Protein AF-A0A1H8SCX0-F1 (afdb_monomer_lite)

pLDDT: mean 88.06, std 7.29, range [42.81, 95.75]

Radius of gyration: 42.17 Å; chains: 1; bounding box: 89×39×126 Å

Structure (mmCIF, N/CA/C/O backbone):
data_AF-A0A1H8SCX0-F1
#
_entry.id   AF-A0A1H8SCX0-F1
#
loop_
_atom_site.group_PDB
_atom_site.id
_atom_site.type_symbol
_atom_site.label_atom_id
_atom_site.label_alt_id
_atom_site.label_comp_id
_atom_site.label_asym_id
_atom_site.label_entity_id
_atom_site.label_seq_id
_atom_site.pdbx_PDB_ins_code
_atom_site.Cartn_x
_atom_site.Cartn_y
_atom_site.Cartn_z
_atom_site.occupancy
_atom_site.B_iso_or_equiv
_atom_site.auth_seq_id
_atom_site.auth_comp_id
_atom_site.auth_asym_id
_atom_site.auth_atom_id
_atom_site.pdbx_PDB_model_num
ATOM 1 N N . MET A 1 1 ? 35.294 -4.054 -54.153 1.00 74.81 1 MET A N 1
ATOM 2 C CA . MET A 1 1 ? 35.372 -3.017 -53.105 1.00 74.81 1 MET A CA 1
ATOM 3 C C . MET A 1 1 ? 36.291 -3.470 -51.975 1.00 74.81 1 MET A C 1
ATOM 5 O O . MET A 1 1 ? 37.303 -2.821 -51.770 1.00 74.81 1 MET A O 1
ATOM 9 N N . ASP A 1 2 ? 36.043 -4.621 -51.341 1.00 79.50 2 ASP A N 1
ATOM 10 C CA . ASP A 1 2 ? 36.898 -5.148 -50.255 1.00 79.50 2 ASP A CA 1
ATOM 11 C C . ASP A 1 2 ? 38.394 -5.218 -50.585 1.00 79.50 2 ASP A C 1
ATOM 13 O O . ASP A 1 2 ? 39.224 -4.789 -49.792 1.00 79.50 2 ASP A O 1
ATOM 17 N N . SER A 1 3 ? 38.757 -5.688 -51.781 1.00 75.44 3 SER A N 1
ATOM 18 C CA . SER A 1 3 ? 40.160 -5.782 -52.217 1.00 75.44 3 SER A CA 1
ATOM 19 C C . SER A 1 3 ? 40.892 -4.435 -52.295 1.00 75.44 3 SER A C 1
ATOM 21 O O . SER A 1 3 ? 42.120 -4.409 -52.206 1.00 75.44 3 SER A O 1
ATOM 23 N N . VAL A 1 4 ? 40.150 -3.337 -52.463 1.00 75.56 4 VAL A N 1
ATOM 24 C CA . VAL A 1 4 ? 40.671 -1.965 -52.518 1.00 75.56 4 VAL A CA 1
ATOM 25 C C . VAL A 1 4 ? 40.767 -1.388 -51.103 1.00 75.56 4 VAL A C 1
ATOM 27 O O . VAL A 1 4 ? 41.823 -0.898 -50.720 1.00 75.56 4 VAL A O 1
ATOM 30 N N . ILE A 1 5 ? 39.711 -1.537 -50.293 1.00 76.56 5 ILE A N 1
ATOM 31 C CA . ILE A 1 5 ? 39.631 -1.000 -48.918 1.00 76.56 5 ILE A CA 1
ATOM 32 C C . ILE A 1 5 ? 40.560 -1.748 -47.941 1.00 76.56 5 ILE A C 1
ATOM 34 O O . ILE A 1 5 ? 41.077 -1.178 -46.976 1.00 76.56 5 ILE A O 1
ATOM 38 N N . ALA A 1 6 ? 40.826 -3.033 -48.190 1.00 72.31 6 ALA A N 1
ATOM 39 C CA . ALA A 1 6 ? 41.740 -3.835 -47.379 1.00 72.31 6 ALA A CA 1
ATOM 40 C C . ALA A 1 6 ? 43.216 -3.413 -47.519 1.00 72.31 6 ALA A C 1
ATOM 42 O O . ALA A 1 6 ? 44.034 -3.814 -46.692 1.00 72.31 6 ALA A O 1
ATOM 43 N N . LYS A 1 7 ? 43.565 -2.602 -48.531 1.00 80.06 7 LYS A N 1
ATOM 44 C CA . LYS A 1 7 ? 44.927 -2.115 -48.800 1.00 80.06 7 LYS A CA 1
ATOM 45 C C . LYS A 1 7 ? 44.986 -0.584 -48.662 1.00 80.06 7 LYS A C 1
ATOM 47 O O . LYS A 1 7 ? 44.991 0.103 -49.688 1.00 80.06 7 LYS A O 1
ATOM 52 N N . PRO A 1 8 ? 45.058 -0.044 -47.431 1.00 68.50 8 PRO A N 1
ATOM 53 C CA . PRO A 1 8 ? 45.017 1.402 -47.185 1.00 68.50 8 PRO A CA 1
ATOM 54 C C . PRO A 1 8 ? 46.181 2.165 -47.839 1.00 68.50 8 PRO A C 1
ATOM 56 O O . PRO A 1 8 ? 46.039 3.319 -48.220 1.00 68.50 8 PRO A O 1
ATOM 59 N N . ASP A 1 9 ? 47.315 1.503 -48.075 1.00 76.88 9 ASP A N 1
ATOM 60 C CA . ASP A 1 9 ? 48.451 2.113 -48.773 1.00 76.88 9 ASP A CA 1
ATOM 61 C C . ASP A 1 9 ? 48.359 2.055 -50.302 1.00 76.88 9 ASP A C 1
ATOM 63 O O . ASP A 1 9 ? 49.224 2.597 -50.996 1.00 76.88 9 ASP A O 1
ATOM 67 N N . SER A 1 10 ? 47.333 1.398 -50.851 1.00 81.06 10 SER A N 1
ATOM 68 C CA . SER A 1 10 ? 47.175 1.300 -52.298 1.00 81.06 10 SER A CA 1
ATOM 69 C C . SER A 1 10 ? 46.850 2.662 -52.908 1.00 81.06 10 SER A C 1
ATOM 71 O O . SER A 1 10 ? 46.051 3.431 -52.378 1.00 81.06 10 SER A O 1
ATOM 73 N N . PHE A 1 11 ? 47.436 2.933 -54.075 1.00 78.75 11 PHE A N 1
ATOM 74 C CA . PHE A 1 11 ? 47.151 4.138 -54.858 1.00 78.75 11 PHE A CA 1
ATOM 75 C C . PHE A 1 11 ? 45.646 4.313 -55.119 1.00 78.75 11 PHE A C 1
ATOM 77 O O . PHE A 1 11 ? 45.112 5.410 -55.013 1.00 78.75 11 PHE A O 1
ATOM 84 N N . THR A 1 12 ? 44.941 3.210 -55.386 1.00 78.50 12 THR A N 1
ATOM 85 C CA . THR A 1 12 ? 43.494 3.207 -55.622 1.00 78.50 12 THR A CA 1
ATOM 86 C C . THR A 1 12 ? 42.695 3.626 -54.389 1.00 78.50 12 THR A C 1
ATOM 88 O O . THR A 1 12 ? 41.755 4.399 -54.533 1.00 78.50 12 THR A O 1
ATOM 91 N N . TRP A 1 13 ? 43.056 3.159 -53.188 1.00 80.06 13 TRP A N 1
ATOM 92 C CA . TRP A 1 13 ? 42.388 3.598 -51.960 1.00 80.06 13 TRP A CA 1
ATOM 93 C C . TRP A 1 13 ? 42.679 5.068 -51.655 1.00 80.06 13 TRP A C 1
ATOM 95 O O . TRP A 1 13 ? 41.740 5.812 -51.407 1.00 80.06 13 TRP A O 1
ATOM 105 N N . LYS A 1 14 ? 43.938 5.511 -51.772 1.00 79.31 14 LYS A N 1
ATOM 106 C CA . LYS A 1 14 ? 44.315 6.917 -51.539 1.00 79.31 14 LYS A CA 1
ATOM 107 C C . LYS A 1 14 ? 43.582 7.890 -52.465 1.00 79.31 14 LYS A C 1
ATOM 109 O O . LYS A 1 14 ? 43.169 8.951 -52.017 1.00 79.31 14 LYS A O 1
ATOM 114 N N . ASN A 1 15 ? 43.372 7.512 -53.728 1.00 78.94 15 ASN A N 1
ATOM 115 C CA . ASN A 1 15 ? 42.593 8.323 -54.666 1.00 78.94 15 ASN A CA 1
ATOM 116 C C . ASN A 1 15 ? 41.100 8.367 -54.304 1.00 78.94 15 ASN A C 1
ATOM 118 O O . ASN A 1 15 ? 40.481 9.418 -54.425 1.00 78.94 15 ASN A O 1
ATOM 122 N N . ILE A 1 16 ? 40.523 7.247 -53.851 1.00 80.38 16 ILE A N 1
ATOM 123 C CA . ILE A 1 16 ? 39.132 7.215 -53.372 1.00 80.38 16 ILE A CA 1
ATOM 124 C C . ILE A 1 16 ? 38.991 8.071 -52.111 1.00 80.38 16 ILE A C 1
ATOM 126 O O . ILE A 1 16 ? 38.058 8.855 -52.017 1.00 80.38 16 ILE A O 1
ATOM 130 N N . GLU A 1 17 ? 39.925 7.949 -51.169 1.00 79.31 17 GLU A N 1
ATOM 131 C CA . GLU A 1 17 ? 39.944 8.694 -49.908 1.00 79.31 17 GLU A CA 1
ATOM 132 C C . GLU A 1 17 ? 40.093 10.206 -50.125 1.00 79.31 17 GLU A C 1
ATOM 134 O O . GLU A 1 17 ? 39.466 10.982 -49.413 1.00 79.31 17 GLU A O 1
ATOM 139 N N . SER A 1 18 ? 40.855 10.632 -51.142 1.00 81.81 18 SER A N 1
ATOM 140 C CA . SER A 1 18 ? 41.034 12.054 -51.462 1.00 81.81 18 SER A CA 1
ATOM 141 C C . SER A 1 18 ? 39.781 12.757 -51.999 1.00 81.81 18 SER A C 1
ATOM 143 O O . SER A 1 18 ? 39.735 13.984 -51.965 1.00 81.81 18 SER A O 1
ATOM 145 N N . ASP A 1 19 ? 38.785 12.008 -52.488 1.00 85.94 19 ASP A N 1
ATOM 146 C CA . ASP A 1 19 ? 37.504 12.553 -52.958 1.00 85.94 19 ASP A CA 1
ATOM 147 C C . ASP A 1 19 ? 36.358 11.536 -52.789 1.00 85.94 19 ASP A C 1
ATOM 149 O O . ASP A 1 19 ? 35.771 11.005 -53.741 1.00 85.94 19 ASP A O 1
ATOM 153 N N . LEU A 1 20 ? 36.052 11.231 -51.525 1.00 85.69 20 LEU A N 1
ATOM 154 C CA . LEU A 1 20 ? 35.008 10.271 -51.168 1.00 85.69 20 LEU A CA 1
ATOM 155 C C . LEU A 1 20 ? 33.607 10.727 -51.575 1.00 85.69 20 LEU A C 1
ATOM 157 O O . LEU A 1 20 ? 32.748 9.889 -51.844 1.00 85.69 20 LEU A O 1
ATOM 161 N N . ASP A 1 21 ? 33.361 12.033 -51.624 1.00 86.81 21 ASP A N 1
ATOM 162 C CA . ASP A 1 21 ? 32.075 12.588 -52.034 1.00 86.81 21 ASP A CA 1
ATOM 163 C C . ASP A 1 21 ? 31.798 12.332 -53.519 1.00 86.81 21 ASP A C 1
ATOM 165 O O . ASP A 1 21 ? 30.716 11.833 -53.851 1.00 86.81 21 ASP A O 1
ATOM 169 N N . SER A 1 22 ? 32.776 12.576 -54.400 1.00 85.94 22 SER A N 1
ATOM 170 C CA . SER A 1 22 ? 32.667 12.218 -55.820 1.00 85.94 22 SER A CA 1
ATOM 171 C C . SER A 1 22 ? 32.572 10.709 -56.005 1.00 85.94 22 SER A C 1
ATOM 173 O O . SER A 1 22 ? 31.720 10.240 -56.759 1.00 85.94 22 SER A O 1
ATOM 175 N N . PHE A 1 23 ? 33.354 9.925 -55.252 1.00 84.62 23 PHE A N 1
ATOM 176 C CA . PHE A 1 23 ? 33.246 8.465 -55.280 1.00 84.62 23 PHE A CA 1
ATOM 177 C C . PHE A 1 23 ? 31.833 7.988 -54.924 1.00 84.62 23 PHE A C 1
ATOM 179 O O . PHE A 1 23 ? 31.259 7.173 -55.643 1.00 84.62 23 PHE A O 1
ATOM 186 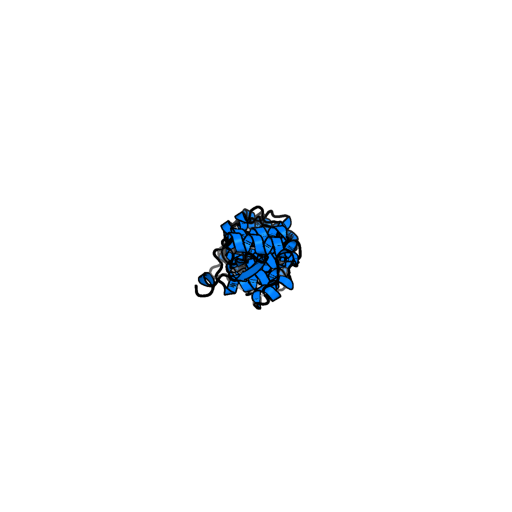N N . VAL A 1 24 ? 31.246 8.492 -53.835 1.00 85.62 24 VAL A N 1
ATOM 187 C CA . VAL A 1 24 ? 29.883 8.132 -53.421 1.00 85.62 24 VAL A CA 1
ATOM 188 C C . VAL A 1 24 ? 28.866 8.570 -54.475 1.00 85.62 24 VAL A C 1
ATOM 190 O O . VAL A 1 24 ? 27.957 7.801 -54.788 1.00 85.62 24 VAL A O 1
ATOM 193 N N . ALA A 1 25 ? 29.010 9.769 -55.045 1.00 85.25 25 ALA A N 1
ATOM 194 C CA . ALA A 1 25 ? 28.121 10.266 -56.090 1.00 85.25 25 ALA A CA 1
ATOM 195 C C . ALA A 1 25 ? 28.170 9.387 -57.350 1.00 85.25 25 ALA A C 1
ATOM 197 O O . ALA A 1 25 ? 27.124 8.946 -57.823 1.00 85.25 25 ALA A O 1
ATOM 198 N N . GLU A 1 26 ? 29.361 9.072 -57.856 1.00 83.00 26 GLU A N 1
ATOM 199 C CA . GLU A 1 26 ? 29.551 8.260 -59.059 1.00 83.00 26 GLU A CA 1
ATOM 200 C C . GLU A 1 26 ? 29.165 6.797 -58.827 1.00 83.00 26 GLU A C 1
ATOM 202 O O . GLU A 1 26 ? 28.376 6.232 -59.588 1.00 83.00 26 GLU A O 1
ATOM 207 N N . TYR A 1 27 ? 29.646 6.186 -57.743 1.00 79.69 27 TYR A N 1
ATOM 208 C CA . TYR A 1 27 ? 29.397 4.779 -57.438 1.00 79.69 27 TYR A CA 1
ATOM 209 C C . TYR A 1 27 ? 27.904 4.507 -57.211 1.00 79.69 27 TYR A C 1
ATOM 211 O O . TYR A 1 27 ? 27.358 3.542 -57.756 1.00 79.69 27 TYR A O 1
ATOM 219 N N . LEU A 1 28 ? 27.214 5.390 -56.477 1.00 78.88 28 LEU A N 1
ATOM 220 C CA . LEU A 1 28 ? 25.784 5.243 -56.188 1.00 78.88 28 LEU A CA 1
ATOM 221 C C . LEU A 1 28 ? 24.865 5.775 -57.298 1.00 78.88 28 LEU A C 1
ATOM 223 O O . LEU A 1 28 ? 23.700 5.379 -57.333 1.00 78.88 28 LEU A O 1
ATOM 227 N N . SER A 1 29 ? 25.354 6.598 -58.238 1.00 70.25 29 SER A N 1
ATOM 228 C CA . SER A 1 29 ? 24.567 7.035 -59.411 1.00 70.25 29 SER A CA 1
ATOM 229 C C . SER A 1 29 ? 24.093 5.863 -60.280 1.00 70.25 29 SER A C 1
ATOM 231 O O . SER A 1 29 ? 23.039 5.931 -60.908 1.00 70.25 29 SER A O 1
ATOM 233 N N . SER A 1 30 ? 24.822 4.744 -60.244 1.00 62.97 30 SER A N 1
ATOM 234 C CA . SER A 1 30 ? 24.487 3.508 -60.957 1.00 62.97 30 SER A CA 1
ATOM 235 C C . SER A 1 30 ? 23.346 2.693 -60.323 1.00 62.97 30 SER A C 1
ATOM 237 O O . SER A 1 30 ? 23.028 1.611 -60.810 1.00 62.97 30 SER A O 1
ATOM 239 N N . SER A 1 31 ? 22.739 3.167 -59.221 1.00 64.12 31 SER A N 1
ATOM 240 C CA . SER A 1 31 ? 21.797 2.408 -58.370 1.00 64.12 31 SER A CA 1
ATOM 241 C C . SER A 1 31 ? 22.371 1.098 -57.811 1.00 64.12 31 SER A C 1
ATOM 243 O O . SER A 1 31 ? 21.630 0.248 -57.308 1.00 64.12 31 SER A O 1
ATOM 245 N N . SER A 1 32 ? 23.693 0.924 -57.880 1.00 72.81 32 SER A N 1
ATOM 246 C CA . SER A 1 32 ? 24.344 -0.272 -57.373 1.00 72.81 32 SER A CA 1
ATOM 247 C C . SER A 1 32 ? 24.422 -0.222 -55.846 1.00 72.81 32 SER A C 1
ATOM 249 O O . SER A 1 32 ? 24.869 0.774 -55.275 1.00 72.81 32 SER A O 1
ATOM 251 N N . PRO A 1 33 ? 24.005 -1.291 -55.157 1.00 80.12 33 PRO A N 1
ATOM 252 C CA . PRO A 1 33 ? 24.204 -1.418 -53.721 1.00 80.12 33 PRO A CA 1
ATOM 253 C C . PRO A 1 33 ? 25.695 -1.481 -53.372 1.00 80.12 33 PRO A C 1
ATOM 255 O O . PRO A 1 33 ? 26.502 -2.044 -54.114 1.00 80.12 33 PRO A O 1
ATOM 258 N N . VAL A 1 34 ? 26.047 -1.026 -52.174 1.00 83.62 34 VAL A N 1
ATOM 259 C CA . VAL A 1 34 ? 27.381 -1.243 -51.611 1.00 83.62 34 VAL A CA 1
ATOM 260 C C . VAL A 1 34 ? 27.436 -2.653 -51.027 1.00 83.62 34 VAL A C 1
ATOM 262 O O . VAL A 1 34 ? 26.873 -2.932 -49.966 1.00 83.62 34 VAL A O 1
ATOM 265 N N . ALA A 1 35 ? 28.095 -3.555 -51.754 1.00 84.75 35 ALA A N 1
ATOM 266 C CA . ALA A 1 35 ? 28.371 -4.923 -51.330 1.00 84.75 35 ALA A CA 1
ATOM 267 C C . ALA A 1 35 ? 29.856 -5.054 -50.953 1.00 84.75 35 ALA A C 1
ATOM 269 O O . ALA A 1 35 ? 30.724 -5.217 -51.815 1.00 84.75 35 ALA A O 1
ATOM 270 N N . CYS A 1 36 ? 30.144 -4.937 -49.660 1.00 86.31 36 CYS A N 1
ATOM 271 C CA . CYS A 1 36 ? 31.465 -5.141 -49.072 1.00 86.31 36 CYS A CA 1
ATOM 272 C C . CYS A 1 36 ? 31.335 -5.775 -47.681 1.00 86.31 36 CYS A C 1
ATOM 274 O O . CYS A 1 36 ? 30.239 -5.856 -47.122 1.00 86.31 36 CYS A O 1
ATOM 276 N N . SER A 1 37 ? 32.455 -6.240 -47.137 1.00 89.88 37 SER A N 1
ATOM 277 C CA . SER A 1 37 ? 32.567 -6.722 -45.761 1.00 89.88 37 SER A CA 1
ATOM 278 C C . SER A 1 37 ? 32.212 -5.630 -44.738 1.00 89.88 37 SER A C 1
ATOM 280 O O . SER A 1 37 ? 32.472 -4.447 -44.994 1.00 89.88 37 SER A O 1
ATOM 282 N N . PRO A 1 38 ? 31.710 -6.002 -43.543 1.00 91.12 38 PRO A N 1
ATOM 283 C CA . PRO A 1 38 ? 31.389 -5.043 -42.485 1.00 91.12 38 PRO A CA 1
ATOM 284 C C . PRO A 1 38 ? 32.573 -4.147 -42.111 1.00 91.12 38 PRO A C 1
ATOM 286 O O . PRO A 1 38 ? 32.416 -2.937 -41.981 1.00 91.12 38 PRO A O 1
ATOM 289 N N . GLN A 1 39 ? 33.786 -4.706 -42.027 1.00 91.00 39 GLN A N 1
ATOM 290 C CA . GLN A 1 39 ? 34.997 -3.943 -41.711 1.00 91.00 39 GLN A CA 1
ATOM 291 C C . GLN A 1 39 ? 35.323 -2.904 -42.789 1.00 91.00 39 GLN A C 1
ATOM 293 O O . GLN A 1 39 ? 35.741 -1.790 -42.472 1.00 91.00 39 GLN A O 1
ATOM 298 N N . SER A 1 40 ? 35.132 -3.250 -44.064 1.00 89.31 40 SER A N 1
ATOM 299 C CA . SER A 1 40 ? 35.375 -2.323 -45.171 1.00 89.31 40 SER A CA 1
ATOM 300 C C . SER A 1 40 ? 34.315 -1.225 -45.231 1.00 89.31 40 SER A C 1
ATOM 302 O O . SER A 1 40 ? 34.655 -0.069 -45.473 1.00 89.31 40 SER A O 1
ATOM 304 N N . PHE A 1 41 ? 33.052 -1.554 -44.946 1.00 91.94 41 PHE A N 1
ATOM 305 C CA . PHE A 1 41 ? 31.990 -0.559 -44.803 1.00 91.94 41 PHE A CA 1
ATOM 306 C C . PHE A 1 41 ? 32.266 0.410 -43.645 1.00 91.94 41 PHE A C 1
ATOM 308 O O . PHE A 1 41 ? 32.206 1.620 -43.847 1.00 91.94 41 PHE A O 1
ATOM 315 N N . ILE A 1 42 ? 32.636 -0.102 -42.466 1.00 92.62 42 ILE A N 1
ATOM 316 C CA . ILE A 1 42 ? 32.976 0.705 -41.282 1.00 92.62 42 ILE A CA 1
ATOM 317 C C . ILE A 1 42 ? 34.127 1.672 -41.587 1.00 92.62 42 ILE A C 1
ATOM 319 O O . ILE A 1 42 ? 34.068 2.845 -41.221 1.00 92.62 42 ILE A O 1
ATOM 323 N N . ARG A 1 43 ? 35.170 1.214 -42.290 1.00 89.25 43 ARG A N 1
ATOM 324 C CA . ARG A 1 43 ? 36.269 2.090 -42.732 1.00 89.25 43 ARG A CA 1
ATOM 325 C C . ARG A 1 43 ? 35.775 3.192 -43.661 1.00 89.25 43 ARG A C 1
ATOM 327 O O . ARG A 1 43 ? 36.134 4.346 -43.465 1.00 89.25 43 ARG A O 1
ATOM 334 N N . LEU A 1 44 ? 34.944 2.835 -44.637 1.00 89.38 44 LEU A N 1
ATOM 335 C CA . LEU A 1 44 ? 34.434 3.772 -45.629 1.00 89.38 44 LEU A CA 1
ATOM 336 C C . LEU A 1 44 ? 33.519 4.829 -44.998 1.00 89.38 44 LEU A C 1
ATOM 338 O O . LEU A 1 44 ? 33.723 6.012 -45.224 1.00 89.38 44 LEU A O 1
ATOM 342 N N . VAL A 1 45 ? 32.547 4.432 -44.171 1.00 91.31 45 VAL A N 1
ATOM 343 C CA . VAL A 1 45 ? 31.569 5.358 -43.566 1.00 91.31 45 VAL A CA 1
ATOM 344 C C . VAL A 1 45 ? 32.201 6.322 -42.552 1.00 91.31 45 VAL A C 1
ATOM 346 O O . VAL A 1 45 ? 31.700 7.430 -42.357 1.00 91.31 45 VAL A O 1
ATOM 349 N N . ASN A 1 46 ? 33.315 5.920 -41.933 1.00 92.25 46 ASN A N 1
ATOM 350 C CA . ASN A 1 46 ? 34.069 6.728 -40.974 1.00 92.25 46 ASN A CA 1
ATOM 351 C C . ASN A 1 46 ? 35.121 7.644 -41.605 1.00 92.25 46 ASN A C 1
ATOM 353 O O . ASN A 1 46 ? 35.743 8.420 -40.878 1.00 92.25 46 ASN A O 1
ATOM 357 N N . ALA A 1 47 ? 35.356 7.530 -42.909 1.00 89.50 47 ALA A N 1
ATOM 358 C CA . ALA A 1 47 ? 36.291 8.394 -43.605 1.00 89.50 47 ALA A CA 1
ATOM 359 C C . ALA A 1 47 ? 35.700 9.803 -43.823 1.00 89.50 47 ALA A C 1
ATOM 361 O O . ALA A 1 47 ? 34.495 10.040 -43.639 1.00 89.50 47 ALA A O 1
ATOM 362 N N . GLU A 1 48 ? 36.566 10.760 -44.161 1.00 89.25 48 GLU A N 1
ATOM 363 C CA . GLU A 1 48 ? 36.164 12.152 -44.362 1.00 89.25 48 GLU A CA 1
ATOM 364 C C . GLU A 1 48 ? 35.279 12.283 -45.607 1.00 89.25 48 GLU A C 1
ATOM 366 O O . GLU A 1 48 ? 35.703 12.035 -46.728 1.00 89.25 48 GLU A O 1
ATOM 371 N N . MET A 1 49 ? 34.014 12.641 -45.391 1.00 90.69 49 MET A N 1
ATOM 372 C CA . MET A 1 49 ? 33.024 12.905 -46.437 1.00 90.69 49 MET A CA 1
ATOM 373 C C . MET A 1 49 ? 31.911 13.790 -45.880 1.00 90.69 49 MET A C 1
ATOM 375 O O . MET A 1 49 ? 31.719 13.866 -44.653 1.00 90.69 49 MET A O 1
ATOM 379 N N . THR A 1 50 ? 31.128 14.409 -46.763 1.00 90.94 50 THR A N 1
ATOM 380 C CA . THR A 1 50 ? 29.934 15.155 -46.345 1.00 90.94 50 THR A CA 1
ATOM 381 C C . THR A 1 50 ? 28.895 14.250 -45.675 1.00 90.94 50 THR A C 1
ATOM 383 O O . THR A 1 50 ? 28.780 13.052 -45.958 1.00 90.94 50 THR A O 1
ATOM 386 N N . ALA A 1 51 ? 28.075 14.838 -44.799 1.00 89.94 51 ALA A N 1
ATOM 387 C CA . ALA A 1 51 ? 26.985 14.124 -44.135 1.00 89.94 51 ALA A CA 1
ATOM 388 C C . ALA A 1 51 ? 25.991 13.504 -45.137 1.00 89.94 51 ALA A C 1
ATOM 390 O O . ALA A 1 51 ? 25.496 12.400 -44.912 1.00 89.94 51 ALA A O 1
ATOM 391 N N . ASP A 1 52 ? 25.719 14.173 -46.261 1.00 90.56 52 ASP A N 1
ATOM 392 C CA . ASP A 1 52 ? 24.798 13.665 -47.283 1.00 90.56 52 ASP A CA 1
ATOM 393 C C . ASP A 1 52 ? 25.363 12.445 -48.010 1.00 90.56 52 ASP A C 1
ATOM 395 O O . ASP A 1 52 ? 24.648 11.461 -48.228 1.00 90.56 52 ASP A O 1
ATOM 399 N N . SER A 1 53 ? 26.655 12.455 -48.340 1.00 91.00 53 SER A N 1
ATOM 400 C CA . SER A 1 53 ? 27.325 11.283 -48.906 1.00 91.00 53 SER A CA 1
ATOM 401 C C . SER A 1 53 ? 27.376 10.130 -47.910 1.00 91.00 53 SER A C 1
ATOM 403 O O . SER A 1 53 ? 27.031 9.005 -48.276 1.00 91.00 53 SER A O 1
ATOM 405 N N . ARG A 1 54 ? 27.647 10.399 -46.628 1.00 93.19 54 ARG A N 1
ATOM 406 C CA . ARG A 1 54 ? 27.622 9.371 -45.576 1.00 93.19 54 ARG A CA 1
ATOM 407 C C . ARG A 1 54 ? 26.245 8.723 -45.427 1.00 93.19 54 ARG A C 1
ATOM 409 O O . ARG A 1 54 ? 26.140 7.499 -45.361 1.00 93.19 54 ARG A O 1
ATOM 416 N N . LYS A 1 55 ? 25.172 9.521 -45.442 1.00 92.19 55 LYS A N 1
ATOM 417 C CA . LYS A 1 55 ? 23.782 9.026 -45.405 1.00 92.19 55 LYS A CA 1
ATOM 418 C C . LYS A 1 55 ? 23.442 8.178 -46.631 1.00 92.19 55 LYS A C 1
ATOM 420 O O . LYS A 1 55 ? 22.839 7.113 -46.483 1.00 92.19 55 LYS A O 1
ATOM 425 N N . ARG A 1 56 ? 23.829 8.624 -47.834 1.00 90.50 56 ARG A N 1
ATOM 426 C CA . ARG A 1 56 ? 23.638 7.861 -49.083 1.00 90.50 56 ARG A CA 1
ATOM 427 C C . ARG A 1 56 ? 24.371 6.524 -49.034 1.00 90.50 56 ARG A C 1
ATOM 429 O O . ARG A 1 56 ? 23.774 5.493 -49.342 1.00 90.50 56 ARG A O 1
ATOM 436 N N . LEU A 1 57 ? 25.617 6.536 -48.569 1.00 91.44 57 LEU A N 1
ATOM 437 C CA . LEU A 1 57 ? 26.423 5.339 -48.389 1.00 91.44 57 LEU A CA 1
ATOM 438 C C . LEU A 1 57 ? 25.757 4.357 -47.415 1.00 91.44 57 LEU A C 1
ATOM 440 O O . LEU A 1 57 ? 25.525 3.206 -47.785 1.00 91.44 57 LEU A O 1
ATOM 444 N N . ALA A 1 58 ? 25.370 4.817 -46.222 1.00 92.19 58 ALA A N 1
ATOM 445 C CA . ALA A 1 58 ? 24.712 3.988 -45.209 1.00 92.19 58 ALA A CA 1
ATOM 446 C C . ALA A 1 58 ? 23.407 3.354 -45.717 1.00 92.19 58 ALA A C 1
ATOM 448 O O . ALA A 1 58 ? 23.158 2.174 -45.482 1.00 92.19 58 ALA A O 1
ATOM 449 N N . LYS A 1 59 ? 22.602 4.108 -46.477 1.00 91.25 59 LYS A N 1
ATOM 450 C CA . LYS A 1 59 ? 21.360 3.612 -47.091 1.00 91.25 59 LYS A CA 1
ATOM 451 C C . LYS A 1 59 ? 21.609 2.531 -48.150 1.00 91.25 59 LYS A C 1
ATOM 453 O O . LYS A 1 59 ? 20.794 1.629 -48.313 1.00 91.25 59 LYS A O 1
ATOM 458 N N . SER A 1 60 ? 22.712 2.631 -48.887 1.00 89.88 60 SER A N 1
ATOM 459 C CA . SER A 1 60 ? 23.045 1.723 -49.994 1.00 89.88 60 SER A CA 1
ATOM 460 C C . SER A 1 60 ? 23.734 0.420 -49.569 1.00 89.88 60 SER A C 1
ATOM 462 O O . SER A 1 60 ? 23.853 -0.503 -50.379 1.00 89.88 60 SER A O 1
ATOM 464 N N . TYR A 1 61 ? 24.202 0.335 -48.321 1.00 91.94 61 TYR A N 1
ATOM 465 C CA . TYR A 1 61 ? 24.913 -0.827 -47.799 1.00 91.94 61 TYR A CA 1
ATOM 466 C C . TYR A 1 61 ? 24.006 -2.057 -47.733 1.00 91.94 61 TYR A C 1
ATOM 468 O O . TYR A 1 61 ? 22.893 -2.003 -47.214 1.00 91.94 61 TYR A O 1
ATOM 476 N N . ARG A 1 62 ? 24.466 -3.189 -48.275 1.00 90.06 62 ARG A N 1
ATOM 477 C CA . ARG A 1 62 ? 23.692 -4.441 -48.278 1.00 90.06 62 ARG A CA 1
ATOM 478 C C . ARG A 1 62 ? 23.981 -5.371 -47.111 1.00 90.06 62 ARG A C 1
ATOM 480 O O . ARG A 1 62 ? 23.137 -6.220 -46.853 1.00 90.06 62 ARG A O 1
ATOM 487 N N . GLY A 1 63 ? 25.118 -5.220 -46.443 1.00 90.12 63 GLY A N 1
ATOM 488 C CA . GLY A 1 63 ? 25.487 -6.084 -45.330 1.00 90.12 63 GLY A CA 1
ATOM 489 C C . GLY A 1 63 ? 24.889 -5.638 -43.999 1.00 90.12 63 GLY A C 1
ATOM 490 O O . GLY A 1 63 ? 23.980 -4.811 -43.934 1.00 90.12 63 GLY A O 1
ATOM 491 N N . GLU A 1 64 ? 25.465 -6.180 -42.939 1.00 93.50 64 GLU A N 1
ATOM 492 C CA . GLU A 1 64 ? 25.117 -5.912 -41.550 1.00 93.50 64 GLU A CA 1
ATOM 493 C C . GLU A 1 64 ? 26.400 -5.550 -40.796 1.00 93.50 64 GLU A C 1
ATOM 495 O O . GLU A 1 64 ? 27.466 -6.083 -41.109 1.00 93.50 64 GLU A O 1
ATOM 500 N N . ILE A 1 65 ? 26.340 -4.606 -39.863 1.00 94.88 65 ILE A N 1
ATOM 501 C CA . ILE A 1 65 ? 27.438 -4.313 -38.937 1.00 94.88 65 ILE A CA 1
ATOM 502 C C . ILE A 1 65 ? 27.126 -4.896 -37.563 1.00 94.88 65 ILE A C 1
ATOM 504 O O . ILE A 1 65 ? 25.976 -4.910 -37.127 1.00 94.88 65 ILE A O 1
ATOM 508 N N . ALA A 1 66 ? 28.171 -5.345 -36.871 1.00 94.31 66 ALA A N 1
ATOM 509 C CA . ALA A 1 66 ? 28.022 -5.952 -35.558 1.00 94.31 66 ALA A CA 1
ATOM 510 C C . ALA A 1 66 ? 27.638 -4.922 -34.487 1.00 94.31 66 ALA A C 1
ATOM 512 O O . ALA A 1 66 ? 26.780 -5.217 -33.659 1.00 94.31 66 ALA A O 1
ATOM 513 N N . LEU A 1 67 ? 28.250 -3.729 -34.500 1.00 94.75 67 LEU A N 1
ATOM 514 C CA . LEU A 1 67 ? 28.072 -2.713 -33.460 1.00 94.75 67 LEU A CA 1
ATOM 515 C C . LEU A 1 67 ? 27.844 -1.310 -34.035 1.00 94.75 67 LEU A C 1
ATOM 517 O O . LEU A 1 67 ? 28.553 -0.879 -34.942 1.00 94.75 67 LEU A O 1
ATOM 521 N N . PHE A 1 68 ? 26.904 -0.555 -33.457 1.00 93.12 68 PHE A N 1
ATOM 522 C CA . PHE A 1 68 ? 26.715 0.869 -33.779 1.00 93.12 68 PHE A CA 1
ATOM 523 C C . PHE A 1 68 ? 27.951 1.707 -33.464 1.00 93.12 68 PHE A C 1
ATOM 525 O O . PHE A 1 68 ? 28.299 2.605 -34.226 1.00 93.12 68 PHE A O 1
ATOM 532 N N . THR A 1 69 ? 28.618 1.398 -32.354 1.00 93.75 69 THR A N 1
ATOM 533 C CA . THR A 1 69 ? 29.777 2.138 -31.843 1.00 93.75 69 THR A CA 1
ATOM 534 C C . THR A 1 69 ? 30.987 2.089 -32.774 1.00 93.75 69 THR A C 1
ATOM 536 O O . THR A 1 69 ? 31.871 2.935 -32.658 1.00 93.75 69 THR A O 1
ATOM 539 N N . ASP A 1 70 ? 31.007 1.167 -33.741 1.00 95.19 70 ASP A N 1
ATOM 540 C CA . ASP A 1 70 ? 32.012 1.144 -34.803 1.00 95.19 70 ASP A CA 1
ATOM 541 C C . ASP A 1 70 ? 31.817 2.285 -35.819 1.00 95.19 70 ASP A C 1
ATOM 543 O O . ASP A 1 70 ? 32.760 2.650 -36.521 1.00 95.19 70 ASP A O 1
ATOM 547 N N . VAL A 1 71 ? 30.623 2.883 -35.907 1.00 94.44 71 VAL A N 1
ATOM 548 C CA . VAL A 1 71 ? 30.303 4.021 -36.783 1.00 94.44 71 VAL A CA 1
ATOM 549 C C . VAL A 1 71 ? 30.344 5.319 -35.977 1.00 94.44 71 VAL A C 1
ATOM 551 O O . VAL A 1 71 ? 29.452 5.596 -35.177 1.00 94.44 71 VAL A O 1
ATOM 554 N N . LYS A 1 72 ? 31.363 6.146 -36.228 1.00 92.44 72 LYS A N 1
ATOM 555 C CA . LYS A 1 72 ? 31.677 7.362 -35.457 1.00 92.44 72 LYS A CA 1
ATOM 556 C C . LYS A 1 72 ? 30.606 8.449 -35.555 1.00 92.44 72 LYS A C 1
ATOM 558 O O . LYS A 1 72 ? 30.400 9.187 -34.599 1.00 92.44 72 LYS A O 1
ATOM 563 N N . ASP A 1 73 ? 29.956 8.578 -36.710 1.00 91.88 73 ASP A N 1
ATOM 564 C CA . ASP A 1 73 ? 28.904 9.573 -36.922 1.00 91.88 73 ASP A CA 1
ATOM 565 C C . ASP A 1 73 ? 27.531 8.988 -36.564 1.00 91.88 73 ASP A C 1
ATOM 567 O O . ASP A 1 73 ? 26.948 8.206 -37.319 1.00 91.88 73 ASP A O 1
ATOM 571 N N . SER A 1 74 ? 26.985 9.395 -35.419 1.00 92.62 74 SER A N 1
ATOM 572 C CA . SER A 1 74 ? 25.679 8.929 -34.948 1.00 92.62 74 SER A CA 1
ATOM 573 C C . SER A 1 74 ? 24.503 9.394 -35.813 1.00 92.62 74 SER A C 1
ATOM 575 O O . SER A 1 74 ? 23.427 8.791 -35.768 1.00 92.62 74 SER A O 1
ATOM 577 N N . SER A 1 75 ? 24.683 10.405 -36.673 1.00 90.12 75 SER A N 1
ATOM 578 C CA . SER A 1 75 ? 23.611 10.920 -37.533 1.00 90.12 75 SER A CA 1
ATOM 579 C C . SER A 1 75 ? 23.127 9.908 -38.580 1.00 90.12 75 SER A C 1
ATOM 581 O O . SER A 1 75 ? 22.007 10.034 -39.085 1.00 90.12 75 SER A O 1
ATOM 583 N N . VAL A 1 76 ? 23.925 8.875 -38.882 1.00 93.88 76 VAL A N 1
ATOM 584 C CA . VAL A 1 76 ? 23.534 7.785 -39.791 1.00 93.88 76 VAL A CA 1
ATOM 585 C C . VAL A 1 76 ? 22.965 6.559 -39.080 1.00 93.88 76 VAL A C 1
ATOM 587 O O . VAL A 1 76 ? 22.424 5.677 -39.747 1.00 93.88 76 VAL A O 1
ATOM 590 N N . TRP A 1 77 ? 23.007 6.494 -37.746 1.00 95.62 77 TRP A N 1
ATOM 591 C CA . TRP A 1 77 ? 22.548 5.317 -37.001 1.00 95.62 77 TRP A CA 1
ATOM 592 C C . TRP A 1 77 ? 21.068 5.024 -37.230 1.00 95.62 77 TRP A C 1
ATOM 594 O O . TRP A 1 77 ? 20.690 3.868 -37.395 1.00 95.62 77 TRP A O 1
ATOM 604 N N . ARG A 1 78 ? 20.222 6.060 -37.331 1.00 94.25 78 ARG A N 1
ATOM 605 C CA . ARG A 1 78 ? 18.801 5.885 -37.677 1.00 94.25 78 ARG A CA 1
ATOM 606 C C . ARG A 1 78 ? 18.622 5.203 -39.032 1.00 94.25 78 ARG A C 1
ATOM 608 O O . ARG A 1 78 ? 17.800 4.305 -39.145 1.00 94.25 78 ARG A O 1
ATOM 615 N N . ILE A 1 79 ? 19.412 5.588 -40.035 1.00 93.88 79 ILE A N 1
ATOM 616 C CA . ILE A 1 79 ? 19.352 4.991 -41.377 1.00 93.88 79 ILE A CA 1
ATOM 617 C C . ILE A 1 79 ? 19.764 3.520 -41.313 1.00 93.88 79 ILE A C 1
ATOM 619 O O . ILE A 1 79 ? 19.096 2.673 -41.900 1.00 93.88 79 ILE A O 1
ATOM 623 N N . LEU A 1 80 ? 20.840 3.209 -40.588 1.00 94.31 80 LEU A N 1
ATOM 624 C CA . LEU A 1 80 ? 21.310 1.834 -40.425 1.00 94.31 80 LEU A CA 1
ATOM 625 C C . LEU A 1 80 ? 20.261 0.960 -39.727 1.00 94.31 80 LEU A C 1
ATOM 627 O O . LEU A 1 80 ? 20.001 -0.155 -40.175 1.00 94.31 80 LEU A O 1
ATOM 631 N N . LEU A 1 81 ? 19.612 1.485 -38.687 1.00 94.19 81 LEU A N 1
ATOM 632 C CA . LEU A 1 81 ? 18.578 0.779 -37.936 1.00 94.19 81 LEU A CA 1
ATOM 633 C C . LEU A 1 81 ? 17.307 0.555 -38.778 1.00 94.19 81 LEU A C 1
ATOM 635 O O . LEU A 1 81 ? 16.849 -0.577 -38.900 1.00 94.19 81 LEU A O 1
ATOM 639 N N . GLN A 1 82 ? 16.807 1.596 -39.456 1.00 91.69 82 GLN A N 1
ATOM 640 C CA . GLN A 1 82 ? 15.647 1.527 -40.364 1.00 91.69 82 GLN A CA 1
ATOM 641 C C . GLN A 1 82 ? 15.800 0.493 -41.481 1.00 91.69 82 GLN A C 1
ATOM 643 O O . GLN A 1 82 ? 14.820 -0.097 -41.925 1.00 91.69 82 GLN A O 1
ATOM 648 N N . ASN A 1 83 ? 17.025 0.295 -41.968 1.00 89.56 83 ASN A N 1
ATOM 649 C CA . ASN A 1 83 ? 17.310 -0.618 -43.071 1.00 89.56 83 ASN A CA 1
ATOM 650 C C . ASN A 1 83 ? 17.806 -1.995 -42.588 1.00 89.56 83 ASN A C 1
ATOM 652 O O . ASN A 1 83 ? 18.333 -2.754 -43.404 1.00 89.56 83 ASN A O 1
ATOM 656 N N . ALA A 1 84 ? 17.663 -2.310 -41.291 1.00 88.12 84 ALA A N 1
ATOM 657 C CA . ALA A 1 84 ? 18.116 -3.559 -40.670 1.00 88.12 84 ALA A CA 1
ATOM 658 C C . ALA A 1 84 ? 19.586 -3.890 -40.997 1.00 88.12 84 ALA A C 1
ATOM 660 O O . ALA A 1 84 ? 19.930 -5.001 -41.389 1.00 88.12 84 ALA A O 1
ATOM 661 N N . LYS A 1 85 ? 20.461 -2.881 -40.903 1.00 91.69 85 LYS A N 1
ATOM 662 C CA . LYS A 1 85 ? 21.897 -2.984 -41.220 1.00 91.69 85 LYS A CA 1
ATOM 663 C C . LYS A 1 85 ? 22.768 -3.203 -39.997 1.00 91.69 85 LYS A C 1
ATOM 665 O O . LYS A 1 85 ? 23.984 -3.119 -40.121 1.00 91.69 85 LYS A O 1
ATOM 670 N N . VAL A 1 86 ? 22.175 -3.454 -38.837 1.00 93.69 86 VAL A N 1
ATOM 671 C CA . VAL A 1 86 ? 22.885 -3.662 -37.575 1.00 93.69 86 VAL A CA 1
ATOM 672 C C . VAL A 1 86 ? 22.336 -4.902 -36.891 1.00 93.69 86 VAL A C 1
ATOM 674 O O . VAL A 1 86 ? 21.122 -5.100 -36.880 1.00 93.69 86 VAL A O 1
ATOM 677 N N . SER A 1 87 ? 23.220 -5.699 -36.295 1.00 93.44 87 SER A N 1
ATOM 678 C CA . SER A 1 87 ? 22.836 -6.896 -35.552 1.00 93.44 87 SER A CA 1
ATOM 679 C C . SER A 1 87 ? 21.907 -6.591 -34.383 1.00 93.44 87 SER A C 1
ATOM 681 O O . SER A 1 87 ? 22.172 -5.690 -33.579 1.00 93.44 87 SER A O 1
ATOM 683 N N . SER A 1 88 ? 20.853 -7.395 -34.243 1.00 92.38 88 SER A N 1
ATOM 684 C CA . SER A 1 88 ? 19.928 -7.368 -33.106 1.00 92.38 88 SER A CA 1
ATOM 685 C C . SER A 1 88 ? 20.619 -7.870 -31.839 1.00 92.38 88 SER A C 1
ATOM 687 O O . SER A 1 88 ? 20.615 -9.058 -31.530 1.00 92.38 88 SER A O 1
ATOM 689 N N . THR A 1 89 ? 21.268 -6.957 -31.117 1.00 92.56 89 THR A N 1
ATOM 690 C CA . THR A 1 89 ? 21.963 -7.240 -29.857 1.00 92.56 89 THR A CA 1
ATOM 691 C C . THR A 1 89 ? 21.570 -6.230 -28.783 1.00 92.56 89 THR A C 1
ATOM 693 O O . THR A 1 89 ? 21.199 -5.092 -29.082 1.00 92.56 89 THR A O 1
ATOM 696 N N . ILE A 1 90 ? 21.691 -6.630 -27.511 1.00 93.00 90 ILE A N 1
ATOM 697 C CA . ILE A 1 90 ? 21.428 -5.750 -26.360 1.00 93.00 90 ILE A CA 1
ATOM 698 C C . ILE A 1 90 ? 22.358 -4.533 -26.392 1.00 93.00 90 ILE A C 1
ATOM 700 O O . ILE A 1 90 ? 21.906 -3.409 -26.192 1.00 93.00 90 ILE A O 1
ATOM 704 N N . SER A 1 91 ? 23.639 -4.749 -26.716 1.00 92.44 91 SER A N 1
ATOM 705 C CA . SER A 1 91 ? 24.625 -3.672 -26.829 1.00 92.44 91 SER A CA 1
ATOM 706 C C . SER A 1 91 ? 24.180 -2.610 -27.836 1.00 92.44 91 SER A C 1
ATOM 708 O O . SER A 1 91 ? 24.223 -1.427 -27.516 1.00 92.44 91 SER A O 1
ATOM 710 N N . ASN A 1 92 ? 23.668 -3.010 -29.004 1.00 93.81 92 ASN A N 1
ATOM 711 C CA . ASN A 1 92 ? 23.179 -2.059 -30.004 1.00 93.81 92 ASN A CA 1
ATOM 712 C C . ASN A 1 92 ? 21.902 -1.338 -29.574 1.00 93.81 92 ASN A C 1
ATOM 714 O O . ASN A 1 92 ? 21.773 -0.139 -29.827 1.00 93.81 92 ASN A O 1
ATOM 718 N N . ALA A 1 93 ? 20.979 -2.037 -28.905 1.00 94.12 93 ALA A N 1
ATOM 719 C CA . ALA A 1 93 ? 19.774 -1.416 -28.364 1.00 94.12 93 ALA A CA 1
ATOM 720 C C . ALA A 1 93 ? 20.120 -0.318 -27.343 1.00 94.12 93 ALA A C 1
ATOM 722 O O . ALA A 1 93 ? 19.565 0.779 -27.422 1.00 94.12 93 ALA A O 1
ATOM 723 N N . LEU A 1 94 ? 21.058 -0.589 -26.428 1.00 93.81 94 LEU A N 1
ATOM 724 C CA . LEU A 1 94 ? 21.492 0.365 -25.404 1.00 93.81 94 LEU A CA 1
ATOM 725 C C . LEU A 1 94 ? 22.308 1.518 -25.997 1.00 93.81 94 LEU A C 1
ATOM 727 O O . LEU A 1 94 ? 21.987 2.670 -25.723 1.00 93.81 94 LEU A O 1
ATOM 731 N N . SER A 1 95 ? 23.290 1.247 -26.863 1.00 93.31 95 SER A N 1
ATOM 732 C CA . SER A 1 95 ? 24.091 2.310 -27.485 1.00 93.31 95 SER A CA 1
ATOM 733 C C . SER A 1 95 ? 23.226 3.278 -28.290 1.00 93.31 95 SER A C 1
ATOM 735 O O . SER A 1 95 ? 23.387 4.492 -28.176 1.00 93.31 95 SER A O 1
ATOM 737 N N . TYR A 1 96 ? 22.269 2.770 -29.076 1.00 94.44 96 TYR A N 1
ATOM 738 C CA . TYR A 1 96 ? 21.351 3.636 -29.815 1.00 94.44 96 TYR A CA 1
ATOM 739 C C . TYR A 1 96 ? 20.490 4.482 -28.870 1.00 94.44 96 TYR A C 1
ATOM 741 O O . TYR A 1 96 ? 20.330 5.684 -29.090 1.00 94.44 96 TYR A O 1
ATOM 749 N N . LEU A 1 97 ? 19.952 3.866 -27.813 1.00 93.56 97 LEU A N 1
ATOM 750 C CA . LEU A 1 97 ? 19.142 4.558 -26.815 1.00 93.56 97 LEU A CA 1
ATOM 751 C C . LEU A 1 97 ? 19.929 5.690 -26.134 1.00 93.56 97 LEU A C 1
ATOM 753 O O . LEU A 1 97 ? 19.385 6.776 -25.963 1.00 93.56 97 LEU A O 1
ATOM 757 N N . GLU A 1 98 ? 21.198 5.464 -25.792 1.00 92.50 98 GLU A N 1
ATOM 758 C CA . GLU A 1 98 ? 22.068 6.459 -25.152 1.00 92.50 98 GLU A CA 1
ATOM 759 C C . GLU A 1 98 ? 22.360 7.673 -26.038 1.00 92.50 98 GLU A C 1
ATOM 761 O O . GLU A 1 98 ? 22.361 8.804 -25.557 1.00 92.50 98 GLU A O 1
ATOM 766 N N . VAL A 1 99 ? 22.630 7.444 -27.326 1.00 92.62 99 VAL A N 1
ATOM 767 C CA . VAL A 1 99 ? 23.117 8.494 -28.235 1.00 92.62 99 VAL A CA 1
ATOM 768 C C . VAL A 1 99 ? 21.980 9.201 -28.972 1.00 92.62 99 VAL A C 1
ATOM 770 O O . VAL A 1 99 ? 22.055 10.405 -29.215 1.00 92.62 99 VAL A O 1
ATOM 773 N N . VAL A 1 100 ? 20.937 8.464 -29.361 1.00 92.12 100 VAL A N 1
ATOM 774 C CA . VAL A 1 100 ? 19.847 8.966 -30.216 1.00 92.12 100 VAL A CA 1
ATOM 775 C C . VAL A 1 100 ? 18.506 9.015 -29.479 1.00 92.12 100 VAL A C 1
ATOM 777 O O . VAL A 1 100 ? 17.697 9.902 -29.753 1.00 92.12 100 VAL A O 1
ATOM 780 N N . GLY A 1 101 ? 18.259 8.093 -28.547 1.00 91.06 101 GLY A N 1
ATOM 781 C CA . GLY A 1 101 ? 17.009 8.007 -27.789 1.00 91.06 101 GLY A CA 1
ATOM 782 C C . GLY A 1 101 ? 15.947 7.072 -28.395 1.00 91.06 101 GLY A C 1
ATOM 783 O O . GLY A 1 101 ? 16.153 6.480 -29.462 1.00 91.06 101 GLY A O 1
ATOM 784 N N . PRO A 1 102 ? 14.789 6.923 -27.720 1.00 91.56 102 PRO A N 1
ATOM 785 C CA . PRO A 1 102 ? 13.755 5.941 -28.060 1.00 91.56 102 PRO A CA 1
ATOM 786 C C . PRO A 1 102 ? 12.883 6.399 -29.238 1.00 91.56 102 PRO A C 1
ATOM 788 O O . PRO A 1 102 ? 11.740 6.824 -29.084 1.00 91.56 102 PRO A O 1
ATOM 791 N N . THR A 1 103 ? 13.438 6.343 -30.445 1.00 93.38 103 THR A N 1
ATOM 792 C CA . THR A 1 103 ? 12.695 6.632 -31.682 1.00 93.38 103 THR A CA 1
ATOM 793 C C . THR A 1 103 ? 11.761 5.478 -32.067 1.00 93.38 103 THR A C 1
ATOM 795 O O . THR A 1 103 ? 11.936 4.351 -31.609 1.00 93.38 103 THR A O 1
ATOM 798 N N . GLY A 1 104 ? 10.796 5.725 -32.962 1.00 93.12 104 GLY A N 1
ATOM 799 C CA . GLY A 1 104 ? 9.934 4.658 -33.492 1.00 93.12 104 GLY A CA 1
ATOM 800 C C . GLY A 1 104 ? 10.717 3.533 -34.182 1.00 93.12 104 GLY A C 1
ATOM 801 O O . GLY A 1 104 ? 10.357 2.367 -34.054 1.00 93.12 104 GLY A O 1
ATOM 802 N N . ASP A 1 105 ? 11.836 3.869 -34.830 1.00 93.12 105 ASP A N 1
ATOM 803 C CA . ASP A 1 105 ? 12.724 2.873 -35.430 1.00 93.12 105 ASP A CA 1
ATOM 804 C C . ASP A 1 105 ? 13.347 1.988 -34.343 1.00 93.12 105 ASP A C 1
ATOM 806 O O . ASP A 1 105 ? 13.323 0.765 -34.449 1.00 93.12 105 ASP A O 1
ATOM 810 N N . TRP A 1 106 ? 13.844 2.599 -33.260 1.00 95.44 106 TRP A N 1
ATOM 811 C CA . TRP A 1 106 ? 14.402 1.873 -32.115 1.00 95.44 106 TRP A CA 1
ATOM 812 C C . TRP A 1 106 ? 13.375 0.941 -31.466 1.00 95.44 106 TRP A C 1
ATOM 814 O O . TRP A 1 106 ? 13.698 -0.207 -31.173 1.00 95.44 106 TRP A O 1
ATOM 824 N N . VAL A 1 107 ? 12.130 1.400 -31.305 1.00 95.00 107 VAL A N 1
ATOM 825 C CA . VAL A 1 107 ? 11.024 0.564 -30.811 1.00 95.00 107 VAL A CA 1
ATOM 826 C C . VAL A 1 107 ? 10.826 -0.654 -31.714 1.00 95.00 107 VAL A C 1
ATOM 828 O O . VAL A 1 107 ? 10.790 -1.777 -31.216 1.00 95.00 107 VAL A O 1
ATOM 831 N N . ALA A 1 108 ? 10.759 -0.457 -33.035 1.00 94.19 108 ALA A N 1
ATOM 832 C CA . ALA A 1 108 ? 10.605 -1.556 -33.987 1.00 94.19 108 ALA A CA 1
ATOM 833 C C . ALA A 1 108 ? 11.781 -2.547 -33.925 1.00 94.19 108 ALA A C 1
ATOM 835 O O . ALA A 1 108 ? 11.574 -3.757 -33.986 1.00 94.19 108 ALA A O 1
ATOM 836 N N . PHE A 1 109 ? 13.006 -2.047 -33.752 1.00 94.75 109 PHE A N 1
ATOM 837 C CA . PHE A 1 109 ? 14.201 -2.875 -33.591 1.00 94.75 109 PHE A CA 1
ATOM 838 C C . PHE A 1 109 ? 14.175 -3.714 -32.306 1.00 94.75 109 PHE A C 1
ATOM 840 O O . PHE A 1 109 ? 14.499 -4.898 -32.352 1.00 94.75 109 PHE A O 1
ATOM 847 N N . VAL A 1 110 ? 13.770 -3.132 -31.172 1.00 95.56 110 VAL A N 1
ATOM 848 C CA . VAL A 1 110 ? 13.683 -3.850 -29.889 1.00 95.56 110 VAL A CA 1
ATOM 849 C C . VAL A 1 110 ? 12.547 -4.875 -29.891 1.00 95.56 110 VAL A C 1
ATOM 851 O O . VAL A 1 110 ? 12.763 -6.009 -29.467 1.00 95.56 110 VAL A O 1
ATOM 854 N N . ASN A 1 111 ? 11.361 -4.520 -30.393 1.00 94.88 111 ASN A N 1
ATOM 855 C CA . ASN A 1 111 ? 10.227 -5.451 -30.465 1.00 94.88 111 ASN A CA 1
ATOM 856 C C . ASN A 1 111 ? 10.498 -6.599 -31.453 1.00 94.88 111 ASN A C 1
ATOM 858 O O . ASN A 1 111 ? 10.104 -7.735 -31.212 1.00 94.88 111 ASN A O 1
ATOM 862 N N . GLY A 1 112 ? 11.248 -6.337 -32.529 1.00 92.19 112 GLY A N 1
ATOM 863 C CA . GLY A 1 112 ? 11.701 -7.368 -33.466 1.00 92.19 112 GLY A CA 1
ATOM 864 C C . GLY A 1 112 ? 12.810 -8.285 -32.932 1.00 92.19 112 GLY A C 1
ATOM 865 O O . GLY A 1 112 ? 13.184 -9.238 -33.613 1.00 92.19 112 GLY A O 1
ATOM 866 N N . PHE A 1 113 ? 13.364 -8.019 -31.743 1.00 90.56 113 PHE A N 1
ATOM 867 C CA . PHE A 1 113 ? 14.450 -8.811 -31.173 1.00 90.56 113 PHE A CA 1
ATOM 868 C C . PHE A 1 113 ? 13.910 -9.993 -30.345 1.00 90.56 113 PHE A C 1
ATOM 870 O O . PHE A 1 113 ? 13.535 -9.869 -29.171 1.00 90.56 113 PHE A O 1
ATOM 877 N N . GLU A 1 114 ? 13.923 -11.177 -30.960 1.00 88.94 114 GLU A N 1
ATOM 878 C CA . GLU A 1 114 ? 13.602 -12.444 -30.298 1.00 88.94 114 GLU A CA 1
ATOM 879 C C . GLU A 1 114 ? 14.513 -12.712 -29.089 1.00 88.94 114 GLU A C 1
ATOM 881 O O . GLU A 1 114 ? 15.730 -12.551 -29.147 1.00 88.94 114 GLU A O 1
ATOM 886 N N . GLY A 1 115 ? 13.921 -13.137 -27.969 1.00 84.00 115 GLY A N 1
ATOM 887 C CA . GLY A 1 115 ? 14.676 -13.476 -26.758 1.00 84.00 115 GLY A CA 1
ATOM 888 C C . GLY A 1 115 ? 15.311 -12.287 -26.026 1.00 84.00 115 GLY A C 1
ATOM 889 O O . GLY A 1 115 ? 16.129 -12.502 -25.134 1.00 84.00 115 GLY A O 1
ATOM 890 N N . PHE A 1 116 ? 14.948 -11.043 -26.364 1.00 89.62 116 PHE A N 1
ATOM 891 C CA . PHE A 1 116 ? 15.432 -9.865 -25.643 1.00 89.62 116 PHE A CA 1
ATOM 892 C C . PHE A 1 116 ? 15.117 -9.955 -24.145 1.00 89.62 116 PHE A C 1
ATOM 894 O O . PHE A 1 116 ? 13.952 -9.999 -23.747 1.00 89.62 116 PHE A O 1
ATOM 901 N N . SER A 1 117 ? 16.172 -9.952 -23.334 1.00 89.88 117 SER A N 1
ATOM 902 C CA . SER A 1 117 ? 16.119 -9.975 -21.876 1.00 89.88 117 SER A CA 1
ATOM 903 C C . SER A 1 117 ? 17.303 -9.183 -21.341 1.00 89.88 117 SER A C 1
ATOM 905 O O . SER A 1 117 ? 18.447 -9.608 -21.481 1.00 89.88 117 SER A O 1
ATOM 907 N N . LEU A 1 118 ? 17.026 -8.053 -20.700 1.00 91.06 118 LEU A N 1
ATOM 908 C CA . LEU A 1 118 ? 18.041 -7.184 -20.108 1.00 91.06 118 LEU A CA 1
ATOM 909 C C . LEU A 1 118 ? 18.382 -7.608 -18.679 1.00 91.06 118 LEU A C 1
ATOM 911 O O . LEU A 1 118 ? 17.492 -7.903 -17.880 1.00 91.06 118 LEU A O 1
ATOM 915 N N . LYS A 1 119 ? 19.669 -7.571 -18.332 1.00 89.00 119 LYS A N 1
ATOM 916 C CA . LYS A 1 119 ? 20.152 -7.656 -16.950 1.00 89.00 119 LYS A CA 1
ATOM 917 C C . LYS A 1 119 ? 20.913 -6.386 -16.588 1.00 89.00 119 LYS A C 1
ATOM 919 O O . LYS A 1 119 ? 21.545 -5.763 -17.437 1.00 89.00 119 LYS A O 1
ATOM 924 N N . LYS A 1 120 ? 20.933 -6.038 -15.295 1.00 86.50 120 LYS A N 1
ATOM 925 C CA . LYS A 1 120 ? 21.733 -4.902 -14.793 1.00 86.50 120 LYS A CA 1
ATOM 926 C C . LYS A 1 120 ? 23.219 -5.022 -15.161 1.00 86.50 120 LYS A C 1
ATOM 928 O O . LYS A 1 120 ? 23.847 -4.010 -15.432 1.00 86.50 120 LYS A O 1
ATOM 933 N N . SER A 1 121 ? 23.759 -6.245 -15.233 1.00 86.56 121 SER A N 1
ATOM 934 C CA . SER A 1 121 ? 25.140 -6.514 -15.669 1.00 86.56 121 SER A CA 1
ATOM 935 C C . SER A 1 121 ? 25.436 -6.112 -17.113 1.00 86.56 121 SER A C 1
ATOM 937 O O . SER A 1 121 ? 26.600 -5.941 -17.460 1.00 86.56 121 SER A O 1
ATOM 939 N N . ASP A 1 122 ? 24.405 -5.985 -17.949 1.00 85.31 122 ASP A N 1
ATOM 940 C CA . ASP A 1 122 ? 24.544 -5.650 -19.368 1.00 85.31 122 ASP A CA 1
ATOM 941 C C . ASP A 1 122 ? 24.594 -4.129 -19.592 1.00 85.31 122 ASP A C 1
ATOM 943 O O . ASP A 1 122 ? 24.806 -3.674 -20.715 1.00 85.31 122 ASP A O 1
ATOM 947 N N . CYS A 1 123 ? 24.371 -3.338 -18.537 1.00 88.00 123 CYS A N 1
ATOM 948 C CA . CYS A 1 123 ? 24.181 -1.895 -18.612 1.00 88.00 123 CYS A CA 1
ATOM 949 C C . CYS A 1 123 ? 25.347 -1.141 -17.968 1.00 88.00 123 CYS A C 1
ATOM 951 O O . CYS A 1 123 ? 25.810 -1.487 -16.881 1.00 88.00 123 CYS A O 1
ATOM 953 N N . SER A 1 124 ? 25.775 -0.054 -18.610 1.00 87.94 124 SER A N 1
ATOM 954 C CA . SER A 1 124 ? 26.630 0.941 -17.962 1.00 87.94 124 SER A CA 1
ATOM 955 C C . SER A 1 124 ? 25.785 1.889 -17.101 1.00 87.94 124 SER A C 1
ATOM 957 O O . SER A 1 124 ? 24.568 1.980 -17.280 1.00 87.94 124 SER A O 1
ATOM 959 N N . GLU A 1 125 ? 26.411 2.656 -16.201 1.00 87.38 125 GLU A N 1
ATOM 960 C CA . GLU A 1 125 ? 25.682 3.682 -15.434 1.00 87.38 125 GLU A CA 1
ATOM 961 C C . GLU A 1 125 ? 25.060 4.748 -16.354 1.00 87.38 125 GLU A C 1
ATOM 963 O O . GLU A 1 125 ? 23.976 5.260 -16.076 1.00 87.38 125 GLU A O 1
ATOM 968 N N . ALA A 1 126 ? 25.699 5.037 -17.495 1.00 87.06 126 ALA A N 1
ATOM 969 C CA . ALA A 1 126 ? 25.131 5.919 -18.509 1.00 87.06 126 ALA A CA 1
ATOM 970 C C . ALA A 1 126 ? 23.836 5.327 -19.088 1.00 87.06 126 ALA A C 1
ATOM 972 O O . ALA A 1 126 ? 22.817 6.018 -19.115 1.00 87.06 126 ALA A O 1
ATOM 973 N N . SER A 1 127 ? 23.836 4.038 -19.447 1.00 87.44 127 SER A N 1
ATOM 974 C CA . SER A 1 127 ? 22.648 3.334 -19.950 1.00 87.44 127 SER A CA 1
ATOM 975 C C . SER A 1 127 ? 21.508 3.379 -18.935 1.00 87.44 127 SER A C 1
ATOM 977 O O . SER A 1 127 ? 20.376 3.714 -19.280 1.00 87.44 127 SER A O 1
ATOM 979 N N . LEU A 1 128 ? 21.808 3.076 -17.666 1.00 89.12 128 LEU A N 1
ATOM 980 C CA . LEU A 1 128 ? 20.827 3.081 -16.579 1.00 89.12 128 LEU A CA 1
ATOM 981 C C . LEU A 1 128 ? 20.235 4.475 -16.357 1.00 89.12 128 LEU A C 1
ATOM 983 O O . LEU A 1 128 ? 19.022 4.607 -16.191 1.00 89.12 128 LEU A O 1
ATOM 987 N N . SER A 1 129 ? 21.069 5.516 -16.397 1.00 89.25 129 SER A N 1
ATOM 988 C CA . SER A 1 129 ? 20.628 6.909 -16.303 1.00 89.25 129 SER A CA 1
ATOM 989 C C . SER A 1 129 ? 19.665 7.278 -17.436 1.00 89.25 129 SER A C 1
ATOM 991 O O . SER A 1 129 ? 18.602 7.852 -17.184 1.00 89.25 129 SER A O 1
ATOM 993 N N . VAL A 1 130 ? 19.967 6.871 -18.675 1.00 90.50 130 VAL A N 1
ATOM 994 C CA . VAL A 1 130 ? 19.066 7.099 -19.815 1.00 90.50 130 VAL A CA 1
ATOM 995 C C . VAL A 1 130 ? 17.756 6.329 -19.654 1.00 90.50 130 VAL A C 1
ATOM 997 O O . VAL A 1 130 ? 16.693 6.915 -19.852 1.00 90.50 130 VAL A O 1
ATOM 1000 N N . VAL A 1 131 ? 17.793 5.059 -19.240 1.00 91.31 131 VAL A N 1
ATOM 1001 C CA . VAL A 1 131 ? 16.574 4.267 -18.991 1.00 91.31 131 VAL A CA 1
ATOM 1002 C C . VAL A 1 131 ? 15.703 4.934 -17.923 1.00 91.31 131 VAL A C 1
ATOM 1004 O O . VAL A 1 131 ? 14.515 5.137 -18.164 1.00 91.31 131 VAL A O 1
ATOM 1007 N N . ARG A 1 132 ? 16.281 5.365 -16.791 1.00 88.38 132 ARG A N 1
ATOM 1008 C CA . ARG A 1 132 ? 15.568 6.108 -15.731 1.00 88.38 132 ARG A CA 1
ATOM 1009 C C . ARG A 1 132 ? 14.887 7.369 -16.275 1.00 88.38 132 ARG A C 1
ATOM 1011 O O . ARG A 1 132 ? 13.744 7.643 -15.925 1.00 88.38 132 ARG A O 1
ATOM 1018 N N . ALA A 1 133 ? 15.565 8.117 -17.145 1.00 88.12 133 ALA A N 1
ATOM 1019 C CA . ALA A 1 133 ? 15.037 9.354 -17.717 1.00 88.12 133 ALA A CA 1
ATOM 1020 C C . ALA A 1 133 ? 13.981 9.135 -18.818 1.00 88.12 133 ALA A C 1
ATOM 1022 O O . ALA A 1 133 ? 13.167 10.024 -19.067 1.00 88.12 133 ALA A O 1
ATOM 1023 N N . GLN A 1 134 ? 14.005 7.987 -19.503 1.00 89.50 134 GLN A N 1
ATOM 1024 C CA . GLN A 1 134 ? 13.250 7.753 -20.740 1.00 89.50 134 GLN A CA 1
ATOM 1025 C C . GLN A 1 134 ? 12.185 6.657 -20.639 1.00 89.50 134 GLN A C 1
ATOM 1027 O O . GLN A 1 134 ? 11.431 6.493 -21.594 1.00 89.50 134 GLN A O 1
ATOM 1032 N N . ILE A 1 135 ? 12.068 5.935 -19.518 1.00 89.12 135 ILE A N 1
ATOM 1033 C CA . ILE A 1 135 ? 11.109 4.823 -19.346 1.00 89.12 135 ILE A CA 1
ATOM 1034 C C . ILE A 1 135 ? 9.665 5.207 -19.715 1.00 89.12 135 ILE A C 1
ATOM 1036 O O . ILE A 1 135 ? 8.914 4.410 -20.270 1.00 89.12 135 ILE A O 1
ATOM 1040 N N . ASN A 1 136 ? 9.305 6.472 -19.508 1.00 85.56 136 ASN A N 1
ATOM 1041 C CA . ASN A 1 136 ? 7.996 7.036 -19.836 1.00 85.56 136 ASN A CA 1
ATOM 1042 C C . ASN A 1 136 ? 7.708 7.032 -21.347 1.00 85.56 136 ASN A C 1
ATOM 1044 O O . ASN A 1 136 ? 6.554 7.028 -21.760 1.00 85.56 136 ASN A O 1
ATOM 1048 N N . ASN A 1 137 ? 8.746 7.016 -22.182 1.00 89.62 137 ASN A N 1
ATOM 1049 C CA . ASN A 1 137 ? 8.647 7.005 -23.640 1.00 89.62 137 ASN A CA 1
ATOM 1050 C C . ASN A 1 137 ? 8.583 5.582 -24.215 1.00 89.62 137 ASN A C 1
ATOM 1052 O O . ASN A 1 137 ? 8.514 5.414 -25.430 1.00 89.62 137 ASN A O 1
ATOM 1056 N N . PHE A 1 138 ? 8.592 4.547 -23.369 1.00 92.19 138 PHE A N 1
ATOM 1057 C CA . PHE A 1 138 ? 8.641 3.147 -23.803 1.00 92.19 138 PHE A CA 1
ATOM 1058 C C . PHE A 1 138 ? 7.251 2.504 -23.939 1.00 92.19 138 PHE A C 1
ATOM 1060 O O . PHE A 1 138 ? 7.145 1.282 -24.002 1.00 92.19 138 PHE A O 1
ATOM 1067 N N . ASN A 1 139 ? 6.181 3.305 -24.015 1.00 93.44 139 ASN A N 1
ATOM 1068 C CA . ASN A 1 139 ? 4.807 2.799 -24.118 1.00 93.44 139 ASN A CA 1
ATOM 1069 C C . ASN A 1 139 ? 4.600 1.850 -25.313 1.00 93.44 139 ASN A C 1
ATOM 1071 O O . ASN A 1 139 ? 3.858 0.882 -25.213 1.00 93.44 139 ASN A O 1
ATOM 1075 N N . SER A 1 140 ? 5.278 2.124 -26.431 1.00 94.81 140 SER A N 1
ATOM 1076 C CA . SER A 1 140 ? 5.164 1.352 -27.673 1.00 94.81 140 SER A CA 1
ATOM 1077 C C . SER A 1 140 ? 5.997 0.063 -27.698 1.00 94.81 140 SER A C 1
ATOM 1079 O O . SER A 1 140 ? 5.950 -0.661 -28.691 1.00 94.81 140 SER A O 1
ATOM 1081 N N . LEU A 1 141 ? 6.797 -0.214 -26.662 1.00 95.50 141 LEU A N 1
ATOM 1082 C CA . LEU A 1 141 ? 7.478 -1.504 -26.542 1.00 95.50 141 LEU A CA 1
ATOM 1083 C C . LEU A 1 141 ? 6.471 -2.607 -26.220 1.00 95.50 141 LEU A C 1
ATOM 1085 O O . LEU A 1 141 ? 5.479 -2.355 -25.537 1.00 95.50 141 LEU A O 1
ATOM 1089 N N . ASP A 1 142 ? 6.769 -3.840 -26.611 1.00 95.62 142 ASP A N 1
ATOM 1090 C CA . ASP A 1 142 ? 6.004 -5.002 -26.155 1.00 95.62 142 ASP A CA 1
ATOM 1091 C C . ASP A 1 142 ? 6.142 -5.176 -24.625 1.00 95.62 142 ASP A C 1
ATOM 1093 O O . ASP A 1 142 ? 7.068 -4.656 -23.990 1.00 95.62 142 ASP A O 1
ATOM 1097 N N . ASP A 1 143 ? 5.175 -5.835 -23.983 1.00 94.75 143 ASP A 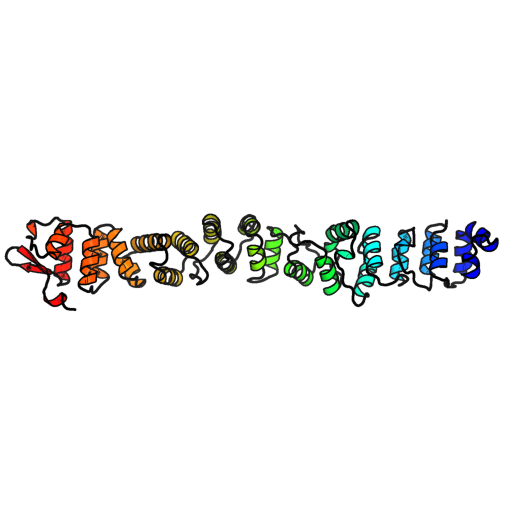N 1
ATOM 1098 C CA . ASP A 1 143 ? 5.087 -5.938 -22.514 1.00 94.75 143 ASP A CA 1
ATOM 1099 C C . ASP A 1 143 ? 6.296 -6.610 -21.869 1.00 94.75 143 ASP A C 1
ATOM 1101 O O . ASP A 1 143 ? 6.810 -6.117 -20.864 1.00 94.75 143 ASP A O 1
ATOM 1105 N N . ASP A 1 144 ? 6.806 -7.684 -22.461 1.00 94.44 144 ASP A N 1
ATOM 1106 C CA . ASP A 1 144 ? 8.000 -8.390 -21.996 1.00 94.44 144 ASP A CA 1
ATOM 1107 C C . ASP A 1 144 ? 9.271 -7.534 -22.137 1.00 94.44 144 ASP A C 1
ATOM 1109 O O . ASP A 1 144 ? 10.130 -7.526 -21.245 1.00 94.44 144 ASP A O 1
ATOM 1113 N N . LYS A 1 145 ? 9.370 -6.754 -23.219 1.00 95.06 145 LYS A N 1
ATOM 1114 C CA . LYS A 1 145 ? 10.481 -5.824 -23.466 1.00 95.06 145 LYS A CA 1
ATOM 1115 C C . LYS A 1 145 ? 10.453 -4.675 -22.471 1.00 95.06 145 LYS A C 1
ATOM 1117 O O . LYS A 1 145 ? 11.458 -4.402 -21.817 1.00 95.06 145 LYS A O 1
ATOM 1122 N N . PHE A 1 146 ? 9.292 -4.050 -22.295 1.00 95.50 146 PHE A N 1
ATOM 1123 C CA . PHE A 1 146 ? 9.088 -3.000 -21.301 1.00 95.50 146 PHE A CA 1
ATOM 1124 C C . PHE A 1 146 ? 9.407 -3.499 -19.888 1.00 95.50 146 PHE A C 1
ATOM 1126 O O . PHE A 1 146 ? 10.164 -2.855 -19.163 1.00 95.50 146 PHE A O 1
ATOM 1133 N N . LYS A 1 147 ? 8.916 -4.690 -19.523 1.00 94.62 147 LYS A N 1
ATOM 1134 C CA . LYS A 1 147 ? 9.206 -5.336 -18.237 1.00 94.62 147 LYS A CA 1
ATOM 1135 C C . LYS A 1 147 ? 10.704 -5.576 -18.032 1.00 94.62 147 LYS A C 1
ATOM 1137 O O . LYS A 1 147 ? 11.211 -5.378 -16.930 1.00 94.62 147 LYS A O 1
ATOM 1142 N N . SER A 1 148 ? 11.426 -5.946 -19.089 1.00 94.12 148 SER A N 1
ATOM 1143 C CA . SER A 1 148 ? 12.885 -6.105 -19.041 1.00 94.12 148 SER A CA 1
ATOM 1144 C C . SER A 1 148 ? 13.602 -4.787 -18.725 1.00 94.12 148 SER A C 1
ATOM 1146 O O . SER A 1 148 ? 14.528 -4.783 -17.919 1.00 94.12 148 SER A O 1
ATOM 1148 N N . PHE A 1 149 ? 13.151 -3.657 -19.285 1.00 94.25 149 PHE A N 1
ATOM 1149 C CA . PHE A 1 149 ? 13.677 -2.333 -18.924 1.00 94.25 149 PHE A CA 1
ATOM 1150 C C . PHE A 1 149 ? 13.296 -1.912 -17.503 1.00 94.25 149 PHE A C 1
ATOM 1152 O O . PHE A 1 149 ? 14.141 -1.375 -16.790 1.00 94.25 149 PHE A O 1
ATOM 1159 N N . LEU A 1 150 ? 12.066 -2.188 -17.055 1.00 93.44 150 LEU A N 1
ATOM 1160 C CA . LEU A 1 150 ? 11.667 -1.938 -15.666 1.00 93.44 150 LEU A CA 1
ATOM 1161 C C . LEU A 1 150 ? 12.542 -2.704 -14.669 1.00 93.44 150 LEU A C 1
ATOM 1163 O O . LEU A 1 150 ? 12.882 -2.160 -13.625 1.00 93.44 150 LEU A O 1
ATOM 1167 N N . GLY A 1 151 ? 12.970 -3.926 -15.003 1.00 92.31 151 GLY A N 1
ATOM 1168 C CA . GLY A 1 151 ? 13.878 -4.726 -14.171 1.00 92.31 151 GLY A CA 1
ATOM 1169 C C . GLY A 1 151 ? 15.272 -4.118 -13.966 1.00 92.31 151 GLY A C 1
ATOM 1170 O O . GLY A 1 151 ? 16.012 -4.556 -13.083 1.00 92.31 151 GLY A O 1
ATOM 1171 N N . LEU A 1 152 ? 15.640 -3.104 -14.753 1.00 91.50 152 LEU A N 1
ATOM 1172 C CA . LEU A 1 152 ? 16.871 -2.336 -14.558 1.00 91.50 152 LEU A CA 1
ATOM 1173 C C . LEU A 1 152 ? 16.726 -1.237 -13.506 1.00 91.50 152 LEU A C 1
ATOM 1175 O O . LEU A 1 152 ? 17.732 -0.748 -12.994 1.00 91.50 152 LEU A O 1
ATOM 1179 N N . LEU A 1 153 ? 15.497 -0.837 -13.194 1.00 90.12 153 LEU A N 1
ATOM 1180 C CA . LEU A 1 153 ? 15.220 0.197 -12.214 1.00 90.12 153 LEU A CA 1
ATOM 1181 C C . LEU A 1 153 ? 15.246 -0.386 -10.802 1.00 90.12 153 LEU A C 1
ATOM 1183 O O . LEU A 1 153 ? 15.041 -1.580 -10.580 1.00 90.12 153 LEU A O 1
ATOM 1187 N N . ASP A 1 154 ? 15.545 0.472 -9.835 1.00 86.75 154 ASP A N 1
ATOM 1188 C CA . ASP A 1 154 ? 15.436 0.106 -8.430 1.00 86.75 154 ASP A CA 1
ATOM 1189 C C . ASP A 1 154 ? 13.966 0.183 -8.002 1.00 86.75 154 ASP A C 1
ATOM 1191 O O . ASP A 1 154 ? 13.176 0.951 -8.564 1.00 86.75 154 ASP A O 1
ATOM 1195 N N . THR A 1 155 ? 13.581 -0.622 -7.015 1.00 84.25 155 THR A N 1
ATOM 1196 C CA . THR A 1 155 ? 12.253 -0.506 -6.405 1.00 84.25 155 THR A CA 1
ATOM 1197 C C . THR A 1 155 ? 12.086 0.888 -5.812 1.00 84.25 155 THR A C 1
ATOM 1199 O O . THR A 1 155 ? 13.037 1.422 -5.242 1.00 84.25 155 THR A O 1
ATOM 1202 N N . TYR A 1 156 ? 10.890 1.460 -5.922 1.00 82.19 156 TYR A N 1
ATOM 1203 C CA . TYR A 1 156 ? 10.571 2.794 -5.412 1.00 82.19 156 TYR A CA 1
ATOM 1204 C C . TYR A 1 156 ? 11.521 3.882 -5.954 1.00 82.19 156 TYR A C 1
ATOM 1206 O O . TYR A 1 156 ? 12.009 4.733 -5.217 1.00 82.19 156 TYR A O 1
ATOM 1214 N N . SER A 1 157 ? 11.815 3.853 -7.258 1.00 83.94 157 SER A N 1
ATOM 1215 C CA . SER A 1 157 ? 12.723 4.811 -7.913 1.00 83.94 157 SER A CA 1
ATOM 1216 C C . SER A 1 157 ? 12.016 5.877 -8.752 1.00 83.94 157 SER A C 1
ATOM 1218 O O . SER A 1 157 ? 12.633 6.884 -9.101 1.00 83.94 157 SER A O 1
ATOM 1220 N N . ILE A 1 158 ? 10.727 5.699 -9.065 1.00 84.94 158 ILE A N 1
ATOM 1221 C CA . ILE A 1 158 ? 9.957 6.653 -9.877 1.00 84.94 158 ILE A CA 1
ATOM 1222 C C . ILE A 1 158 ? 8.948 7.398 -9.007 1.00 84.94 158 ILE A C 1
ATOM 1224 O O . ILE A 1 158 ? 8.028 6.805 -8.455 1.00 84.94 158 ILE A O 1
ATOM 1228 N N . SER A 1 159 ? 9.075 8.720 -8.925 1.00 80.50 159 SER A N 1
ATOM 1229 C CA . SER A 1 159 ? 8.171 9.566 -8.135 1.00 80.50 159 SER A CA 1
ATOM 1230 C C . SER A 1 159 ? 6.828 9.839 -8.820 1.00 80.50 159 SER A C 1
ATOM 1232 O O . SER A 1 159 ? 5.804 9.943 -8.144 1.00 80.50 159 SER A O 1
ATOM 1234 N N . ASN A 1 160 ? 6.823 9.933 -10.154 1.00 81.38 160 ASN A N 1
ATOM 1235 C CA . ASN A 1 160 ? 5.650 10.299 -10.941 1.00 81.38 160 ASN A CA 1
ATOM 1236 C C . ASN A 1 160 ? 5.348 9.249 -12.006 1.00 81.38 160 ASN A C 1
ATOM 1238 O O . ASN A 1 160 ? 6.147 9.024 -12.915 1.00 81.38 160 ASN A O 1
ATOM 1242 N N . ILE A 1 161 ? 4.160 8.653 -11.911 1.00 84.50 161 ILE A N 1
ATOM 1243 C CA . ILE A 1 161 ? 3.659 7.726 -12.920 1.00 84.50 161 ILE A CA 1
ATOM 1244 C C . ILE A 1 161 ? 3.254 8.529 -14.158 1.00 84.50 161 ILE A C 1
ATOM 1246 O O . ILE A 1 161 ? 2.460 9.470 -14.031 1.00 84.50 161 ILE A O 1
ATOM 1250 N N . PRO A 1 162 ? 3.771 8.185 -15.343 1.00 81.44 162 PRO A N 1
ATOM 1251 C CA . PRO A 1 162 ? 3.490 8.933 -16.560 1.00 81.44 162 PRO A CA 1
ATOM 1252 C C . PRO A 1 162 ? 2.054 8.714 -17.023 1.00 81.44 162 PRO A C 1
ATOM 1254 O O . PRO A 1 162 ? 1.562 7.588 -17.049 1.00 81.44 162 PRO A O 1
ATOM 1257 N N . SER A 1 163 ? 1.395 9.789 -17.449 1.00 80.56 163 SER A N 1
ATOM 1258 C CA . SER A 1 163 ? 0.021 9.737 -17.960 1.00 80.56 163 SER A CA 1
ATOM 1259 C C . SER A 1 163 ? -0.094 9.141 -19.365 1.00 80.56 163 SER A C 1
ATOM 1261 O O . SER A 1 163 ? -1.192 8.797 -19.789 1.00 80.56 163 SER A O 1
ATOM 1263 N N . ASN A 1 164 ? 1.016 9.034 -20.097 1.00 84.75 164 ASN A N 1
ATOM 1264 C CA . ASN A 1 164 ? 1.062 8.551 -21.476 1.00 84.75 164 ASN A CA 1
ATOM 1265 C C . ASN A 1 164 ? 1.285 7.033 -21.598 1.00 84.75 164 ASN A C 1
ATOM 1267 O O . ASN A 1 164 ? 1.341 6.528 -22.719 1.00 84.75 164 ASN A O 1
ATOM 1271 N N . LEU A 1 165 ? 1.451 6.322 -20.479 1.00 88.38 165 LEU A N 1
ATOM 1272 C CA . LEU A 1 165 ? 1.540 4.863 -20.463 1.00 88.38 165 LEU A CA 1
ATOM 1273 C C . LEU A 1 165 ? 0.144 4.227 -20.506 1.00 88.38 165 LEU A C 1
ATOM 1275 O O . LEU A 1 165 ? -0.801 4.762 -19.920 1.00 88.38 165 LEU A O 1
ATOM 1279 N N . SER A 1 166 ? 0.025 3.074 -21.170 1.00 90.19 166 SER A N 1
ATOM 1280 C CA . SER A 1 166 ? -1.196 2.262 -21.131 1.00 90.19 166 SER A CA 1
ATOM 1281 C C . SER A 1 166 ? -1.453 1.707 -19.727 1.00 90.19 166 SER A C 1
ATOM 1283 O O . SER A 1 166 ? -0.552 1.652 -18.881 1.00 90.19 166 SER A O 1
ATOM 1285 N N . ASP A 1 167 ? -2.686 1.273 -19.474 1.00 87.31 167 ASP A N 1
ATOM 1286 C CA . ASP A 1 167 ? -3.074 0.694 -18.186 1.00 87.31 167 ASP A CA 1
ATOM 1287 C C . ASP A 1 167 ? -2.259 -0.567 -17.869 1.00 87.31 167 ASP A C 1
ATOM 1289 O O . ASP A 1 167 ? -1.798 -0.735 -16.740 1.00 87.31 167 ASP A O 1
ATOM 1293 N N . GLU A 1 168 ? -1.975 -1.400 -18.873 1.00 89.25 168 GLU A N 1
ATOM 1294 C CA . GLU A 1 168 ? -1.139 -2.597 -18.746 1.00 89.25 168 GLU A CA 1
ATOM 1295 C C . GLU A 1 168 ? 0.300 -2.249 -18.350 1.00 89.25 168 GLU A C 1
ATOM 1297 O O . GLU A 1 168 ? 0.873 -2.880 -17.462 1.00 89.25 168 GLU A O 1
ATOM 1302 N N . LYS A 1 169 ? 0.888 -1.206 -18.948 1.00 92.06 169 LYS A N 1
ATOM 1303 C CA . LYS A 1 169 ? 2.245 -0.751 -18.607 1.00 92.06 169 LYS A CA 1
ATOM 1304 C C . LYS A 1 169 ? 2.315 -0.212 -17.188 1.00 92.06 169 LYS A C 1
ATOM 1306 O O . LYS A 1 169 ? 3.243 -0.538 -16.449 1.00 92.06 169 LYS A O 1
ATOM 1311 N N . ILE A 1 170 ? 1.322 0.579 -16.789 1.00 89.38 170 ILE A N 1
ATOM 1312 C CA . ILE A 1 170 ? 1.212 1.073 -15.416 1.00 89.38 170 ILE A CA 1
ATOM 1313 C C . ILE A 1 170 ? 1.074 -0.110 -14.453 1.00 89.38 170 ILE A C 1
ATOM 1315 O O . ILE A 1 170 ? 1.725 -0.121 -13.409 1.00 89.38 170 ILE A O 1
ATOM 1319 N N . ARG A 1 171 ? 0.310 -1.142 -14.823 1.00 87.50 171 ARG A N 1
ATOM 1320 C CA . ARG A 1 171 ? 0.175 -2.363 -14.023 1.00 87.50 171 ARG A CA 1
ATOM 1321 C C . ARG A 1 171 ? 1.501 -3.074 -13.856 1.00 87.50 171 ARG A C 1
ATOM 1323 O O . ARG A 1 171 ? 1.848 -3.408 -12.735 1.00 87.50 171 ARG A O 1
ATOM 1330 N N . LEU A 1 172 ? 2.276 -3.229 -14.926 1.00 90.12 172 LEU A N 1
ATOM 1331 C CA . LEU A 1 172 ? 3.611 -3.828 -14.861 1.00 90.12 172 LEU A CA 1
ATOM 1332 C C . LEU A 1 172 ? 4.563 -3.037 -13.958 1.00 90.12 172 LEU A C 1
ATOM 1334 O O . LEU A 1 172 ? 5.306 -3.640 -13.184 1.00 90.12 172 LEU A O 1
ATOM 1338 N N . MET A 1 173 ? 4.532 -1.700 -14.019 1.00 90.00 173 MET A N 1
ATOM 1339 C CA . MET A 1 173 ? 5.309 -0.859 -13.099 1.00 90.00 173 MET A CA 1
ATOM 1340 C C . MET A 1 173 ? 4.932 -1.150 -11.652 1.00 90.00 173 MET A C 1
ATOM 1342 O O . MET A 1 173 ? 5.813 -1.253 -10.793 1.00 90.00 173 MET A O 1
ATOM 1346 N N . PHE A 1 174 ? 3.633 -1.306 -11.396 1.00 86.56 174 PHE A N 1
ATOM 1347 C CA . PHE A 1 174 ? 3.172 -1.605 -10.063 1.00 86.56 174 PHE A CA 1
ATOM 1348 C C . PHE A 1 174 ? 3.434 -3.068 -9.634 1.00 86.56 174 PHE A C 1
ATOM 1350 O O . PHE A 1 174 ? 3.829 -3.333 -8.502 1.00 86.56 174 PHE A O 1
ATOM 1357 N N . ASP A 1 175 ? 3.321 -4.052 -10.513 1.00 86.50 175 ASP A N 1
ATOM 1358 C CA . ASP A 1 175 ? 3.663 -5.440 -10.179 1.00 86.50 175 ASP A CA 1
ATOM 1359 C C . ASP A 1 175 ? 5.149 -5.566 -9.788 1.00 86.50 175 ASP A C 1
ATOM 1361 O O . ASP A 1 175 ? 5.528 -6.416 -8.983 1.00 86.50 175 ASP A O 1
ATOM 1365 N N . MET A 1 176 ? 5.997 -4.682 -10.326 1.00 87.94 176 MET A N 1
ATOM 1366 C CA . MET A 1 176 ? 7.440 -4.650 -10.080 1.00 87.94 176 MET A CA 1
ATOM 1367 C C . MET A 1 176 ? 7.894 -3.686 -8.973 1.00 87.94 176 MET A C 1
ATOM 1369 O O . MET A 1 176 ? 9.100 -3.547 -8.772 1.00 87.94 176 MET A O 1
ATOM 1373 N N . ARG A 1 177 ? 6.984 -3.038 -8.229 1.00 87.44 177 ARG A N 1
ATOM 1374 C CA . ARG A 1 177 ? 7.350 -2.135 -7.110 1.00 87.44 177 ARG A CA 1
ATOM 1375 C C . ARG A 1 177 ? 8.233 -0.958 -7.518 1.00 87.44 177 ARG A C 1
ATOM 1377 O O . ARG A 1 177 ? 9.094 -0.541 -6.752 1.00 87.44 177 ARG A O 1
ATOM 1384 N N . ILE A 1 178 ? 8.029 -0.412 -8.719 1.00 90.06 178 ILE A N 1
ATOM 1385 C CA . ILE A 1 178 ? 8.874 0.668 -9.259 1.00 90.06 178 ILE A CA 1
ATOM 1386 C C . ILE A 1 178 ? 8.465 2.069 -8.772 1.00 90.06 178 ILE A C 1
ATOM 1388 O O . ILE A 1 178 ? 9.358 2.828 -8.383 1.00 90.06 178 ILE A O 1
ATOM 1392 N N . PRO A 1 179 ? 7.179 2.471 -8.783 1.00 89.06 179 PRO A N 1
ATOM 1393 C CA . PRO A 1 179 ? 6.797 3.799 -8.315 1.00 89.06 179 PRO A CA 1
ATOM 1394 C C . PRO A 1 179 ? 6.928 3.926 -6.795 1.00 89.06 179 PRO A C 1
ATOM 1396 O O . PRO A 1 179 ? 6.547 3.015 -6.065 1.00 89.06 179 PRO A O 1
ATOM 1399 N N . VAL A 1 180 ? 7.407 5.074 -6.317 1.00 89.25 180 VAL A N 1
ATOM 1400 C CA . VAL A 1 180 ? 7.331 5.458 -4.898 1.00 89.25 180 VAL A CA 1
ATOM 1401 C C . VAL A 1 180 ? 5.868 5.654 -4.514 1.00 89.25 180 VAL A C 1
ATOM 1403 O O . VAL A 1 180 ? 5.075 6.164 -5.314 1.00 89.25 180 VAL A O 1
ATOM 1406 N N . LEU A 1 181 ? 5.511 5.303 -3.279 1.00 88.88 181 LEU A N 1
ATOM 1407 C CA . LEU A 1 181 ? 4.199 5.624 -2.737 1.00 88.88 181 LEU A CA 1
ATOM 1408 C C . LEU A 1 181 ? 4.098 7.135 -2.481 1.00 88.88 181 LEU A C 1
ATOM 1410 O O . LEU A 1 181 ? 4.810 7.711 -1.667 1.00 88.88 181 LEU A O 1
ATOM 1414 N N . SER A 1 182 ? 3.246 7.805 -3.244 1.00 90.31 182 SER A N 1
ATOM 1415 C CA . SER A 1 182 ? 3.044 9.247 -3.217 1.00 90.31 182 SER A CA 1
ATOM 1416 C C . SER A 1 182 ? 1.570 9.542 -3.448 1.00 90.31 182 SER A C 1
ATOM 1418 O O . SER A 1 182 ? 0.817 8.684 -3.905 1.00 90.31 182 SER A O 1
ATOM 1420 N N . ARG A 1 183 ? 1.144 10.786 -3.208 1.00 90.00 183 ARG A N 1
ATOM 1421 C CA . ARG A 1 183 ? -0.235 11.200 -3.509 1.00 90.00 183 ARG A CA 1
ATOM 1422 C C . ARG A 1 183 ? -0.629 10.883 -4.956 1.00 90.00 183 ARG A C 1
ATOM 1424 O O . ARG A 1 183 ? -1.753 10.461 -5.204 1.00 90.00 183 ARG A O 1
ATOM 1431 N N . HIS A 1 184 ? 0.286 11.112 -5.898 1.00 88.75 184 HIS A N 1
ATOM 1432 C CA . HIS A 1 184 ? 0.033 10.870 -7.317 1.00 88.75 184 HIS A CA 1
ATOM 1433 C C . HIS A 1 184 ? -0.070 9.375 -7.614 1.00 88.75 184 HIS A C 1
ATOM 1435 O O . HIS A 1 184 ? -1.047 8.951 -8.223 1.00 88.75 184 HIS A O 1
ATOM 1441 N N . SER A 1 185 ? 0.887 8.562 -7.152 1.00 88.75 185 SER A N 1
ATOM 1442 C CA . SER A 1 185 ? 0.843 7.119 -7.413 1.00 88.75 185 SER A CA 1
ATOM 1443 C C . SER A 1 185 ? -0.338 6.442 -6.721 1.00 88.75 185 SER A C 1
ATOM 1445 O O . SER A 1 185 ? -0.972 5.596 -7.341 1.00 88.75 185 SER A O 1
ATOM 1447 N N . LEU A 1 186 ? -0.699 6.863 -5.506 1.00 88.19 186 LEU A N 1
ATOM 1448 C CA . LEU A 1 186 ? -1.871 6.364 -4.785 1.00 88.19 186 LEU A CA 1
ATOM 1449 C C . LEU A 1 186 ? -3.185 6.743 -5.488 1.00 88.19 186 LEU A C 1
ATOM 1451 O O . LEU A 1 186 ? -4.044 5.886 -5.662 1.00 88.19 186 LEU A O 1
ATOM 1455 N N . SER A 1 187 ? -3.313 7.976 -5.996 1.00 88.06 187 SER A N 1
ATOM 1456 C CA . SER A 1 187 ? -4.473 8.369 -6.816 1.00 88.06 187 SER A CA 1
ATOM 1457 C C . SER A 1 187 ? -4.590 7.514 -8.077 1.00 88.06 187 SER A C 1
ATOM 1459 O O . SER A 1 187 ? -5.665 7.006 -8.375 1.00 88.06 187 SER A O 1
ATOM 1461 N N . VAL A 1 188 ? -3.479 7.300 -8.793 1.00 87.19 188 VAL A N 1
ATOM 1462 C CA . VAL A 1 188 ? -3.463 6.429 -9.979 1.00 87.19 188 VAL A CA 1
ATOM 1463 C C . V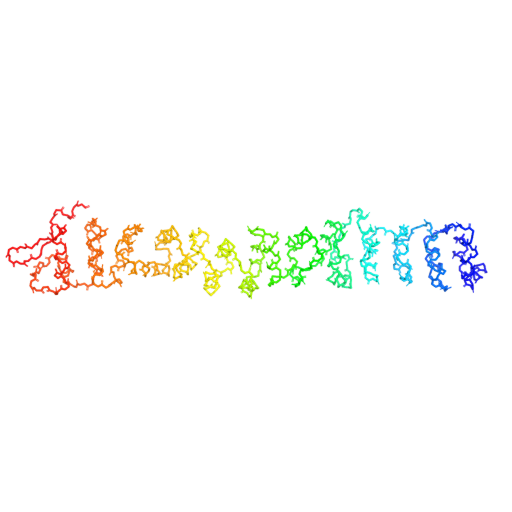AL A 1 188 ? -3.829 4.991 -9.605 1.00 87.19 188 VAL A C 1
ATOM 1465 O O . VAL A 1 188 ? -4.508 4.322 -10.383 1.00 87.19 188 VAL A O 1
ATOM 1468 N N . MET A 1 189 ? -3.412 4.514 -8.426 1.00 84.50 189 MET A N 1
ATOM 1469 C CA . MET A 1 189 ? -3.816 3.199 -7.938 1.00 84.50 189 MET A CA 1
ATOM 1470 C C . MET A 1 189 ? -5.329 3.118 -7.719 1.00 84.50 189 MET A C 1
ATOM 1472 O O . MET A 1 189 ? -5.947 2.188 -8.225 1.00 84.50 189 MET A O 1
ATOM 1476 N N . HIS A 1 190 ? -5.931 4.098 -7.039 1.00 83.62 190 HIS A N 1
ATOM 1477 C CA . HIS A 1 190 ? -7.376 4.123 -6.772 1.00 83.62 190 HIS A CA 1
ATOM 1478 C C . HIS A 1 190 ? -8.210 4.233 -8.051 1.00 83.62 190 HIS A C 1
ATOM 1480 O O . HIS A 1 190 ? -9.235 3.566 -8.173 1.00 83.62 190 HIS A O 1
ATOM 1486 N N . ASP A 1 191 ? -7.760 5.043 -9.012 1.00 81.31 191 ASP A N 1
ATOM 1487 C CA . ASP A 1 191 ? -8.479 5.261 -10.268 1.00 81.31 191 ASP A CA 1
ATOM 1488 C C . ASP A 1 191 ? -8.463 4.017 -11.168 1.00 81.31 191 ASP A C 1
ATOM 1490 O O . ASP A 1 191 ? -9.435 3.750 -11.876 1.00 81.31 191 ASP A O 1
ATOM 1494 N N . LYS A 1 192 ? -7.354 3.262 -11.170 1.00 74.69 192 LYS A N 1
ATOM 1495 C CA . LYS A 1 192 ? -7.127 2.169 -12.131 1.00 74.69 192 LYS A CA 1
ATOM 1496 C C . LYS A 1 192 ? -7.283 0.765 -11.548 1.00 74.69 192 LYS A C 1
ATOM 1498 O O . LYS A 1 192 ? -7.513 -0.171 -12.312 1.00 74.69 192 LYS A O 1
ATOM 1503 N N . TYR A 1 193 ? -7.181 0.592 -10.231 1.00 71.81 193 TYR A N 1
ATOM 1504 C CA . TYR A 1 193 ? -7.219 -0.720 -9.583 1.00 71.81 193 TYR A CA 1
ATOM 1505 C C . TYR A 1 193 ? -8.243 -0.747 -8.455 1.00 71.81 193 TYR A C 1
ATOM 1507 O O . TYR A 1 193 ? -8.109 -0.073 -7.437 1.00 71.81 193 TYR A O 1
ATOM 1515 N N . ALA A 1 194 ? -9.254 -1.599 -8.604 1.00 62.28 194 ALA A N 1
ATOM 1516 C CA . ALA A 1 194 ? -10.201 -1.845 -7.530 1.00 62.28 194 ALA A CA 1
ATOM 1517 C C . ALA A 1 194 ? -9.578 -2.725 -6.427 1.00 62.28 194 ALA A C 1
ATOM 1519 O O . ALA A 1 194 ? -9.031 -3.792 -6.707 1.00 62.28 194 ALA A O 1
ATOM 1520 N N . GLY A 1 195 ? -9.731 -2.297 -5.169 1.00 58.03 195 GLY A N 1
ATOM 1521 C CA . GLY A 1 195 ? -9.945 -3.180 -4.014 1.00 58.03 195 GLY A CA 1
ATOM 1522 C C . GLY A 1 195 ? -8.841 -4.172 -3.629 1.00 58.03 195 GLY A C 1
ATOM 1523 O O . GLY A 1 195 ? -9.159 -5.325 -3.354 1.00 58.03 195 GLY A O 1
ATOM 1524 N N . GLY A 1 196 ? -7.572 -3.753 -3.557 1.00 61.19 196 GLY A N 1
ATOM 1525 C CA . GLY A 1 196 ? -6.541 -4.540 -2.846 1.00 61.19 196 GLY A CA 1
ATOM 1526 C C . GLY A 1 196 ? -5.122 -4.458 -3.402 1.00 61.19 196 GLY A C 1
ATOM 1527 O O . GLY A 1 196 ? -4.171 -4.843 -2.726 1.00 61.19 196 GLY A O 1
ATOM 1528 N N . PHE A 1 197 ? -4.951 -3.909 -4.604 1.00 66.44 197 PHE A N 1
ATOM 1529 C CA . PHE A 1 197 ? -3.639 -3.784 -5.245 1.00 66.44 197 PHE A CA 1
ATOM 1530 C C . PHE A 1 197 ? -2.663 -2.871 -4.474 1.00 66.44 197 PHE A C 1
ATOM 1532 O O . PHE A 1 197 ? -1.449 -3.046 -4.552 1.00 66.44 197 PHE A O 1
ATOM 1539 N N . CYS A 1 198 ? -3.192 -1.953 -3.662 1.00 76.50 198 CYS A N 1
ATOM 1540 C CA . CYS A 1 198 ? -2.401 -1.037 -2.847 1.00 76.50 198 CYS A CA 1
ATOM 1541 C C . CYS A 1 198 ? -1.752 -1.706 -1.622 1.00 76.50 198 CYS A C 1
ATOM 1543 O O . CYS A 1 198 ? -0.756 -1.197 -1.119 1.00 76.50 198 CYS A O 1
ATOM 1545 N N . LEU A 1 199 ? -2.273 -2.831 -1.112 1.00 85.00 199 LEU A N 1
ATOM 1546 C CA . LEU A 1 199 ? -1.857 -3.338 0.207 1.00 85.00 199 LEU A CA 1
ATOM 1547 C C . LEU A 1 199 ? -0.372 -3.728 0.286 1.00 85.00 199 LEU A C 1
ATOM 1549 O O . LEU A 1 199 ? 0.295 -3.246 1.201 1.00 85.00 199 LEU A O 1
ATOM 1553 N N . PRO A 1 200 ? 0.205 -4.487 -0.671 1.00 83.25 200 PRO A N 1
ATOM 1554 C CA . PRO A 1 200 ? 1.631 -4.821 -0.622 1.00 83.25 200 PRO A CA 1
ATOM 1555 C C . PRO A 1 200 ? 2.553 -3.598 -0.736 1.00 83.25 200 PRO A C 1
ATOM 1557 O O . PRO A 1 200 ? 3.718 -3.665 -0.349 1.00 83.25 200 PRO A O 1
ATOM 1560 N N . TYR A 1 201 ? 2.049 -2.498 -1.302 1.00 83.25 201 TYR A N 1
ATOM 1561 C CA . TYR A 1 201 ? 2.758 -1.224 -1.385 1.00 83.25 201 TYR A CA 1
ATOM 1562 C C . TYR A 1 201 ? 2.731 -0.471 -0.066 1.00 83.25 201 TYR A C 1
ATOM 1564 O O . TYR A 1 201 ? 3.765 0.005 0.391 1.00 83.25 201 TYR A O 1
ATOM 1572 N N . ILE A 1 202 ? 1.548 -0.389 0.537 1.00 88.19 202 ILE A N 1
ATOM 1573 C CA . ILE A 1 202 ? 1.334 0.267 1.824 1.00 88.19 202 ILE A CA 1
ATOM 1574 C C . ILE A 1 202 ? 2.132 -0.446 2.916 1.00 88.19 202 ILE A C 1
ATOM 1576 O O . ILE A 1 202 ? 2.762 0.208 3.739 1.00 88.19 202 ILE A O 1
ATOM 1580 N N . GLU A 1 203 ? 2.170 -1.780 2.891 1.00 88.31 203 GLU A N 1
ATOM 1581 C CA . GLU A 1 203 ? 2.972 -2.571 3.828 1.00 88.31 203 GLU A CA 1
ATOM 1582 C C . GLU A 1 203 ? 4.479 -2.302 3.682 1.00 88.31 203 GLU A C 1
ATOM 1584 O O . GLU A 1 203 ? 5.207 -2.295 4.673 1.00 88.31 203 GLU A O 1
ATOM 1589 N N . GLY A 1 204 ? 4.948 -2.042 2.457 1.00 85.69 204 GLY A N 1
ATOM 1590 C CA . GLY A 1 204 ? 6.351 -1.739 2.178 1.00 85.69 204 GLY A CA 1
ATOM 1591 C C . GLY A 1 204 ? 6.810 -0.356 2.650 1.00 85.69 204 GLY A C 1
ATOM 1592 O O . GLY A 1 204 ? 8.002 -0.190 2.903 1.00 85.69 204 GLY A O 1
ATOM 1593 N N . ASP A 1 205 ? 5.898 0.617 2.757 1.00 88.00 205 ASP A N 1
ATOM 1594 C CA . ASP A 1 205 ? 6.191 1.993 3.182 1.00 88.00 205 ASP A CA 1
ATOM 1595 C C . ASP A 1 205 ? 4.949 2.676 3.791 1.00 88.00 205 ASP A C 1
ATOM 1597 O O . ASP A 1 205 ? 4.277 3.517 3.178 1.00 88.00 205 ASP A O 1
ATOM 1601 N N . ILE A 1 206 ? 4.622 2.286 5.028 1.00 91.31 206 ILE A N 1
ATOM 1602 C CA . ILE A 1 206 ? 3.455 2.818 5.743 1.00 91.31 206 ILE A CA 1
ATOM 1603 C C . ILE A 1 206 ? 3.587 4.321 6.022 1.00 91.31 206 ILE A C 1
ATOM 1605 O O . ILE A 1 206 ? 2.588 5.036 6.016 1.00 91.31 206 ILE A O 1
ATOM 1609 N N . ASP A 1 207 ? 4.804 4.830 6.210 1.00 91.75 207 ASP A N 1
ATOM 1610 C CA . ASP A 1 207 ? 5.044 6.246 6.491 1.00 91.75 207 ASP A CA 1
ATOM 1611 C C . ASP A 1 207 ? 4.679 7.107 5.274 1.00 91.75 207 ASP A C 1
ATOM 1613 O O . ASP A 1 207 ? 3.956 8.106 5.397 1.00 91.75 207 ASP A O 1
ATOM 1617 N N . ALA A 1 208 ? 5.095 6.685 4.076 1.00 90.75 208 ALA A N 1
ATOM 1618 C CA . ALA A 1 208 ? 4.705 7.339 2.834 1.00 90.75 208 ALA A CA 1
ATOM 1619 C C . ALA A 1 208 ? 3.189 7.277 2.611 1.00 90.75 208 ALA A C 1
ATOM 1621 O O . ALA A 1 208 ? 2.586 8.292 2.242 1.00 90.75 208 ALA A O 1
ATOM 1622 N N . TYR A 1 209 ? 2.549 6.140 2.903 1.00 92.31 209 TYR A N 1
ATOM 1623 C CA . TYR A 1 209 ? 1.091 6.022 2.843 1.00 92.31 209 TYR A CA 1
ATOM 1624 C C . TYR A 1 209 ? 0.410 7.033 3.770 1.00 92.31 209 TYR A C 1
ATOM 1626 O O . TYR A 1 209 ? -0.391 7.853 3.313 1.00 92.31 209 TYR A O 1
ATOM 1634 N N . MET A 1 210 ? 0.778 7.045 5.055 1.00 92.75 210 MET A N 1
ATOM 1635 C CA . MET A 1 210 ? 0.197 7.943 6.056 1.00 92.75 210 MET A CA 1
ATOM 1636 C C . MET A 1 210 ? 0.381 9.420 5.687 1.00 92.75 210 MET A C 1
ATOM 1638 O O . MET A 1 210 ? -0.508 10.233 5.947 1.00 92.75 210 MET A O 1
ATOM 1642 N N . SER A 1 211 ? 1.485 9.771 5.019 1.00 91.75 211 SER A N 1
ATOM 1643 C CA . SER A 1 211 ? 1.749 11.140 4.561 1.00 91.75 211 SER A CA 1
ATOM 1644 C C . SER A 1 211 ? 0.799 11.629 3.457 1.00 91.75 211 SER A C 1
ATOM 1646 O O . SER A 1 211 ? 0.609 12.839 3.300 1.00 91.75 211 SER A O 1
ATOM 1648 N N . CYS A 1 212 ? 0.195 10.717 2.684 1.00 90.31 212 CYS A N 1
ATOM 1649 C CA . CYS A 1 212 ? -0.549 11.070 1.474 1.00 90.31 212 CYS A CA 1
ATOM 1650 C C . CYS A 1 212 ? -2.007 10.585 1.434 1.00 90.31 212 CYS A C 1
ATOM 1652 O O . CYS A 1 212 ? -2.817 11.190 0.724 1.00 90.31 212 CYS A O 1
ATOM 1654 N N . VAL A 1 213 ? -2.374 9.573 2.223 1.00 90.88 213 VAL A N 1
ATOM 1655 C CA . VAL A 1 213 ? -3.698 8.931 2.203 1.00 90.88 213 VAL A CA 1
ATOM 1656 C C . VAL A 1 213 ? -4.844 9.929 2.402 1.00 90.88 213 VAL A C 1
ATOM 1658 O O . VAL A 1 213 ? -5.839 9.888 1.675 1.00 90.88 213 VAL A O 1
ATOM 1661 N N . ALA A 1 214 ? -4.673 10.910 3.295 1.00 87.88 214 ALA A N 1
ATOM 1662 C CA . ALA A 1 214 ? -5.670 11.944 3.587 1.00 87.88 214 ALA A CA 1
ATOM 1663 C C . ALA A 1 214 ? -6.114 12.749 2.348 1.00 87.88 214 ALA A C 1
ATOM 1665 O O . ALA A 1 214 ? -7.211 13.304 2.332 1.00 87.88 214 ALA A O 1
ATOM 1666 N N . TYR A 1 215 ? -5.293 12.785 1.293 1.00 88.38 215 TYR A N 1
ATOM 1667 C CA . TYR A 1 215 ? -5.556 13.533 0.063 1.00 88.38 215 TYR A CA 1
ATOM 1668 C C . TYR A 1 215 ? -6.145 12.695 -1.081 1.00 88.38 215 TYR A C 1
ATOM 1670 O O . TYR A 1 215 ? -6.351 13.241 -2.166 1.00 88.38 215 TYR A O 1
ATOM 1678 N N . THR A 1 216 ? -6.370 11.395 -0.870 1.00 83.38 216 THR A N 1
ATOM 1679 C CA . THR A 1 216 ? -6.763 10.434 -1.925 1.00 83.38 216 THR A CA 1
ATOM 1680 C C . THR A 1 216 ? -8.125 9.780 -1.695 1.00 83.38 216 THR A C 1
ATOM 1682 O O . THR A 1 216 ? -8.551 8.952 -2.493 1.00 83.38 216 THR A O 1
ATOM 1685 N N . SER A 1 217 ? -8.832 10.194 -0.635 1.00 84.06 217 SER A N 1
ATOM 1686 C CA . SER A 1 217 ? -10.196 9.754 -0.309 1.00 84.06 217 SER A CA 1
ATOM 1687 C C . SER A 1 217 ? -10.382 8.224 -0.349 1.00 84.06 217 SER A C 1
ATOM 1689 O O . SER A 1 217 ? -11.306 7.766 -1.029 1.00 84.06 217 SER A O 1
ATOM 1691 N N . PRO A 1 218 ? -9.572 7.450 0.406 1.00 88.50 218 PRO A N 1
ATOM 1692 C CA . PRO A 1 218 ? -9.618 5.985 0.396 1.00 88.50 218 PRO A CA 1
ATOM 1693 C C . PRO A 1 218 ? -11.006 5.458 0.772 1.00 88.50 218 PRO A C 1
ATOM 1695 O O . PRO A 1 218 ? -11.809 6.161 1.409 1.00 88.50 218 PRO A O 1
ATOM 1698 N N . SER A 1 219 ? -11.290 4.222 0.365 1.00 88.88 219 SER A N 1
ATOM 1699 C CA . SER A 1 219 ? -12.531 3.538 0.732 1.00 88.88 219 SER A CA 1
ATOM 1700 C C . SER A 1 219 ? -12.444 2.940 2.140 1.00 88.88 219 SER A C 1
ATOM 1702 O O . SER A 1 219 ? -11.357 2.733 2.680 1.00 88.88 219 SER A O 1
ATOM 1704 N N . ASP A 1 220 ? -13.595 2.652 2.751 1.00 91.12 220 ASP A N 1
ATOM 1705 C CA . ASP A 1 220 ? -13.615 2.020 4.075 1.00 91.12 220 ASP A CA 1
ATOM 1706 C C . ASP A 1 220 ? -13.063 0.587 4.019 1.00 91.12 220 ASP A C 1
ATOM 1708 O O . ASP A 1 220 ? -12.478 0.123 4.995 1.00 91.12 220 ASP A O 1
ATOM 1712 N N . GLU A 1 221 ? -13.201 -0.103 2.883 1.00 89.88 221 GLU A N 1
ATOM 1713 C CA . GLU A 1 221 ? -12.621 -1.429 2.648 1.00 89.88 221 GLU A CA 1
ATOM 1714 C C . GLU A 1 221 ? -11.091 -1.374 2.622 1.00 89.88 221 GLU A C 1
ATOM 1716 O O . GLU A 1 221 ? -10.442 -2.200 3.261 1.00 89.88 221 GLU A O 1
ATOM 1721 N N . GLU A 1 222 ? -10.513 -0.386 1.933 1.00 90.12 222 GLU A N 1
ATOM 1722 C CA . GLU A 1 222 ? -9.067 -0.158 1.930 1.00 90.12 222 GLU A CA 1
ATOM 1723 C C . GLU A 1 222 ? -8.567 0.176 3.335 1.00 90.12 222 GLU A C 1
ATOM 1725 O O . GLU A 1 222 ? -7.655 -0.480 3.829 1.00 90.12 222 GLU A O 1
ATOM 1730 N N . LEU A 1 223 ? -9.196 1.143 4.011 1.00 92.56 223 LEU A N 1
ATOM 1731 C CA . LEU A 1 223 ? -8.823 1.524 5.375 1.00 92.56 223 LEU A CA 1
ATOM 1732 C C . LEU A 1 223 ? -8.913 0.338 6.340 1.00 92.56 223 LEU A C 1
ATOM 1734 O O . LEU A 1 223 ? -8.025 0.159 7.169 1.00 92.56 223 LEU A O 1
ATOM 1738 N N . SER A 1 224 ? -9.953 -0.488 6.210 1.00 92.31 224 SER A N 1
ATOM 1739 C CA . SER A 1 224 ? -10.112 -1.710 7.003 1.00 92.31 224 SER A CA 1
ATOM 1740 C C . SER A 1 224 ? -8.992 -2.711 6.726 1.00 92.31 224 SER A C 1
ATOM 1742 O O . SER A 1 224 ? -8.405 -3.260 7.652 1.00 92.31 224 SER A O 1
ATOM 1744 N N . ALA A 1 225 ? -8.641 -2.926 5.459 1.00 91.94 225 ALA A N 1
ATOM 1745 C CA . ALA A 1 225 ? -7.551 -3.824 5.105 1.00 91.94 225 ALA A CA 1
ATOM 1746 C C . ALA A 1 225 ? -6.183 -3.302 5.580 1.00 91.94 225 ALA A C 1
ATOM 1748 O O . ALA A 1 225 ? -5.367 -4.085 6.056 1.00 91.94 225 ALA A O 1
ATOM 1749 N N . VAL A 1 226 ? -5.945 -1.987 5.526 1.00 92.81 226 VAL A N 1
ATOM 1750 C CA . VAL A 1 226 ? -4.712 -1.374 6.042 1.00 92.81 226 VAL A CA 1
ATOM 1751 C C . VAL A 1 226 ? -4.623 -1.492 7.562 1.00 92.81 226 VAL A C 1
ATOM 1753 O O . VAL A 1 226 ? -3.554 -1.796 8.078 1.00 92.81 226 VAL A O 1
ATOM 1756 N N . LEU A 1 227 ? -5.730 -1.309 8.289 1.00 94.00 227 LEU A N 1
ATOM 1757 C CA . LEU A 1 227 ? -5.774 -1.487 9.747 1.00 94.00 227 LEU A CA 1
ATOM 1758 C C . LEU A 1 227 ? -5.422 -2.915 10.199 1.00 94.00 227 LEU A C 1
ATOM 1760 O O . LEU A 1 227 ? -5.029 -3.092 11.346 1.00 94.00 227 LEU A O 1
ATOM 1764 N N . ALA A 1 228 ? -5.548 -3.914 9.320 1.00 92.38 228 ALA A N 1
ATOM 1765 C CA . ALA A 1 228 ? -5.146 -5.296 9.591 1.00 92.38 228 ALA A CA 1
ATOM 1766 C C . ALA A 1 228 ? -3.651 -5.562 9.331 1.00 92.38 228 ALA A C 1
ATOM 1768 O O . ALA A 1 228 ? -3.160 -6.648 9.634 1.00 92.38 228 ALA A O 1
ATOM 1769 N N . LEU A 1 229 ? -2.910 -4.609 8.756 1.00 92.38 229 LEU A N 1
ATOM 1770 C CA . LEU A 1 229 ? -1.494 -4.800 8.461 1.00 92.38 229 LEU A CA 1
ATOM 1771 C C . LEU A 1 229 ? -0.650 -4.685 9.731 1.00 92.38 229 LEU A C 1
ATOM 1773 O O . LEU A 1 229 ? -0.741 -3.713 10.480 1.00 92.38 229 LEU A O 1
ATOM 1777 N N . SER A 1 230 ? 0.278 -5.628 9.902 1.00 89.50 230 SER A N 1
ATOM 1778 C CA . SER A 1 230 ? 1.224 -5.641 11.029 1.00 89.50 230 SER A CA 1
ATOM 1779 C C . SER A 1 230 ? 2.125 -4.398 11.100 1.00 89.50 230 SER A C 1
ATOM 1781 O O . SER A 1 230 ? 2.618 -4.042 12.170 1.00 89.50 230 SER A O 1
ATOM 1783 N N . CYS A 1 231 ? 2.323 -3.701 9.974 1.00 88.19 231 CYS A N 1
ATOM 1784 C CA . CYS A 1 231 ? 3.092 -2.461 9.908 1.00 88.19 231 CYS A CA 1
ATOM 1785 C C . CYS A 1 231 ? 2.367 -1.256 10.538 1.00 88.19 231 CYS A C 1
ATOM 1787 O O . CYS A 1 231 ? 3.015 -0.248 10.826 1.00 88.19 231 CYS A O 1
ATOM 1789 N N . VAL A 1 232 ? 1.057 -1.336 10.804 1.00 89.75 232 VAL A N 1
ATOM 1790 C CA . VAL A 1 232 ? 0.292 -0.301 11.521 1.00 89.75 232 VAL A CA 1
ATOM 1791 C C . VAL A 1 232 ? 0.472 -0.497 13.028 1.00 89.75 232 VAL A C 1
ATOM 1793 O O . VAL A 1 232 ? -0.409 -0.955 13.743 1.00 89.75 232 VAL A O 1
ATOM 1796 N N . HIS A 1 233 ? 1.659 -0.147 13.516 1.00 82.75 233 HIS A N 1
ATOM 1797 C CA . HIS A 1 233 ? 2.125 -0.498 14.860 1.00 82.75 233 HIS A CA 1
ATOM 1798 C C . HIS A 1 233 ? 1.962 0.620 15.902 1.00 82.75 233 HIS A C 1
ATOM 1800 O O . HIS A 1 233 ? 2.204 0.396 17.087 1.00 82.75 233 HIS A O 1
ATOM 1806 N N . THR A 1 234 ? 1.577 1.835 15.493 1.00 88.19 234 THR A N 1
ATOM 1807 C CA . THR A 1 234 ? 1.413 2.974 16.411 1.00 88.19 234 THR A CA 1
ATOM 1808 C C . THR A 1 234 ? -0.054 3.325 16.619 1.00 88.19 234 THR A C 1
ATOM 1810 O O . THR A 1 234 ? -0.885 3.257 15.709 1.00 88.19 234 THR A O 1
ATOM 1813 N N . LYS A 1 235 ? -0.389 3.767 17.836 1.00 87.31 235 LYS A N 1
ATOM 1814 C CA . LYS A 1 235 ? -1.734 4.261 18.153 1.00 87.31 235 LYS A CA 1
ATOM 1815 C C . LYS A 1 235 ? -2.125 5.472 17.296 1.00 87.31 235 LYS A C 1
ATOM 1817 O O . LYS A 1 235 ? -3.296 5.604 16.948 1.00 87.31 235 LYS A O 1
ATOM 1822 N N . ASP A 1 236 ? -1.162 6.311 16.917 1.00 91.12 236 ASP A N 1
ATOM 1823 C CA . ASP A 1 236 ? -1.402 7.501 16.095 1.00 91.12 236 ASP A CA 1
ATOM 1824 C C . ASP A 1 236 ? -1.776 7.143 14.654 1.00 91.12 236 ASP A C 1
ATOM 1826 O O . ASP A 1 236 ? -2.701 7.743 14.096 1.00 91.12 236 ASP A O 1
ATOM 1830 N N . TYR A 1 237 ? -1.137 6.124 14.067 1.00 93.25 237 TYR A N 1
ATOM 1831 C CA . TYR A 1 237 ? -1.506 5.633 12.736 1.00 93.25 237 TYR A CA 1
ATOM 1832 C C . TYR A 1 237 ? -2.904 5.033 12.750 1.00 93.25 237 TYR A C 1
ATOM 1834 O O . TYR A 1 237 ? -3.759 5.460 11.971 1.00 93.25 237 TYR A O 1
ATOM 1842 N N . ARG A 1 238 ? -3.181 4.144 13.712 1.00 94.31 238 ARG A N 1
ATOM 1843 C CA . ARG A 1 238 ? -4.518 3.565 13.905 1.00 94.31 238 ARG A CA 1
ATOM 1844 C C . ARG A 1 238 ? -5.572 4.653 14.073 1.00 94.31 238 ARG A C 1
ATOM 1846 O O . ARG A 1 238 ? -6.575 4.651 13.368 1.00 94.31 238 ARG A O 1
ATOM 1853 N N . ALA A 1 239 ? -5.339 5.625 14.953 1.00 93.50 239 ALA A N 1
ATOM 1854 C CA . ALA A 1 239 ? -6.282 6.714 15.191 1.00 93.50 239 ALA A CA 1
ATOM 1855 C C . ALA A 1 239 ? -6.529 7.551 13.931 1.00 9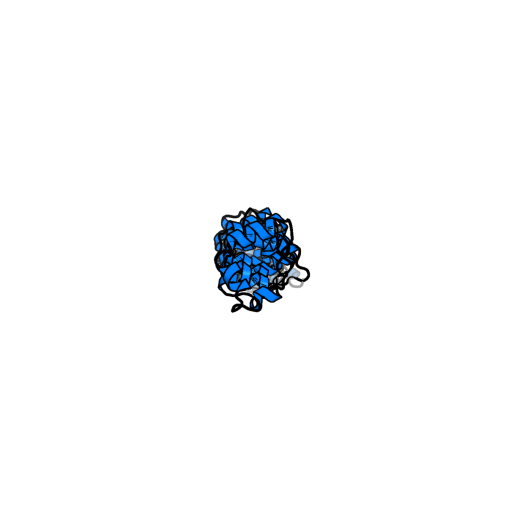3.50 239 ALA A C 1
ATOM 1857 O O . ALA A 1 239 ? -7.672 7.912 13.654 1.00 93.50 239 ALA A O 1
ATOM 1858 N N . SER A 1 240 ? -5.481 7.845 13.163 1.00 94.38 240 SER A N 1
ATOM 1859 C CA . SER A 1 240 ? -5.582 8.606 11.916 1.00 94.38 240 SER A CA 1
ATOM 1860 C C . SER A 1 240 ? -6.434 7.870 10.882 1.00 94.38 240 SER A C 1
ATOM 1862 O O . SER A 1 240 ? -7.392 8.446 10.372 1.00 94.38 240 SER A O 1
ATOM 1864 N N . LEU A 1 241 ? -6.165 6.582 10.657 1.00 95.25 241 LEU A N 1
ATOM 1865 C CA . LEU A 1 241 ? -6.929 5.736 9.735 1.00 95.25 241 LEU A CA 1
ATOM 1866 C C . LEU A 1 241 ? -8.389 5.573 10.177 1.00 95.25 241 LEU A C 1
ATOM 1868 O O . LEU A 1 241 ? -9.309 5.774 9.387 1.00 95.25 241 LEU A O 1
ATOM 1872 N N . VAL A 1 242 ? -8.623 5.304 11.464 1.00 95.75 242 VAL A N 1
ATOM 1873 C CA . VAL A 1 242 ? -9.972 5.161 12.035 1.00 95.75 242 VAL A CA 1
ATOM 1874 C C . VAL A 1 242 ? -10.782 6.457 11.922 1.00 95.75 242 VAL A C 1
ATOM 1876 O O . VAL A 1 242 ? -11.995 6.416 11.707 1.00 95.75 242 VAL A O 1
ATOM 1879 N N . ASN A 1 243 ? -10.143 7.625 12.026 1.00 94.50 243 ASN A N 1
ATOM 1880 C CA . ASN A 1 243 ? -10.826 8.906 11.834 1.00 94.50 243 ASN A CA 1
ATOM 1881 C C . ASN A 1 243 ? -11.268 9.133 10.383 1.00 94.50 243 ASN A C 1
ATOM 1883 O O . ASN A 1 243 ? -12.232 9.868 10.167 1.00 94.50 243 ASN A O 1
ATOM 1887 N N . MET A 1 244 ? -10.596 8.505 9.414 1.00 94.25 244 MET A N 1
ATOM 1888 C CA . MET A 1 244 ? -10.930 8.604 7.993 1.00 94.25 244 MET A CA 1
ATOM 1889 C C . MET A 1 244 ? -12.085 7.691 7.569 1.00 94.25 244 MET A C 1
ATOM 1891 O O . MET A 1 244 ? -12.687 7.951 6.526 1.00 94.25 244 MET A O 1
ATOM 1895 N N . LEU A 1 245 ? -12.427 6.676 8.372 1.00 94.75 245 LEU A N 1
ATOM 1896 C CA . LEU A 1 245 ? -13.571 5.802 8.107 1.00 94.75 245 LEU A CA 1
ATOM 1897 C C . LEU A 1 245 ? -14.865 6.618 7.999 1.00 94.75 245 LEU A C 1
ATOM 1899 O O . LEU A 1 245 ? -15.178 7.460 8.851 1.00 94.75 245 LEU A O 1
ATOM 1903 N N . ARG A 1 246 ? -15.651 6.349 6.960 1.00 93.50 246 ARG A N 1
ATOM 1904 C CA . ARG A 1 246 ? -16.944 7.003 6.719 1.00 93.50 246 ARG A CA 1
ATOM 1905 C C . ARG A 1 246 ? -18.055 6.285 7.471 1.00 93.50 246 ARG A C 1
ATOM 1907 O O . ARG A 1 246 ? -18.912 6.938 8.065 1.00 93.50 246 ARG A O 1
ATOM 1914 N N . SER A 1 247 ? -18.008 4.961 7.497 1.00 94.06 247 SER A N 1
ATOM 1915 C CA . SER A 1 247 ? -18.981 4.089 8.143 1.00 94.06 247 SER A CA 1
ATOM 1916 C C . SER A 1 247 ? -18.428 3.418 9.404 1.00 94.06 247 SER A C 1
ATOM 1918 O O . SER A 1 247 ? -17.289 3.633 9.823 1.00 94.06 247 SER A O 1
ATOM 1920 N N . ARG A 1 248 ? -19.298 2.658 10.073 1.00 95.44 248 ARG A N 1
ATOM 1921 C CA . ARG A 1 248 ? -18.910 1.742 11.145 1.00 95.44 248 ARG A CA 1
ATOM 1922 C C . ARG A 1 248 ? -18.584 0.388 10.529 1.00 95.44 248 ARG A C 1
ATOM 1924 O O . ARG A 1 248 ? -19.377 -0.110 9.736 1.00 95.44 248 ARG A O 1
ATOM 1931 N N . ILE A 1 249 ? -17.485 -0.222 10.948 1.00 94.25 249 ILE A N 1
ATOM 1932 C CA . ILE A 1 249 ? -16.984 -1.474 10.376 1.00 94.25 249 ILE A CA 1
ATOM 1933 C C . ILE A 1 249 ? -17.169 -2.654 11.335 1.00 94.25 249 ILE A C 1
ATOM 1935 O O . ILE A 1 249 ? -17.370 -2.483 12.542 1.00 94.25 249 ILE A O 1
ATOM 1939 N N . ALA A 1 250 ? -17.157 -3.874 10.807 1.00 93.69 250 ALA A N 1
ATOM 1940 C CA . ALA A 1 250 ? -17.047 -5.071 11.637 1.00 93.69 250 ALA A CA 1
ATOM 1941 C C . ALA A 1 250 ? -15.638 -5.168 12.242 1.00 93.69 250 ALA A C 1
ATOM 1943 O O . ALA A 1 250 ? -14.678 -4.625 11.692 1.00 93.69 250 ALA A O 1
ATOM 1944 N N . LEU A 1 251 ? -15.518 -5.860 13.374 1.00 92.75 251 LEU A N 1
ATOM 1945 C CA . LEU A 1 251 ? -14.211 -6.184 13.930 1.00 92.75 251 LEU A CA 1
ATOM 1946 C C . LEU A 1 251 ? -13.622 -7.352 13.129 1.00 92.75 251 LEU A C 1
ATOM 1948 O O . LEU A 1 251 ? -14.216 -8.428 13.086 1.00 92.75 251 LEU A O 1
ATOM 1952 N N . ASN A 1 252 ? -12.488 -7.124 12.468 1.00 89.25 252 ASN A N 1
ATOM 1953 C CA . ASN A 1 252 ? -11.767 -8.167 11.747 1.00 89.25 252 ASN A CA 1
ATOM 1954 C C . ASN A 1 252 ? -11.018 -9.071 12.748 1.00 89.25 252 ASN A C 1
ATOM 1956 O O . ASN A 1 252 ? -10.497 -8.589 13.755 1.00 89.25 252 ASN A O 1
ATOM 1960 N N . ALA A 1 253 ? -10.959 -10.375 12.469 1.00 88.56 253 ALA A N 1
ATOM 1961 C CA . ALA A 1 253 ? -10.161 -11.329 13.235 1.00 88.56 253 ALA A CA 1
ATOM 1962 C C . ALA A 1 253 ? -8.669 -10.955 13.257 1.00 88.56 253 ALA A C 1
ATOM 1964 O O . ALA A 1 253 ? -8.018 -11.158 14.275 1.00 88.56 253 ALA A O 1
ATOM 1965 N N . ASP A 1 254 ? -8.171 -10.337 12.183 1.00 90.44 254 ASP A N 1
ATOM 1966 C CA . ASP A 1 254 ? -6.772 -9.918 12.040 1.00 90.44 254 ASP A CA 1
ATOM 1967 C C . ASP A 1 254 ? -6.440 -8.618 12.796 1.00 90.44 254 ASP A C 1
ATOM 1969 O O . ASP A 1 254 ? -5.277 -8.231 12.885 1.00 90.44 254 ASP A O 1
ATOM 1973 N N . TYR A 1 255 ? -7.439 -7.916 13.347 1.00 93.38 255 TYR A N 1
ATOM 1974 C CA . TYR A 1 255 ? -7.180 -6.729 14.162 1.00 93.38 255 TYR A CA 1
ATOM 1975 C C . TYR A 1 255 ? -6.653 -7.116 15.537 1.00 93.38 255 TYR A C 1
ATOM 1977 O O . TYR A 1 255 ? -7.284 -7.902 16.247 1.00 93.38 255 TYR A O 1
ATOM 1985 N N . ASP A 1 256 ? -5.558 -6.480 15.943 1.00 91.56 256 ASP A N 1
ATOM 1986 C CA . ASP A 1 256 ? -5.058 -6.545 17.312 1.00 91.56 256 ASP A CA 1
ATOM 1987 C C . ASP A 1 256 ? -5.956 -5.773 18.301 1.00 91.56 256 ASP A C 1
ATOM 1989 O O . ASP A 1 256 ? -6.851 -5.002 17.926 1.00 91.56 256 ASP A O 1
ATOM 1993 N N . ASP A 1 257 ? -5.719 -5.984 19.595 1.00 92.00 257 ASP A N 1
ATOM 1994 C CA . ASP A 1 257 ? -6.525 -5.378 20.659 1.00 92.00 257 ASP A CA 1
ATOM 1995 C C . ASP A 1 257 ? -6.381 -3.855 20.728 1.00 92.00 257 ASP A C 1
ATOM 1997 O O . ASP A 1 257 ? -7.321 -3.161 21.119 1.00 92.00 257 ASP A O 1
ATOM 2001 N N . GLU A 1 258 ? -5.239 -3.304 20.307 1.00 92.56 258 GLU A N 1
ATOM 2002 C CA . GLU A 1 258 ? -5.057 -1.853 20.209 1.00 92.56 258 GLU A CA 1
ATOM 2003 C C . GLU A 1 258 ? -5.940 -1.253 19.111 1.00 92.56 258 GLU A C 1
ATOM 2005 O O . GLU A 1 258 ? -6.547 -0.196 19.297 1.00 92.56 258 GLU A O 1
ATOM 2010 N N . THR A 1 259 ? -6.054 -1.930 17.971 1.00 94.44 259 THR A N 1
ATOM 2011 C CA . THR A 1 259 ? -6.926 -1.541 16.860 1.00 94.44 259 THR A CA 1
ATOM 2012 C C . THR A 1 259 ? -8.386 -1.656 17.266 1.00 94.44 259 THR A C 1
ATOM 2014 O O . THR A 1 259 ? -9.150 -0.708 17.062 1.00 94.44 259 THR A O 1
ATOM 2017 N N . ALA A 1 260 ? -8.765 -2.761 17.915 1.00 94.62 260 ALA A N 1
ATOM 2018 C CA . ALA A 1 260 ? -10.098 -2.943 18.482 1.00 94.62 260 ALA A CA 1
ATOM 2019 C C . ALA A 1 260 ? -10.448 -1.816 19.469 1.00 94.62 260 ALA A C 1
ATOM 2021 O O . ALA A 1 260 ? -11.516 -1.208 19.363 1.00 94.62 260 ALA A O 1
ATOM 2022 N N . GLN A 1 261 ? -9.518 -1.473 20.366 1.00 94.50 261 GLN A N 1
ATOM 2023 C CA . GLN A 1 261 ? -9.678 -0.384 21.325 1.00 94.50 261 GLN A CA 1
ATOM 2024 C C . GLN A 1 261 ? -9.888 0.965 20.625 1.00 94.50 261 GLN A C 1
ATOM 2026 O O . GLN A 1 261 ? -10.830 1.684 20.948 1.00 94.50 261 GLN A O 1
ATOM 2031 N N . VAL A 1 262 ? -9.041 1.325 19.654 1.00 95.19 262 VAL A N 1
ATOM 2032 C CA . VAL A 1 262 ? -9.156 2.613 18.945 1.00 95.19 262 VAL A CA 1
ATOM 2033 C C . VAL A 1 262 ? -10.469 2.702 18.162 1.00 95.19 262 VAL A C 1
ATOM 2035 O O . VAL A 1 262 ? -11.107 3.758 18.157 1.00 95.19 262 VAL A O 1
ATOM 2038 N N . LEU A 1 263 ? -10.904 1.611 17.525 1.00 95.56 263 LEU A N 1
ATOM 2039 C CA . LEU A 1 263 ? -12.190 1.547 16.826 1.00 95.56 263 LEU A CA 1
ATOM 2040 C C . LEU A 1 263 ? -13.374 1.737 17.786 1.00 95.56 263 LEU A C 1
ATOM 2042 O O . LEU A 1 263 ? -14.324 2.452 17.447 1.00 95.56 263 LEU A O 1
ATOM 2046 N N . LEU A 1 264 ? -13.311 1.131 18.976 1.00 95.00 264 LEU A N 1
ATOM 2047 C CA . LEU A 1 264 ? -14.325 1.269 20.021 1.00 95.00 264 LEU A CA 1
ATOM 2048 C C . LEU A 1 264 ? -14.380 2.703 20.564 1.00 95.00 264 LEU A C 1
ATOM 2050 O O . LEU A 1 264 ? -15.442 3.325 20.525 1.00 95.00 264 LEU A O 1
ATOM 2054 N N . ASP A 1 265 ? -13.237 3.255 20.981 1.00 92.75 265 ASP A N 1
ATOM 2055 C CA . ASP A 1 265 ? -13.112 4.605 21.552 1.00 92.75 265 ASP A CA 1
ATOM 2056 C C . ASP A 1 265 ? -13.627 5.689 20.589 1.00 92.75 265 ASP A C 1
ATOM 2058 O O . ASP A 1 265 ? -14.165 6.717 21.005 1.00 92.75 265 ASP A O 1
ATOM 2062 N N . ARG A 1 266 ? -13.476 5.468 19.277 1.00 93.06 266 ARG A N 1
ATOM 2063 C CA . ARG A 1 266 ? -13.928 6.387 18.220 1.00 93.06 266 ARG A CA 1
ATOM 2064 C C . ARG A 1 266 ? -15.350 6.106 17.727 1.00 93.06 266 ARG A C 1
ATOM 2066 O O . ARG A 1 266 ? -15.814 6.792 16.816 1.00 93.06 266 ARG A O 1
ATOM 2073 N N . GLY A 1 267 ? -16.049 5.114 18.283 1.00 93.06 267 GLY A N 1
ATOM 2074 C CA . GLY A 1 267 ? -17.414 4.756 17.882 1.00 93.06 267 GLY A CA 1
ATOM 2075 C C . GLY A 1 267 ? -17.525 4.266 16.433 1.00 93.06 267 GLY A C 1
ATOM 2076 O O . GLY A 1 267 ? -18.566 4.461 15.791 1.00 93.06 267 GLY A O 1
ATOM 2077 N N . ARG A 1 268 ? -16.447 3.667 15.909 1.00 95.44 268 ARG A N 1
ATOM 2078 C CA . ARG A 1 268 ? -16.320 3.164 14.530 1.00 95.44 268 ARG A CA 1
ATOM 2079 C C . ARG A 1 268 ? -16.579 1.665 14.397 1.00 95.44 268 ARG A C 1
ATOM 2081 O O . ARG A 1 268 ? -16.578 1.160 13.281 1.00 95.44 268 ARG A O 1
ATOM 2088 N N . LEU A 1 269 ? -16.877 0.969 15.492 1.00 95.06 269 LEU A N 1
ATOM 2089 C CA . LEU A 1 269 ? -17.383 -0.402 15.441 1.00 95.06 269 LEU A CA 1
ATOM 2090 C C . LEU A 1 269 ? -18.885 -0.436 15.141 1.00 95.06 269 LEU A C 1
ATOM 2092 O O . LEU A 1 269 ? -19.680 0.331 15.687 1.00 95.06 269 LEU A O 1
ATOM 2096 N N . SER A 1 270 ? -19.274 -1.353 14.263 1.00 94.00 270 SER A N 1
ATOM 2097 C CA . SER A 1 270 ? -20.661 -1.775 14.048 1.00 94.00 270 SER A CA 1
ATOM 2098 C C . SER A 1 270 ? -21.179 -2.569 15.251 1.00 94.00 270 SER A C 1
ATOM 2100 O O . SER A 1 270 ? -20.396 -2.996 16.095 1.00 94.00 270 SER A O 1
ATOM 2102 N N . SER A 1 271 ? -22.490 -2.810 15.338 1.00 89.56 271 SER A N 1
ATOM 2103 C CA . SER A 1 271 ? -23.069 -3.563 16.463 1.00 89.56 271 SER A CA 1
ATOM 2104 C C . SER A 1 271 ? -22.487 -4.976 16.595 1.00 89.56 271 SER A C 1
ATOM 2106 O O . SER A 1 271 ? -22.194 -5.410 17.705 1.00 89.56 271 SER A O 1
ATOM 2108 N N . SER A 1 272 ? -22.254 -5.670 15.475 1.00 91.06 272 SER A N 1
ATOM 2109 C CA . SER A 1 272 ? -21.570 -6.970 15.475 1.00 91.06 272 SER A CA 1
ATOM 2110 C C . SER A 1 272 ? -20.093 -6.846 15.851 1.00 91.06 272 SER A C 1
ATOM 2112 O O . SER A 1 272 ? -19.581 -7.696 16.567 1.00 91.06 272 SER A O 1
ATOM 2114 N N . GLY A 1 273 ? -19.416 -5.772 15.429 1.00 92.81 273 GLY A N 1
ATOM 2115 C CA . GLY A 1 273 ? -18.036 -5.492 15.832 1.00 92.81 273 GLY A CA 1
ATOM 2116 C C . GLY A 1 273 ? -17.890 -5.221 17.331 1.00 92.81 273 GLY A C 1
ATOM 2117 O O . GLY A 1 273 ? -16.933 -5.680 17.941 1.00 92.81 273 GLY A O 1
ATOM 2118 N N . VAL A 1 274 ? -18.854 -4.525 17.939 1.00 93.06 274 VAL A N 1
ATOM 2119 C CA . VAL A 1 274 ? -18.905 -4.319 19.394 1.00 93.06 274 VAL A CA 1
ATOM 2120 C C . VAL A 1 274 ? -19.097 -5.651 20.118 1.00 93.06 274 VAL A C 1
ATOM 2122 O O . VAL A 1 274 ? -18.366 -5.924 21.063 1.00 93.06 274 VAL A O 1
ATOM 2125 N N . ALA A 1 275 ? -20.031 -6.493 19.664 1.00 90.19 275 ALA A N 1
ATOM 2126 C CA . ALA A 1 275 ? -20.230 -7.824 20.239 1.00 90.19 275 ALA A CA 1
ATOM 2127 C C . ALA A 1 275 ? -18.953 -8.682 20.148 1.00 90.19 275 ALA A C 1
ATOM 2129 O O . ALA A 1 275 ? -18.516 -9.226 21.155 1.00 90.19 275 ALA A O 1
ATOM 2130 N N . ALA A 1 276 ? -18.294 -8.704 18.986 1.00 92.19 276 ALA A N 1
ATOM 2131 C CA . ALA A 1 276 ? -17.027 -9.411 18.795 1.00 92.19 276 ALA A CA 1
ATOM 2132 C C . ALA A 1 276 ? -15.890 -8.856 19.675 1.00 92.19 276 ALA A C 1
ATOM 2134 O O . ALA A 1 276 ? -15.048 -9.613 20.145 1.00 92.19 276 ALA A O 1
ATOM 2135 N N . ALA A 1 277 ? -15.860 -7.545 19.937 1.00 93.31 277 ALA A N 1
ATOM 2136 C CA . ALA A 1 277 ? -14.885 -6.966 20.860 1.00 93.31 277 ALA A CA 1
ATOM 2137 C C . ALA A 1 277 ? -15.122 -7.445 22.302 1.00 93.31 277 ALA A C 1
ATOM 2139 O O . ALA A 1 277 ? -14.166 -7.721 23.017 1.00 93.31 277 ALA A O 1
ATOM 2140 N N . PHE A 1 278 ? -16.384 -7.598 22.718 1.00 91.88 278 PHE A N 1
ATOM 2141 C CA . PHE A 1 278 ? -16.731 -8.146 24.031 1.00 91.88 278 PHE A CA 1
ATOM 2142 C C . PHE A 1 278 ? -16.344 -9.619 24.204 1.00 91.88 278 PHE A C 1
ATOM 2144 O O . PHE A 1 278 ? -16.031 -10.025 25.321 1.00 91.88 278 PHE A O 1
ATOM 2151 N N . GLU A 1 279 ? -16.315 -10.407 23.128 1.00 90.50 279 GLU A N 1
ATOM 2152 C CA . GLU A 1 279 ? -15.846 -11.800 23.172 1.00 90.50 279 GLU A CA 1
ATOM 2153 C C . GLU A 1 279 ? -14.354 -11.911 23.533 1.00 90.50 279 GLU A C 1
ATOM 2155 O O . GLU A 1 279 ? -13.948 -12.926 24.093 1.00 90.50 279 GLU A O 1
ATOM 2160 N N . ARG A 1 280 ? -13.563 -10.852 23.300 1.00 90.81 280 ARG A N 1
ATOM 2161 C CA . ARG A 1 280 ? -12.131 -10.770 23.651 1.00 90.81 280 ARG A CA 1
ATOM 2162 C C . ARG A 1 280 ? -11.866 -10.298 25.086 1.00 90.81 280 ARG A C 1
ATOM 2164 O O . ARG A 1 280 ? -10.721 -10.061 25.468 1.00 90.81 280 ARG A O 1
ATOM 2171 N N . PHE A 1 281 ? -12.908 -10.104 25.895 1.00 91.12 281 PHE A N 1
ATOM 2172 C CA . PHE A 1 281 ? -12.746 -9.598 27.256 1.00 91.12 281 PHE A CA 1
ATOM 2173 C C . PHE A 1 281 ? -11.897 -10.545 28.123 1.00 91.12 281 PHE A C 1
ATOM 2175 O O . PHE A 1 281 ? -12.203 -11.733 28.271 1.00 91.12 281 PHE A O 1
ATOM 2182 N N . GLY A 1 282 ? -10.860 -9.995 28.754 1.00 88.00 282 GLY A N 1
ATOM 2183 C CA . GLY A 1 282 ? -9.861 -10.713 29.544 1.00 88.00 282 GLY A CA 1
ATOM 2184 C C . GLY A 1 282 ? -8.577 -11.058 28.783 1.00 88.00 282 GLY A C 1
ATOM 2185 O O . GLY A 1 282 ? -7.648 -11.580 29.400 1.00 88.00 282 GLY A O 1
ATOM 2186 N N . GLU A 1 283 ? -8.499 -10.779 27.479 1.00 89.25 283 GLU A N 1
ATOM 2187 C CA . GLU A 1 283 ? -7.285 -10.992 26.674 1.00 89.25 283 GLU A CA 1
ATOM 2188 C C . GLU A 1 283 ? -6.299 -9.819 26.801 1.00 89.25 283 GLU A C 1
ATOM 2190 O O . GLU A 1 283 ? -5.084 -10.028 26.833 1.00 89.25 283 GLU A O 1
ATOM 2195 N N . SER A 1 284 ? -6.808 -8.590 26.963 1.00 91.44 284 SER A N 1
ATOM 2196 C CA . SER A 1 284 ? -5.994 -7.378 27.067 1.00 91.44 284 SER A CA 1
ATOM 2197 C C . SER A 1 284 ? -6.559 -6.363 28.054 1.00 91.44 284 SER A C 1
ATOM 2199 O O . SER A 1 284 ? -7.669 -5.858 27.907 1.00 91.44 284 SER A O 1
ATOM 2201 N N . VAL A 1 285 ? -5.719 -5.953 29.010 1.00 90.25 285 VAL A N 1
ATOM 2202 C CA . VAL A 1 285 ? -6.065 -4.963 30.044 1.00 90.25 285 VAL A CA 1
ATOM 2203 C C . VAL A 1 285 ? -6.509 -3.623 29.442 1.00 90.25 285 VAL A C 1
ATOM 2205 O O . VAL A 1 285 ? -7.379 -2.945 29.997 1.00 90.25 285 VAL A O 1
ATOM 2208 N N . SER A 1 286 ? -5.907 -3.197 28.326 1.00 88.50 286 SER A N 1
ATOM 2209 C CA . SER A 1 286 ? -6.243 -1.910 27.711 1.00 88.50 286 SER A CA 1
ATOM 2210 C C . SER A 1 286 ? -7.592 -1.952 26.997 1.00 88.50 286 SER A C 1
ATOM 2212 O O . SER A 1 286 ? -8.366 -0.997 27.118 1.00 88.50 286 SER A O 1
ATOM 2214 N N . LEU A 1 287 ? -7.889 -3.059 26.310 1.00 92.50 287 LEU A N 1
ATOM 2215 C CA . LEU A 1 287 ? -9.174 -3.291 25.661 1.00 92.50 287 LEU A CA 1
ATOM 2216 C C . LEU A 1 287 ? -10.281 -3.487 26.702 1.00 92.50 287 LEU A C 1
ATOM 2218 O O . LEU A 1 287 ? -11.326 -2.850 26.592 1.00 92.50 287 LEU A O 1
ATOM 2222 N N . ASP A 1 288 ? -10.026 -4.252 27.765 1.00 93.38 288 ASP A N 1
ATOM 2223 C CA . ASP A 1 288 ? -10.969 -4.480 28.866 1.00 93.38 288 ASP A CA 1
ATOM 2224 C C . ASP A 1 288 ? -11.429 -3.166 29.492 1.00 93.38 288 ASP A C 1
ATOM 2226 O O . ASP A 1 288 ? -12.625 -2.931 29.673 1.00 93.38 288 ASP A O 1
ATOM 2230 N N . LYS A 1 289 ? -10.487 -2.254 29.763 1.00 91.69 289 LYS A N 1
ATOM 2231 C CA . LYS A 1 289 ? -10.812 -0.933 30.308 1.00 91.69 289 LYS A CA 1
ATOM 2232 C C . LYS A 1 289 ? -11.709 -0.129 29.363 1.00 91.69 289 LYS A C 1
ATOM 2234 O O . LYS A 1 289 ? -12.628 0.550 29.824 1.00 91.69 289 LYS A O 1
ATOM 2239 N N . ALA A 1 290 ? -11.454 -0.195 28.057 1.00 92.75 290 ALA A N 1
ATOM 2240 C CA . ALA A 1 290 ? -12.268 0.488 27.055 1.00 92.75 290 ALA A CA 1
ATOM 2241 C C . ALA A 1 290 ? -13.670 -0.135 26.937 1.00 92.75 290 ALA A C 1
ATOM 2243 O O . ALA A 1 290 ? -14.662 0.593 26.906 1.00 92.75 290 ALA A O 1
ATOM 2244 N N . LEU A 1 291 ? -13.772 -1.467 26.965 1.00 94.69 291 LEU A N 1
ATOM 2245 C CA . LEU A 1 291 ? -15.036 -2.209 26.947 1.00 94.69 291 LEU A CA 1
ATOM 2246 C C . LEU A 1 291 ? -15.894 -1.911 28.178 1.00 94.69 291 LEU A C 1
ATOM 2248 O O . LEU A 1 291 ? -17.084 -1.621 28.036 1.00 94.69 291 LEU A O 1
ATOM 2252 N N . VAL A 1 292 ? -15.299 -1.912 29.375 1.00 92.94 292 VAL A N 1
ATOM 2253 C CA . VAL A 1 292 ? -15.990 -1.542 30.621 1.00 92.94 292 VAL A CA 1
ATOM 2254 C C . VAL A 1 292 ? -16.450 -0.091 30.561 1.00 92.94 292 VAL A C 1
ATOM 2256 O O . VAL A 1 292 ? -17.606 0.187 30.874 1.00 92.94 292 VAL A O 1
ATOM 2259 N N . GLY A 1 293 ? -15.598 0.832 30.105 1.00 91.62 293 GLY A N 1
ATOM 2260 C CA . GLY A 1 293 ? -15.968 2.238 29.929 1.00 91.62 293 GLY A CA 1
ATOM 2261 C C . GLY A 1 293 ? -17.132 2.423 28.950 1.00 91.62 293 GLY A C 1
ATOM 2262 O O . GLY A 1 293 ? -18.095 3.134 29.247 1.00 91.62 293 GLY A O 1
ATOM 2263 N N . TYR A 1 294 ? -17.093 1.724 27.814 1.00 93.00 294 TYR A N 1
ATOM 2264 C CA . TYR A 1 294 ? -18.170 1.724 26.828 1.00 93.00 294 TYR A CA 1
ATOM 2265 C C . TYR A 1 294 ? -19.469 1.169 27.425 1.00 93.00 294 TYR A C 1
ATOM 2267 O O . TYR A 1 294 ? -20.494 1.850 27.394 1.00 93.00 294 TYR A O 1
ATOM 2275 N N . ALA A 1 295 ? -19.435 -0.001 28.065 1.00 91.88 295 ALA A N 1
ATOM 2276 C CA . ALA A 1 295 ? -20.589 -0.603 28.734 1.00 91.88 295 ALA A CA 1
ATOM 2277 C C . ALA A 1 295 ? -21.154 0.300 29.856 1.00 91.88 295 ALA A C 1
ATOM 2279 O O . ALA A 1 295 ? -22.370 0.498 29.992 1.00 91.88 295 ALA A O 1
ATOM 2280 N N . ALA A 1 296 ? -20.280 0.950 30.624 1.00 90.12 296 ALA A N 1
ATOM 2281 C CA . ALA A 1 296 ? -20.648 1.922 31.648 1.00 90.12 296 ALA A CA 1
ATOM 2282 C C . ALA A 1 296 ? -21.272 3.206 31.068 1.00 90.12 296 ALA A C 1
ATOM 2284 O O . ALA A 1 296 ? -22.006 3.891 31.784 1.00 90.12 296 ALA A O 1
ATOM 2285 N N . SER A 1 297 ? -21.106 3.496 29.777 1.00 90.31 297 SER A N 1
ATOM 2286 C CA . SER A 1 297 ? -21.803 4.599 29.098 1.00 90.31 297 SER A CA 1
ATOM 2287 C C . SER A 1 297 ? -23.204 4.233 28.583 1.00 90.31 297 SER A C 1
ATOM 2289 O O . SER A 1 297 ? -24.042 5.115 28.393 1.00 90.31 297 SER A O 1
ATOM 2291 N N . LEU A 1 298 ? -23.499 2.942 28.398 1.00 90.25 298 LEU A N 1
ATOM 2292 C CA . LEU A 1 298 ? -24.772 2.482 27.835 1.00 90.25 298 LEU A CA 1
ATOM 2293 C C . LEU A 1 298 ? -25.944 2.597 28.814 1.00 90.25 298 LEU A C 1
ATOM 2295 O O . LEU A 1 298 ? -25.781 2.630 30.036 1.00 90.25 298 LEU A O 1
ATOM 2299 N N . SER A 1 299 ? -27.164 2.595 28.278 1.00 89.88 299 SER A N 1
ATOM 2300 C CA . SER A 1 299 ? -28.357 2.362 29.093 1.00 89.88 299 SER A CA 1
ATOM 2301 C C . SER A 1 299 ? -28.418 0.901 29.552 1.00 89.88 299 SER A C 1
ATOM 2303 O O . SER A 1 299 ? -27.799 0.021 28.955 1.00 89.88 299 SER A O 1
ATOM 2305 N N . VAL A 1 300 ? -29.210 0.618 30.589 1.00 87.44 300 VAL A N 1
ATOM 2306 C CA . VAL A 1 300 ? -29.410 -0.766 31.051 1.00 87.44 300 VAL A CA 1
ATOM 2307 C C . VAL A 1 300 ? -30.038 -1.645 29.966 1.00 87.44 300 VAL A C 1
ATOM 2309 O O . VAL A 1 300 ? -29.630 -2.787 29.809 1.00 87.44 300 VAL A O 1
ATOM 2312 N N . ASN A 1 301 ? -30.950 -1.102 29.155 1.00 87.00 301 ASN A N 1
ATOM 2313 C CA . ASN A 1 301 ? -31.507 -1.837 28.016 1.00 87.00 301 ASN A CA 1
ATOM 2314 C C . ASN A 1 301 ? -30.438 -2.126 26.952 1.00 87.00 301 ASN A C 1
ATOM 2316 O O . ASN A 1 301 ? -30.405 -3.226 26.422 1.00 87.00 301 ASN A O 1
ATOM 2320 N N . GLY A 1 302 ? -29.524 -1.183 26.697 1.00 87.12 302 GLY A N 1
ATOM 2321 C CA . GLY A 1 302 ? -28.411 -1.402 25.767 1.00 87.12 302 GLY A CA 1
ATOM 2322 C C . GLY A 1 302 ? -27.438 -2.486 26.245 1.00 87.12 302 GLY A C 1
ATOM 2323 O O . GLY A 1 302 ? -26.934 -3.257 25.437 1.00 87.12 302 GLY A O 1
ATOM 2324 N N . LEU A 1 303 ? -27.213 -2.593 27.559 1.00 87.12 303 LEU A N 1
ATOM 2325 C CA . LEU A 1 303 ? -26.448 -3.701 28.141 1.00 87.12 303 LEU A CA 1
ATOM 2326 C C . LEU A 1 303 ? -27.153 -5.052 27.946 1.00 87.12 303 LEU A C 1
ATOM 2328 O O . LEU A 1 303 ? -26.488 -6.036 27.634 1.00 87.12 303 LEU A O 1
ATOM 2332 N N . ILE A 1 304 ? -28.483 -5.092 28.102 1.00 84.25 304 ILE A N 1
ATOM 2333 C CA . ILE A 1 304 ? -29.293 -6.301 27.873 1.00 84.25 304 ILE A CA 1
ATOM 2334 C C . ILE A 1 304 ? -29.216 -6.716 26.399 1.00 84.25 304 ILE A C 1
ATOM 2336 O O . ILE A 1 304 ? -28.986 -7.884 26.103 1.00 84.25 304 ILE A O 1
ATOM 2340 N N . GLU A 1 305 ? -29.372 -5.765 25.476 1.00 85.44 305 GLU A N 1
ATOM 2341 C CA . GLU A 1 305 ? -29.322 -6.013 24.029 1.00 85.44 305 GLU A CA 1
ATOM 2342 C C . GLU A 1 305 ? -27.966 -6.558 23.565 1.00 85.44 305 GLU A C 1
ATOM 2344 O O . GLU A 1 305 ? -27.921 -7.391 22.663 1.00 85.44 305 GLU A O 1
ATOM 2349 N N . LEU A 1 306 ? -26.869 -6.119 24.187 1.00 83.50 306 LEU A N 1
ATOM 2350 C CA . LEU A 1 306 ? -25.525 -6.617 23.885 1.00 83.50 306 LEU A CA 1
ATOM 2351 C C . LEU A 1 306 ? -25.215 -7.981 24.504 1.00 83.50 306 LEU A C 1
ATOM 2353 O O . LEU A 1 306 ? -24.214 -8.581 24.124 1.00 83.50 306 LEU A O 1
ATOM 2357 N N . ASN A 1 307 ? -26.039 -8.460 25.442 1.00 83.88 307 ASN A N 1
ATOM 2358 C CA . ASN A 1 307 ? -25.836 -9.725 26.147 1.00 83.88 307 ASN A CA 1
ATOM 2359 C C . ASN A 1 307 ? -24.397 -9.881 26.689 1.00 83.88 307 ASN A C 1
ATOM 2361 O O . ASN A 1 307 ? -23.741 -10.901 26.479 1.00 83.88 307 ASN A O 1
ATOM 2365 N N . VAL A 1 308 ? -23.888 -8.826 27.337 1.00 84.12 308 VAL A N 1
ATOM 2366 C CA . VAL A 1 308 ? -22.504 -8.775 27.835 1.00 84.12 308 VAL A CA 1
ATOM 2367 C C . VAL A 1 308 ? -22.235 -9.832 28.913 1.00 84.12 308 VAL A C 1
ATOM 2369 O O . VAL A 1 308 ? -23.100 -10.132 29.738 1.00 84.12 308 VAL A O 1
ATOM 2372 N N . ASP A 1 309 ? -21.009 -10.366 28.933 1.00 84.75 309 ASP A N 1
ATOM 2373 C CA . ASP A 1 309 ? -20.553 -11.327 29.945 1.00 84.75 309 ASP A CA 1
ATOM 2374 C C . ASP A 1 309 ? -20.720 -10.753 31.365 1.00 84.75 309 ASP A C 1
ATOM 2376 O O . ASP A 1 309 ? -20.480 -9.570 31.626 1.00 84.75 309 ASP A O 1
ATOM 2380 N N . ARG A 1 310 ? -21.125 -11.605 32.311 1.00 84.12 310 ARG A N 1
ATOM 2381 C CA . ARG A 1 310 ? -21.396 -11.218 33.704 1.00 84.12 310 ARG A CA 1
ATOM 2382 C C . ARG A 1 310 ? -20.187 -10.598 34.400 1.00 84.12 310 ARG A C 1
ATOM 2384 O O . ARG A 1 310 ? -20.367 -9.689 35.209 1.00 84.12 310 ARG A O 1
ATOM 2391 N N . ARG A 1 311 ? -18.966 -11.010 34.051 1.00 87.25 311 ARG A N 1
ATOM 2392 C CA . ARG A 1 311 ? -17.723 -10.397 34.548 1.00 87.25 311 ARG A CA 1
ATOM 2393 C C . ARG A 1 311 ? -17.683 -8.907 34.216 1.00 87.25 311 ARG A C 1
ATOM 2395 O O . ARG A 1 311 ? -17.361 -8.092 35.072 1.00 87.25 311 ARG A O 1
ATOM 2402 N N . ILE A 1 312 ? -18.120 -8.539 33.015 1.00 89.75 312 ILE A N 1
ATOM 2403 C CA . ILE A 1 312 ? -18.201 -7.146 32.564 1.00 89.75 312 ILE A CA 1
ATOM 2404 C C . ILE A 1 312 ? -19.302 -6.407 33.314 1.00 89.75 312 ILE A C 1
ATOM 2406 O O . ILE A 1 312 ? -19.107 -5.263 33.712 1.00 89.75 312 ILE A O 1
ATOM 2410 N N . VAL A 1 313 ? -20.447 -7.051 33.562 1.00 89.38 313 VAL A N 1
ATOM 2411 C CA . VAL A 1 313 ? -21.530 -6.456 34.362 1.00 89.38 313 VAL A CA 1
ATOM 2412 C C . VAL A 1 313 ? -21.039 -6.087 35.766 1.00 89.38 313 VAL A C 1
ATOM 2414 O O . VAL A 1 313 ? -21.345 -4.995 36.245 1.00 89.38 313 VAL A O 1
ATOM 2417 N N . VAL A 1 314 ? -20.245 -6.948 36.410 1.00 89.25 314 VAL A N 1
ATOM 2418 C CA . VAL A 1 314 ? -19.649 -6.668 37.729 1.00 89.25 314 VAL A CA 1
ATOM 2419 C C . VAL A 1 314 ? -18.697 -5.469 37.669 1.00 89.25 314 VAL A C 1
ATOM 2421 O O . VAL A 1 314 ? -18.780 -4.584 38.524 1.00 89.25 314 VAL A O 1
ATOM 2424 N N . GLU A 1 315 ? -17.849 -5.375 36.642 1.00 91.12 315 GLU A N 1
ATOM 2425 C CA . GLU A 1 315 ? -16.985 -4.201 36.440 1.00 91.12 315 GLU A CA 1
ATOM 2426 C C . GLU A 1 315 ? -17.794 -2.923 36.170 1.00 91.12 315 GLU A C 1
ATOM 2428 O O . GLU A 1 315 ? -17.509 -1.864 36.728 1.00 91.12 315 GLU A O 1
ATOM 2433 N N . VAL A 1 316 ? -18.874 -3.011 35.389 1.00 91.12 316 VAL A N 1
ATOM 2434 C CA . VAL A 1 316 ? -19.785 -1.882 35.153 1.00 91.12 316 VAL A CA 1
ATOM 2435 C C . VAL A 1 316 ? -20.432 -1.426 36.456 1.00 91.12 316 VAL A C 1
ATOM 2437 O O . VAL A 1 316 ? -20.545 -0.220 36.669 1.00 91.12 316 VAL A O 1
ATOM 2440 N N . ILE A 1 317 ? -20.841 -2.340 37.342 1.00 90.81 317 ILE A N 1
ATOM 2441 C CA . ILE A 1 317 ? -21.336 -1.980 38.679 1.00 90.81 317 ILE A CA 1
ATOM 2442 C C . ILE A 1 317 ? -20.250 -1.212 39.435 1.00 90.81 317 ILE A C 1
ATOM 2444 O O . ILE A 1 317 ? -20.528 -0.136 39.961 1.00 90.81 317 ILE A O 1
ATOM 2448 N N . ARG A 1 318 ? -19.008 -1.699 39.439 1.00 90.19 318 ARG A N 1
ATOM 2449 C CA . ARG A 1 318 ? -17.898 -1.053 40.153 1.00 90.19 318 ARG A CA 1
ATOM 2450 C C . ARG A 1 318 ? -17.660 0.389 39.689 1.00 90.19 318 ARG A C 1
ATOM 2452 O O . ARG A 1 318 ? -17.567 1.292 40.519 1.00 90.19 318 ARG A O 1
ATOM 2459 N N . GLU A 1 319 ? -17.668 0.622 38.382 1.00 87.56 319 GLU A N 1
ATOM 2460 C CA . GLU A 1 319 ? -17.335 1.920 37.773 1.00 87.56 319 GLU A CA 1
ATOM 2461 C C . GLU A 1 319 ? -18.540 2.876 37.617 1.00 87.56 319 GLU A C 1
ATOM 2463 O O . GLU A 1 319 ? -18.378 4.057 37.313 1.00 87.56 319 GLU A O 1
ATOM 2468 N N . SER A 1 320 ? -19.775 2.402 37.825 1.00 90.31 320 SER A N 1
ATOM 2469 C CA . SER A 1 320 ? -20.989 3.205 37.604 1.00 90.31 320 SER A CA 1
ATOM 2470 C C . SER A 1 320 ? -21.422 4.030 38.818 1.00 90.31 320 SER A C 1
ATOM 2472 O O . SER A 1 320 ? -21.100 3.720 39.962 1.00 90.31 320 SER A O 1
ATOM 2474 N N . SER A 1 321 ? -22.260 5.047 38.580 1.00 90.62 321 SER A N 1
ATOM 2475 C CA . SER A 1 321 ? -22.963 5.765 39.652 1.00 90.62 321 SER A CA 1
ATOM 2476 C C . SER A 1 321 ? -23.924 4.844 40.410 1.00 90.62 321 SER A C 1
ATOM 2478 O O . SER A 1 321 ? -24.520 3.940 39.822 1.00 90.62 321 SER A O 1
ATOM 2480 N N . PHE A 1 322 ? -24.141 5.114 41.702 1.00 90.50 322 PHE A N 1
ATOM 2481 C CA . PHE A 1 322 ? -24.977 4.283 42.578 1.00 90.50 322 PHE A CA 1
ATOM 2482 C C . PHE A 1 322 ? -26.355 3.945 41.980 1.00 90.50 322 PHE A C 1
ATOM 2484 O O . PHE A 1 322 ? -26.789 2.795 42.004 1.00 90.50 322 PHE A O 1
ATOM 2491 N N . ARG A 1 323 ? -27.021 4.923 41.351 1.00 90.25 323 ARG A N 1
ATOM 2492 C CA . ARG A 1 323 ? -28.320 4.702 40.701 1.00 90.25 323 ARG A CA 1
ATOM 2493 C C . ARG A 1 323 ? -28.241 3.696 39.551 1.00 90.25 323 ARG A C 1
ATOM 2495 O O . ARG A 1 323 ? -29.078 2.803 39.473 1.00 90.25 323 ARG A O 1
ATOM 2502 N N . LYS A 1 324 ? -27.224 3.805 38.691 1.00 89.25 324 LYS A N 1
ATOM 2503 C CA . LYS A 1 324 ? -27.021 2.847 37.599 1.00 89.25 324 LYS A CA 1
ATOM 2504 C C . LYS A 1 324 ? -26.652 1.462 38.139 1.00 89.25 324 LYS A C 1
ATOM 2506 O O . LYS A 1 324 ? -27.131 0.480 37.585 1.00 89.25 324 LYS A O 1
ATOM 2511 N N . ARG A 1 325 ? -25.890 1.369 39.239 1.00 91.44 325 ARG A N 1
ATOM 2512 C CA . ARG A 1 325 ? -25.610 0.087 39.918 1.00 91.44 325 ARG A CA 1
ATOM 2513 C C . ARG A 1 325 ? -26.898 -0.628 40.328 1.00 91.44 325 ARG A C 1
ATOM 2515 O O . ARG A 1 325 ? -27.044 -1.810 40.038 1.00 91.44 325 ARG A O 1
ATOM 2522 N N . LEU A 1 326 ? -27.839 0.092 40.947 1.00 90.88 326 LEU A N 1
ATOM 2523 C CA . LEU A 1 326 ? -29.151 -0.452 41.321 1.00 90.88 326 LEU A CA 1
ATOM 2524 C C . LEU A 1 326 ? -29.964 -0.896 40.102 1.00 90.88 326 LEU A C 1
ATOM 2526 O O . LEU A 1 326 ? -30.505 -2.001 40.100 1.00 90.88 326 LEU A O 1
ATOM 2530 N N . ASP A 1 327 ? -30.030 -0.061 39.061 1.00 89.75 327 ASP A N 1
ATOM 2531 C CA . ASP A 1 327 ? -30.785 -0.388 37.848 1.00 89.75 327 ASP A CA 1
ATOM 2532 C C . ASP A 1 327 ? -30.204 -1.623 37.136 1.00 89.75 327 ASP A C 1
ATOM 2534 O O . ASP A 1 327 ? -30.961 -2.471 36.666 1.00 89.75 327 ASP A O 1
ATOM 2538 N N . VAL A 1 328 ? -28.872 -1.743 37.078 1.00 89.44 328 VAL A N 1
ATOM 2539 C CA . VAL A 1 328 ? -28.168 -2.908 36.523 1.00 89.44 328 VAL A CA 1
ATOM 2540 C C . VAL A 1 328 ? -28.459 -4.152 37.360 1.00 89.44 328 VAL A C 1
ATOM 2542 O O . VAL A 1 328 ? -28.943 -5.142 36.817 1.00 89.44 328 VAL A O 1
ATOM 2545 N N . LEU A 1 329 ? -28.252 -4.084 38.679 1.00 88.88 329 LEU A N 1
ATOM 2546 C CA . LEU A 1 329 ? -28.485 -5.201 39.598 1.00 88.88 329 LEU A CA 1
ATOM 2547 C C . LEU A 1 329 ? -29.920 -5.744 39.495 1.00 88.88 329 LEU A C 1
ATOM 2549 O O . LEU A 1 329 ? -30.113 -6.959 39.495 1.00 88.88 329 LEU A O 1
ATOM 2553 N N . GLY A 1 330 ? -30.908 -4.850 39.381 1.00 85.12 330 GLY A N 1
ATOM 2554 C CA . GLY A 1 330 ? -32.327 -5.202 39.365 1.00 85.12 330 GLY A CA 1
ATOM 2555 C C . GLY A 1 330 ? -32.887 -5.657 38.015 1.00 85.12 330 GLY A C 1
ATOM 2556 O O . GLY A 1 330 ? -33.898 -6.354 38.002 1.00 85.12 330 GLY A O 1
ATOM 2557 N N . LYS A 1 331 ? -32.285 -5.262 36.882 1.00 82.25 331 LYS A N 1
ATOM 2558 C CA . LYS A 1 331 ? -32.840 -5.535 35.538 1.00 82.25 331 LYS A CA 1
ATOM 2559 C C . LYS A 1 331 ? -32.061 -6.549 34.713 1.00 82.25 331 LYS A C 1
ATOM 2561 O O . LYS A 1 331 ? -32.651 -7.139 33.815 1.00 82.25 331 LYS A O 1
ATOM 2566 N N . LEU A 1 332 ? -30.759 -6.712 34.953 1.00 71.25 332 LEU A N 1
ATOM 2567 C CA . LEU A 1 332 ? -29.912 -7.507 34.062 1.00 71.25 332 LEU A CA 1
ATOM 2568 C C . LEU A 1 332 ? -29.851 -8.997 34.402 1.00 71.25 332 LEU A C 1
ATOM 2570 O O . LEU A 1 332 ? -29.430 -9.750 33.527 1.00 71.25 332 LEU A O 1
ATOM 2574 N N . CYS A 1 333 ? -30.258 -9.471 35.591 1.00 63.00 333 CYS A N 1
ATOM 2575 C CA . CYS A 1 333 ? -30.098 -10.902 35.888 1.00 63.00 333 CYS A CA 1
ATOM 2576 C C . CYS A 1 333 ? -31.118 -11.536 36.851 1.00 63.00 333 CYS A C 1
ATOM 2578 O O . CYS A 1 333 ? -31.428 -11.010 37.921 1.00 63.00 333 CYS A O 1
ATOM 2580 N N . ASP A 1 334 ? -31.464 -12.784 36.515 1.00 72.75 334 ASP A N 1
ATOM 2581 C CA . ASP A 1 334 ? -31.591 -13.894 37.464 1.00 72.75 334 ASP A CA 1
ATOM 2582 C C . ASP A 1 334 ? -30.178 -14.314 37.916 1.00 72.75 334 ASP A C 1
ATOM 2584 O O . ASP A 1 334 ? -29.522 -15.146 37.283 1.00 72.75 334 ASP A O 1
ATOM 2588 N N . TRP A 1 335 ? -29.668 -13.678 38.972 1.00 75.69 335 TRP A N 1
ATOM 2589 C CA . TRP A 1 335 ? -28.340 -13.971 39.517 1.00 75.69 335 TRP A CA 1
ATOM 2590 C C . TRP A 1 335 ? -28.322 -15.321 40.240 1.00 75.69 335 TRP A C 1
ATOM 2592 O O . TRP A 1 335 ? -29.219 -15.601 41.050 1.00 75.69 335 TRP A O 1
ATOM 2602 N N . ASP A 1 336 ? -27.282 -16.129 40.033 1.00 81.88 336 ASP A N 1
ATOM 2603 C CA . ASP A 1 336 ? -26.978 -17.157 41.026 1.00 81.88 336 ASP A CA 1
ATOM 2604 C C . ASP A 1 336 ? -26.406 -16.504 42.297 1.00 81.88 336 ASP A C 1
ATOM 2606 O O . ASP A 1 336 ? -26.049 -15.321 42.324 1.00 81.88 336 ASP A O 1
ATOM 2610 N N . TRP A 1 337 ? -26.371 -17.251 43.401 1.00 82.00 337 TRP A N 1
ATOM 2611 C CA . TRP A 1 337 ? -25.939 -16.673 44.672 1.00 82.00 337 TRP A CA 1
ATOM 2612 C C . TRP A 1 337 ? -24.469 -16.221 44.665 1.00 82.00 337 TRP A C 1
ATOM 2614 O O . TRP A 1 337 ? -24.139 -15.249 45.342 1.00 82.00 337 TRP A O 1
ATOM 2624 N N . ARG A 1 338 ? -23.578 -16.906 43.939 1.00 84.19 338 ARG A N 1
ATOM 2625 C CA . ARG A 1 338 ? -22.147 -16.574 43.917 1.00 84.19 338 ARG A CA 1
ATOM 2626 C C . ARG A 1 338 ? -21.920 -15.270 43.162 1.00 84.19 338 ARG A C 1
ATOM 2628 O O . ARG A 1 338 ? -21.255 -14.380 43.682 1.00 84.19 338 ARG A O 1
ATOM 2635 N N . GLU A 1 339 ? -22.518 -15.138 41.992 1.00 82.19 339 GLU A N 1
ATOM 2636 C CA . GLU A 1 339 ? -22.403 -13.940 41.163 1.00 82.19 339 GLU A CA 1
ATOM 2637 C C . GLU A 1 339 ? -23.067 -12.732 41.824 1.00 82.19 339 GLU A C 1
ATOM 2639 O O . GLU A 1 339 ? -22.522 -11.630 41.796 1.00 82.19 339 GLU A O 1
ATOM 2644 N N . LEU A 1 340 ? -24.218 -12.935 42.480 1.00 86.56 340 LEU A N 1
ATOM 2645 C CA . LEU A 1 340 ? -24.870 -11.880 43.250 1.00 86.56 340 LEU A CA 1
ATOM 2646 C C . LEU A 1 340 ? -23.946 -11.355 44.352 1.00 86.56 340 LEU A C 1
ATOM 2648 O O . LEU A 1 340 ? -23.866 -10.151 44.567 1.00 86.56 340 LEU A O 1
ATOM 2652 N N . VAL A 1 341 ? -23.248 -12.247 45.057 1.00 88.19 341 VAL A N 1
ATOM 2653 C CA . VAL A 1 341 ? -22.288 -11.864 46.099 1.00 88.19 341 VAL A CA 1
ATOM 2654 C C . VAL A 1 341 ? -21.148 -11.030 45.512 1.00 88.19 341 VAL A C 1
ATOM 2656 O O . VAL A 1 341 ? -20.826 -9.984 46.070 1.00 88.19 341 VAL A O 1
ATOM 2659 N N . GLU A 1 342 ? -20.580 -11.434 44.376 1.00 88.81 342 GLU A N 1
ATOM 2660 C CA . GLU A 1 342 ? -19.533 -10.664 43.689 1.00 88.81 342 GLU A CA 1
ATOM 2661 C C . GLU A 1 342 ? -20.027 -9.275 43.256 1.00 88.81 342 GLU A C 1
ATOM 2663 O O . GLU A 1 342 ? -19.362 -8.267 43.514 1.00 88.81 342 GLU A O 1
ATOM 2668 N N . ALA A 1 343 ? -21.228 -9.197 42.678 1.00 88.62 343 ALA A N 1
ATOM 2669 C CA . ALA A 1 343 ? -21.860 -7.938 42.299 1.00 88.62 343 ALA A CA 1
ATOM 2670 C C . ALA A 1 343 ? -22.126 -7.036 43.515 1.00 88.62 343 ALA A C 1
ATOM 2672 O O . ALA A 1 343 ? -21.880 -5.834 43.450 1.00 88.62 343 ALA A O 1
ATOM 2673 N N . LEU A 1 344 ? -22.590 -7.595 44.638 1.00 90.25 344 LEU A N 1
ATOM 2674 C CA . LEU A 1 344 ? -22.830 -6.848 45.876 1.00 90.25 344 LEU A CA 1
ATOM 2675 C C . LEU A 1 344 ? -21.528 -6.336 46.500 1.00 90.25 344 LEU A C 1
ATOM 2677 O O . LEU A 1 344 ? -21.494 -5.193 46.952 1.00 90.25 344 LEU A O 1
ATOM 2681 N N . HIS A 1 345 ? -20.444 -7.114 46.462 1.00 90.69 345 HIS A N 1
ATOM 2682 C CA . HIS A 1 345 ? -19.123 -6.627 46.866 1.00 90.69 345 HIS A CA 1
ATOM 2683 C C . HIS A 1 345 ? -18.654 -5.455 45.991 1.00 90.69 345 HIS A C 1
ATOM 2685 O O . HIS A 1 345 ? -18.045 -4.514 46.500 1.00 90.69 345 HIS A O 1
ATOM 2691 N N . ALA A 1 346 ? -18.994 -5.441 44.697 1.00 89.75 346 ALA A N 1
ATOM 2692 C CA . ALA A 1 346 ? -18.664 -4.331 43.800 1.00 89.75 346 ALA A CA 1
ATOM 2693 C C . ALA A 1 346 ? -19.387 -3.009 44.139 1.00 89.75 346 ALA A C 1
ATOM 2695 O O . ALA A 1 346 ? -18.961 -1.954 43.668 1.00 89.75 346 ALA A O 1
ATOM 2696 N N . PHE A 1 347 ? -20.425 -3.018 44.990 1.00 90.06 347 PHE A N 1
ATOM 2697 C CA . PHE A 1 347 ? -21.001 -1.777 45.527 1.00 90.06 347 PHE A CA 1
ATOM 2698 C C . PHE A 1 347 ? -20.069 -1.078 46.526 1.00 90.06 347 PHE A C 1
ATOM 2700 O O . PHE A 1 347 ? -20.184 0.138 46.678 1.00 90.06 347 PHE A O 1
ATOM 2707 N N . GLY A 1 348 ? -19.162 -1.812 47.185 1.00 87.12 348 GLY A N 1
ATOM 2708 C CA . GLY A 1 348 ? -18.219 -1.263 48.163 1.00 87.12 348 GLY A CA 1
ATOM 2709 C C . GLY A 1 348 ? -18.867 -0.787 49.469 1.00 87.12 348 GLY A C 1
ATOM 2710 O O . GLY A 1 348 ? -18.371 0.152 50.085 1.00 87.12 348 GLY A O 1
ATOM 2711 N N . LEU A 1 349 ? -19.990 -1.391 49.877 1.00 89.88 349 LEU A N 1
ATOM 2712 C CA . LEU A 1 349 ? -20.722 -1.022 51.094 1.00 89.88 349 LEU A CA 1
ATOM 2713 C C . LEU A 1 349 ? -20.433 -2.031 52.218 1.00 89.88 349 LEU A C 1
ATOM 2715 O O . LEU A 1 349 ? -20.935 -3.153 52.183 1.00 89.88 349 LEU A O 1
ATOM 2719 N N . GLU A 1 350 ? -19.693 -1.621 53.255 1.00 88.06 350 GLU A N 1
ATOM 2720 C CA . GLU A 1 350 ? -19.304 -2.492 54.388 1.00 88.06 350 GLU A CA 1
ATOM 2721 C C . GLU A 1 350 ? -20.505 -3.163 55.083 1.00 88.06 350 GLU A C 1
ATOM 2723 O O . GLU A 1 350 ? -20.441 -4.287 55.589 1.00 88.06 350 GLU A O 1
ATOM 2728 N N . GLU A 1 351 ? -21.640 -2.468 55.113 1.00 89.19 351 GLU A N 1
ATOM 2729 C CA . GLU A 1 351 ? -22.876 -2.964 55.710 1.00 89.19 351 GLU A CA 1
ATOM 2730 C C . GLU A 1 351 ? -23.452 -4.155 54.925 1.00 89.19 351 GLU A C 1
ATOM 2732 O O . GLU A 1 351 ? -23.996 -5.080 55.536 1.00 89.19 351 GLU A O 1
ATOM 2737 N N . LEU A 1 352 ? -23.292 -4.179 53.593 1.00 89.00 352 LEU A N 1
ATOM 2738 C CA . LEU A 1 352 ? -23.648 -5.339 52.773 1.00 89.00 352 LEU A CA 1
ATOM 2739 C C . LEU A 1 352 ? -22.746 -6.524 53.112 1.00 89.00 352 LEU A C 1
ATOM 2741 O O . LEU A 1 352 ? -23.261 -7.619 53.330 1.00 89.00 352 LEU A O 1
ATOM 2745 N N . ASP A 1 353 ? -21.440 -6.313 53.271 1.00 86.81 353 ASP A N 1
ATOM 2746 C CA . ASP A 1 353 ? -20.509 -7.379 53.663 1.00 86.81 353 ASP A CA 1
ATOM 2747 C C . ASP A 1 353 ? -20.880 -7.981 55.023 1.00 86.81 353 ASP A C 1
ATOM 2749 O O . ASP A 1 353 ? -20.814 -9.195 55.230 1.00 86.81 353 ASP A O 1
ATOM 2753 N N . SER A 1 354 ? -21.333 -7.147 55.959 1.00 86.56 354 SER A N 1
ATOM 2754 C CA . SER A 1 354 ? -21.848 -7.580 57.260 1.00 86.56 354 SER A CA 1
ATOM 2755 C C . SER A 1 354 ? -23.095 -8.472 57.120 1.00 86.56 354 SER A C 1
ATOM 2757 O O . SER A 1 354 ? -23.191 -9.525 57.765 1.00 86.56 354 SER A O 1
ATOM 2759 N N . ILE A 1 355 ? -24.033 -8.104 56.237 1.00 87.56 355 ILE A N 1
ATOM 2760 C CA . ILE A 1 355 ? -25.230 -8.904 55.917 1.00 87.56 355 ILE A CA 1
ATOM 2761 C C . ILE A 1 355 ? -24.830 -10.238 55.268 1.00 87.56 355 ILE A C 1
ATOM 2763 O O . ILE A 1 355 ? -25.299 -11.297 55.702 1.00 87.56 355 ILE A O 1
ATOM 2767 N N . LEU A 1 356 ? -23.925 -10.204 54.286 1.00 86.06 356 LEU A N 1
ATOM 2768 C CA . LEU A 1 356 ? -23.393 -11.381 53.591 1.00 86.06 356 LEU A CA 1
ATOM 2769 C C . LEU A 1 356 ? -22.702 -12.353 54.564 1.00 86.06 356 LEU A C 1
ATOM 2771 O O . LEU A 1 356 ? -22.905 -13.569 54.483 1.00 86.06 356 LEU A O 1
ATOM 2775 N N . ASN A 1 357 ? -22.019 -11.815 55.578 1.00 85.00 357 ASN A N 1
ATOM 2776 C CA . ASN A 1 357 ? -21.375 -12.549 56.670 1.00 85.00 357 ASN A CA 1
ATOM 2777 C C . ASN A 1 357 ? -22.307 -12.906 57.848 1.00 85.00 357 ASN A C 1
ATOM 2779 O O . ASN A 1 357 ? -21.833 -13.269 58.927 1.00 85.00 357 ASN A O 1
ATOM 2783 N N . LYS A 1 358 ? -23.635 -12.863 57.657 1.00 80.88 358 LYS A N 1
ATOM 2784 C CA . LYS A 1 358 ? -24.658 -13.303 58.632 1.00 80.88 358 LYS A CA 1
ATOM 2785 C C . LYS A 1 358 ? -24.686 -12.504 59.946 1.00 80.88 358 LYS A C 1
ATOM 2787 O O . LYS A 1 358 ? -25.073 -13.042 60.982 1.00 80.88 358 LYS A O 1
ATOM 2792 N N . ARG A 1 359 ? -24.317 -11.219 59.936 1.00 80.69 359 ARG A N 1
ATOM 2793 C CA . ARG A 1 359 ? -24.378 -10.359 61.138 1.00 80.69 359 ARG A CA 1
ATOM 2794 C C . ARG A 1 359 ? -25.743 -9.696 61.386 1.00 80.69 359 ARG A C 1
ATOM 2796 O O . ARG A 1 359 ? -25.888 -8.988 62.373 1.00 80.69 359 ARG A O 1
ATOM 2803 N N . HIS A 1 360 ? -26.750 -9.980 60.554 1.00 87.62 360 HIS A N 1
ATOM 2804 C CA . HIS A 1 360 ? -28.173 -9.626 60.736 1.00 87.62 360 HIS A CA 1
ATOM 2805 C C . HIS A 1 360 ? -28.444 -8.222 61.329 1.00 87.62 360 HIS A C 1
ATOM 2807 O O . HIS A 1 360 ? -29.118 -8.125 62.365 1.00 87.62 360 HIS A O 1
ATOM 2813 N N . PRO A 1 361 ? -27.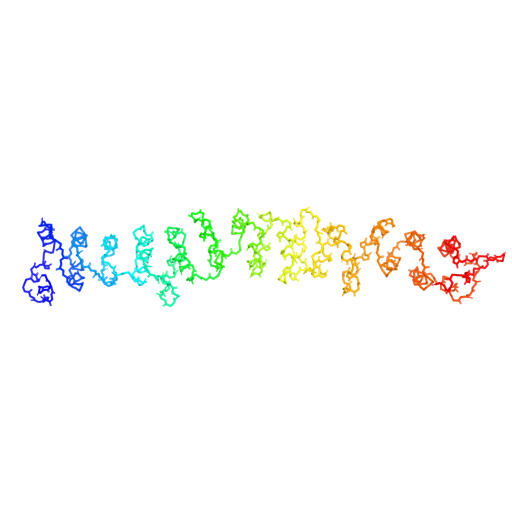920 -7.144 60.707 1.00 89.38 361 PRO A N 1
ATOM 2814 C CA . PRO A 1 361 ? -28.181 -5.777 61.150 1.00 89.38 361 PRO A CA 1
ATOM 2815 C C . PRO A 1 361 ? -29.663 -5.416 61.001 1.00 89.38 361 PRO A C 1
ATOM 2817 O O . PRO A 1 361 ? -30.389 -6.029 60.208 1.00 89.38 361 PRO A O 1
ATOM 2820 N N . LYS A 1 362 ? -30.115 -4.413 61.762 1.00 89.75 362 LYS A N 1
ATOM 2821 C CA . LYS A 1 362 ? -31.461 -3.857 61.595 1.00 89.75 362 LYS A CA 1
ATOM 2822 C C . LYS A 1 362 ? -31.503 -2.836 60.458 1.00 89.75 362 LYS A C 1
ATOM 2824 O O . LYS A 1 362 ? -30.546 -2.098 60.256 1.00 89.75 362 LYS A O 1
ATOM 2829 N N . VAL A 1 363 ? -32.620 -2.769 59.737 1.00 89.50 363 VAL A N 1
ATOM 2830 C CA . VAL A 1 363 ? -32.809 -1.901 58.557 1.00 89.50 363 VAL A CA 1
ATOM 2831 C C . VAL A 1 363 ? -32.633 -0.413 58.881 1.00 89.50 363 VAL A C 1
ATOM 2833 O O . VAL A 1 363 ? -32.100 0.336 58.066 1.00 89.50 363 VAL A O 1
ATOM 2836 N N . ASP A 1 364 ? -33.045 0.024 60.070 1.00 88.50 364 ASP A N 1
ATOM 2837 C CA . ASP A 1 364 ? -32.901 1.403 60.556 1.00 88.50 364 ASP A CA 1
ATOM 2838 C C . ASP A 1 364 ? -31.442 1.800 60.842 1.00 88.50 364 ASP A C 1
ATOM 2840 O O . ASP A 1 364 ? -31.118 2.987 60.814 1.00 88.50 364 ASP A O 1
ATOM 2844 N N . GLN A 1 365 ? -30.562 0.816 61.051 1.00 88.31 365 GLN A N 1
ATOM 2845 C CA . GLN A 1 365 ? -29.125 1.003 61.282 1.00 88.31 365 GLN A CA 1
ATOM 2846 C C . GLN A 1 365 ? -28.309 1.086 59.989 1.00 88.31 365 GLN A C 1
ATOM 2848 O O . GLN A 1 365 ? -27.140 1.445 60.044 1.00 88.31 365 GLN A O 1
ATOM 2853 N N . LEU A 1 366 ? -28.906 0.748 58.844 1.00 91.38 366 LEU A N 1
ATOM 2854 C CA . LEU A 1 366 ? -28.234 0.768 57.548 1.00 91.38 366 LEU A CA 1
ATOM 2855 C C . LEU A 1 366 ? -28.190 2.188 56.974 1.00 91.38 366 LEU A C 1
ATOM 2857 O O . LEU A 1 366 ? -29.139 2.970 57.140 1.00 91.38 366 LEU A O 1
ATOM 2861 N N . SER A 1 367 ? -27.143 2.497 56.216 1.00 92.12 367 SER A N 1
ATOM 2862 C CA . SER A 1 367 ? -27.075 3.704 55.393 1.00 92.12 367 SER A CA 1
ATOM 2863 C C . SER A 1 367 ? -28.204 3.759 54.353 1.00 92.12 367 SER A C 1
ATOM 2865 O O . SER A 1 367 ? -28.823 2.751 53.995 1.00 92.12 367 SER A O 1
ATOM 2867 N N . GLY A 1 368 ? -28.497 4.962 53.851 1.00 91.62 368 GLY A N 1
ATOM 2868 C CA . GLY A 1 368 ? -29.550 5.162 52.849 1.00 91.62 368 GLY A CA 1
ATOM 2869 C C . GLY A 1 368 ? -29.304 4.399 51.542 1.00 91.62 368 GLY A C 1
ATOM 2870 O O . GLY A 1 368 ? -30.261 3.961 50.905 1.00 91.62 368 GLY A O 1
ATOM 2871 N N . GLU A 1 369 ? -28.040 4.208 51.164 1.00 92.25 369 GLU A N 1
ATOM 2872 C CA . GLU A 1 369 ? -27.639 3.425 49.992 1.00 92.25 369 GLU A CA 1
ATOM 2873 C C . GLU A 1 369 ? -27.837 1.927 50.239 1.00 92.25 369 GLU A C 1
ATOM 2875 O O . GLU A 1 369 ? -28.550 1.265 49.482 1.00 92.25 369 GLU A O 1
ATOM 2880 N N . THR A 1 370 ? -27.328 1.396 51.355 1.00 92.81 370 THR A N 1
ATOM 2881 C CA . THR A 1 370 ? -27.517 -0.018 51.708 1.00 92.81 370 THR A CA 1
ATOM 2882 C C . THR A 1 370 ? -28.995 -0.379 51.849 1.00 92.81 370 THR A C 1
ATOM 2884 O O . THR A 1 370 ? -29.408 -1.445 51.396 1.00 92.81 370 THR A O 1
ATOM 2887 N N . ARG A 1 371 ? -29.838 0.510 52.397 1.00 93.69 371 ARG A N 1
ATOM 2888 C CA . ARG A 1 371 ? -31.296 0.283 52.455 1.00 93.69 371 ARG A CA 1
ATOM 2889 C C . ARG A 1 371 ? -31.932 0.135 51.078 1.00 93.69 371 ARG A C 1
ATOM 2891 O O . ARG A 1 371 ? -32.818 -0.699 50.923 1.00 93.69 371 ARG A O 1
ATOM 2898 N N . GLN A 1 372 ? -31.506 0.923 50.090 1.00 94.19 372 GLN A N 1
ATOM 2899 C CA . GLN A 1 372 ? -32.029 0.811 48.725 1.00 94.19 372 GLN A CA 1
ATOM 2900 C C . GLN A 1 372 ? -31.637 -0.524 48.088 1.00 94.19 372 GLN A C 1
ATOM 2902 O O . GLN A 1 372 ? -32.485 -1.173 47.479 1.00 94.19 372 GLN A O 1
ATOM 2907 N N . VAL A 1 373 ? -30.393 -0.970 48.292 1.00 92.44 373 VAL A N 1
ATOM 2908 C CA . VAL A 1 373 ? -29.943 -2.294 47.836 1.00 92.44 373 VAL A CA 1
ATOM 2909 C C . VAL A 1 373 ? -30.738 -3.403 48.532 1.00 92.44 373 VAL A C 1
ATOM 2911 O O . VAL A 1 373 ? -31.251 -4.295 47.867 1.00 92.44 373 VAL A O 1
ATOM 2914 N N . VAL A 1 374 ? -30.907 -3.336 49.857 1.00 92.19 374 VAL A N 1
ATOM 2915 C CA . VAL A 1 374 ? -31.679 -4.327 50.629 1.00 92.19 374 VAL A CA 1
ATOM 2916 C C . VAL A 1 374 ? -33.139 -4.388 50.180 1.00 92.19 374 VAL A C 1
ATOM 2918 O O . VAL A 1 374 ? -33.661 -5.484 50.011 1.00 92.19 374 VAL A O 1
ATOM 2921 N N . SER A 1 375 ? -33.778 -3.241 49.939 1.00 92.31 375 SER A N 1
ATOM 2922 C CA . SER A 1 375 ? -35.152 -3.167 49.422 1.00 92.31 375 SER A CA 1
ATOM 2923 C C . SER A 1 375 ? -35.281 -3.829 48.046 1.00 92.31 375 SER A C 1
ATOM 2925 O O . SER A 1 375 ? -36.200 -4.613 47.807 1.00 92.31 375 SER A O 1
ATOM 2927 N N . LEU A 1 376 ? -34.311 -3.595 47.154 1.00 91.56 376 LEU A N 1
ATOM 2928 C CA . LEU A 1 376 ? -34.257 -4.265 45.856 1.00 91.56 376 LEU A CA 1
ATOM 2929 C C . LEU A 1 376 ? -34.096 -5.787 46.013 1.00 91.56 376 LEU A C 1
ATOM 2931 O O . LEU A 1 376 ? -34.847 -6.549 45.409 1.00 91.56 376 LEU A O 1
ATOM 2935 N N . LEU A 1 377 ? -33.165 -6.238 46.860 1.00 90.19 377 LEU A N 1
ATOM 2936 C CA . LEU A 1 377 ? -32.928 -7.662 47.124 1.00 90.19 377 LEU A CA 1
ATOM 2937 C C . LEU A 1 377 ? -34.128 -8.359 47.778 1.00 90.19 377 LEU A C 1
ATOM 2939 O O . LEU A 1 377 ? -34.366 -9.538 47.509 1.00 90.19 377 LEU A O 1
ATOM 2943 N N . GLU A 1 378 ? -34.870 -7.655 48.632 1.00 90.25 378 GLU A N 1
ATOM 2944 C CA . GLU A 1 378 ? -36.130 -8.132 49.202 1.00 90.25 378 GLU A CA 1
ATOM 2945 C C . GLU A 1 378 ? -37.190 -8.297 48.109 1.00 90.25 378 GLU A C 1
ATOM 2947 O O . GLU A 1 378 ? -37.782 -9.370 47.996 1.00 90.25 378 GLU A O 1
ATOM 2952 N N . GLY A 1 379 ? -37.357 -7.299 47.233 1.00 88.12 379 GLY A N 1
ATOM 2953 C CA . GLY A 1 379 ? -38.253 -7.384 46.075 1.00 88.12 379 GLY A CA 1
ATOM 2954 C C . GLY A 1 379 ? -37.900 -8.524 45.110 1.00 88.12 379 GLY A C 1
ATOM 2955 O O . GLY A 1 379 ? -38.788 -9.142 44.527 1.00 88.12 379 GLY A O 1
ATOM 2956 N N . MET A 1 380 ? -36.612 -8.854 44.988 1.00 86.88 380 MET A N 1
ATOM 2957 C CA . MET A 1 380 ? -36.109 -9.990 44.204 1.00 86.88 380 MET A CA 1
ATOM 2958 C C . MET A 1 380 ? -36.166 -11.338 44.959 1.00 86.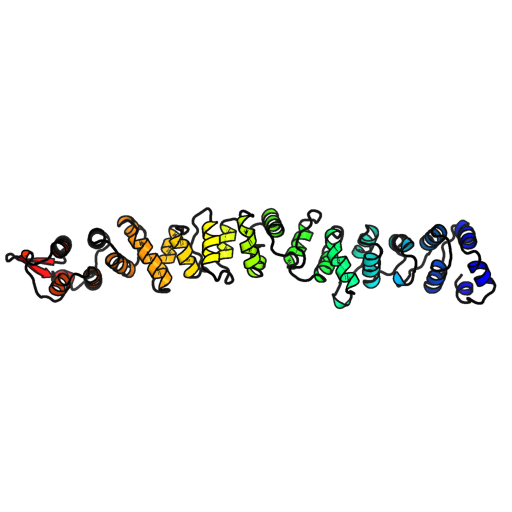88 380 MET A C 1
ATOM 2960 O O . MET A 1 380 ? -35.903 -12.393 44.374 1.00 86.88 380 MET A O 1
ATOM 2964 N N . GLY A 1 381 ? -36.488 -11.333 46.257 1.00 87.38 381 GLY A N 1
ATOM 2965 C CA . GLY A 1 381 ? -36.606 -12.528 47.098 1.00 87.38 381 GLY A CA 1
ATOM 2966 C C . GLY A 1 381 ? -35.281 -13.140 47.574 1.00 87.38 381 GLY A C 1
ATOM 2967 O O . GLY A 1 381 ? -35.272 -14.288 48.023 1.00 87.38 381 GLY A O 1
ATOM 2968 N N . TYR A 1 382 ? -34.159 -12.419 47.488 1.00 87.12 382 TYR A N 1
ATOM 2969 C CA . TYR A 1 382 ? -32.862 -12.862 48.033 1.00 87.12 382 TYR A CA 1
ATOM 2970 C C . TYR A 1 382 ? -32.715 -12.559 49.525 1.00 87.12 382 TYR A C 1
ATOM 2972 O O . TYR A 1 382 ? -31.905 -13.184 50.214 1.00 87.12 382 TYR A O 1
ATOM 2980 N N . VAL A 1 383 ? -33.503 -11.613 50.032 1.00 89.75 383 VAL A N 1
ATOM 2981 C CA . VAL A 1 383 ? -33.472 -11.147 51.416 1.00 89.75 383 VAL A CA 1
ATOM 2982 C C . VAL A 1 383 ? -34.887 -11.121 51.996 1.00 89.75 383 VAL A C 1
ATOM 2984 O O . VAL A 1 383 ? -35.858 -10.922 51.277 1.00 89.75 383 VAL A O 1
ATOM 2987 N N . THR A 1 384 ? -35.001 -11.339 53.303 1.00 90.50 384 THR A N 1
ATOM 2988 C CA . THR A 1 384 ? -36.240 -11.214 54.082 1.00 90.50 384 THR A CA 1
ATOM 2989 C C . THR A 1 384 ? -35.992 -10.332 55.297 1.00 90.50 384 THR A C 1
ATOM 2991 O O . THR A 1 384 ? -34.995 -10.536 56.002 1.00 90.50 384 THR A O 1
ATOM 2994 N N . ILE A 1 385 ? -36.906 -9.406 55.578 1.00 91.62 385 ILE A N 1
ATOM 2995 C CA . ILE A 1 385 ? -36.877 -8.568 56.780 1.00 91.62 385 ILE A CA 1
ATOM 2996 C C . ILE A 1 385 ? -37.809 -9.176 57.838 1.00 91.62 385 ILE A C 1
ATOM 2998 O O . ILE A 1 385 ? -38.974 -9.468 57.573 1.00 91.62 385 ILE A O 1
ATOM 3002 N N . SER A 1 386 ? -37.294 -9.420 59.042 1.00 90.44 386 SER A N 1
ATOM 3003 C CA . SER A 1 386 ? -38.089 -9.942 60.162 1.00 90.44 386 SER A CA 1
ATOM 3004 C C . SER A 1 386 ? -38.978 -8.872 60.798 1.00 90.44 386 SER A C 1
ATOM 3006 O O . SER A 1 386 ? -38.783 -7.671 60.618 1.00 90.44 386 SER A O 1
ATOM 3008 N N . SER A 1 387 ? -39.912 -9.303 61.648 1.00 87.12 387 SER A N 1
ATOM 3009 C CA . SER A 1 387 ? -40.781 -8.405 62.418 1.00 87.12 387 SER A CA 1
ATOM 3010 C C . SER A 1 387 ? -40.031 -7.462 63.370 1.00 87.12 387 SER A C 1
ATOM 3012 O O . SER A 1 387 ? -40.565 -6.416 63.720 1.00 87.12 387 SER A O 1
ATOM 3014 N N . ASP A 1 388 ? -38.810 -7.808 63.801 1.00 88.62 388 ASP A N 1
ATOM 3015 C CA . ASP A 1 388 ? -37.939 -6.934 64.608 1.00 88.62 388 ASP A CA 1
ATOM 3016 C C . ASP A 1 388 ? -37.000 -6.050 63.761 1.00 88.62 388 ASP A C 1
ATOM 3018 O O . ASP A 1 388 ? -36.123 -5.373 64.309 1.00 88.62 388 ASP A O 1
ATOM 3022 N N . GLY A 1 389 ? -37.194 -6.043 62.436 1.00 88.12 389 GLY A N 1
ATOM 3023 C CA . GLY A 1 389 ? -36.500 -5.186 61.479 1.00 88.12 389 GLY A CA 1
ATOM 3024 C C . GLY A 1 389 ? -35.112 -5.674 61.071 1.00 88.12 389 GLY A C 1
ATOM 3025 O O . GLY A 1 389 ? -34.351 -4.887 60.515 1.00 88.12 389 GLY A O 1
ATOM 3026 N N . ARG A 1 390 ? -34.740 -6.929 61.354 1.00 91.25 390 ARG A N 1
ATOM 3027 C CA . ARG A 1 390 ? -33.432 -7.494 60.984 1.00 91.25 390 ARG A CA 1
ATOM 3028 C C . ARG A 1 390 ? -33.441 -8.075 59.578 1.00 91.25 390 ARG A C 1
ATOM 3030 O O . ARG A 1 390 ? -34.421 -8.672 59.138 1.00 91.25 390 ARG A O 1
ATOM 3037 N N . VAL A 1 391 ? -32.303 -7.949 58.906 1.00 90.81 391 VAL A N 1
ATOM 3038 C CA . VAL A 1 391 ? -32.108 -8.409 57.529 1.00 90.81 391 VAL A CA 1
ATOM 3039 C C . VAL A 1 391 ? -31.536 -9.833 57.499 1.00 90.81 391 VAL A C 1
ATOM 3041 O O . VAL A 1 391 ? -30.498 -10.124 58.106 1.00 90.81 391 VAL A O 1
ATOM 3044 N N . TYR A 1 392 ? -32.188 -10.737 56.763 1.00 88.44 392 TYR A N 1
ATOM 3045 C CA . TYR A 1 392 ? -31.768 -12.132 56.588 1.00 88.44 392 TYR A CA 1
ATOM 3046 C C . TYR A 1 392 ? -31.653 -12.505 55.114 1.00 88.44 392 TYR A C 1
ATOM 3048 O O . TYR A 1 392 ? -32.510 -12.150 54.319 1.00 88.44 392 TYR A O 1
ATOM 3056 N N . ILE A 1 393 ? -30.641 -13.298 54.758 1.00 86.19 393 ILE A N 1
ATOM 3057 C CA . ILE A 1 393 ? -30.546 -13.914 53.426 1.00 86.19 393 ILE A CA 1
ATOM 3058 C C . ILE A 1 393 ? -31.542 -15.074 53.338 1.00 86.19 393 ILE A C 1
ATOM 3060 O O . ILE A 1 393 ? -31.520 -15.980 54.181 1.00 86.19 393 ILE A O 1
ATOM 3064 N N . ALA A 1 394 ? -32.379 -15.077 52.303 1.00 81.44 394 ALA A N 1
ATOM 3065 C CA . ALA A 1 394 ? -33.376 -16.112 52.069 1.00 81.44 394 ALA A CA 1
ATOM 3066 C C . ALA A 1 394 ? -32.708 -17.472 51.785 1.00 81.44 394 ALA A C 1
ATOM 3068 O O . ALA A 1 394 ? -31.865 -17.616 50.899 1.00 81.44 394 ALA A O 1
ATOM 3069 N N . LYS A 1 395 ? -33.091 -18.514 52.539 1.00 67.00 395 LYS A N 1
ATOM 3070 C CA . LYS A 1 395 ? -32.481 -19.857 52.441 1.00 67.00 395 LYS A CA 1
ATOM 3071 C C . LYS A 1 395 ? -32.748 -20.568 51.106 1.00 67.00 395 LYS A C 1
ATOM 3073 O O . LYS A 1 395 ? -31.946 -21.403 50.704 1.00 67.00 395 LYS A O 1
ATOM 3078 N N . SER A 1 396 ? -33.852 -20.256 50.429 1.00 61.34 396 SER A N 1
ATOM 3079 C CA . SER A 1 396 ? -34.317 -20.952 49.218 1.00 61.34 396 SER A CA 1
ATOM 3080 C C . SER A 1 396 ? -33.481 -20.672 47.964 1.00 61.34 396 SER A C 1
ATOM 3082 O O . SER A 1 396 ? -33.511 -21.470 47.033 1.00 61.34 396 SER A O 1
ATOM 3084 N N . LYS A 1 397 ? -32.718 -19.573 47.938 1.00 61.81 397 LYS A N 1
ATOM 3085 C CA . LYS A 1 397 ? -31.915 -19.137 46.781 1.00 61.81 397 LYS A CA 1
ATOM 3086 C C . LYS A 1 397 ? -30.410 -19.417 46.924 1.00 61.81 397 LYS A C 1
ATOM 3088 O O . LYS A 1 397 ? -29.652 -19.070 46.036 1.00 61.81 397 LYS A O 1
ATOM 3093 N N . ARG A 1 398 ? -29.973 -20.067 48.014 1.00 55.19 398 ARG A N 1
ATOM 3094 C CA . ARG A 1 398 ? -28.558 -20.431 48.263 1.00 55.19 398 ARG A CA 1
ATOM 3095 C C . ARG A 1 398 ? -28.086 -21.726 47.591 1.00 55.19 398 ARG A C 1
ATOM 3097 O O . ARG A 1 398 ? -26.889 -21.989 47.587 1.00 55.19 398 ARG A O 1
ATOM 3104 N N . HIS A 1 399 ? -29.020 -22.568 47.150 1.00 44.56 399 HIS A N 1
ATOM 3105 C CA . HIS A 1 399 ? -28.759 -23.935 46.673 1.00 44.56 399 HIS A CA 1
ATOM 3106 C C . HIS A 1 399 ? -29.125 -24.153 45.196 1.00 44.56 399 HIS A C 1
ATOM 3108 O O . HIS A 1 399 ? -29.106 -25.290 44.730 1.00 44.56 399 HIS A O 1
ATOM 3114 N N . ARG A 1 400 ? -29.493 -23.080 44.495 1.00 42.81 400 ARG A N 1
ATOM 3115 C CA . ARG A 1 400 ? -29.499 -23.011 43.034 1.00 42.81 400 ARG A CA 1
ATOM 3116 C C . ARG A 1 400 ? -28.240 -22.278 42.621 1.00 42.81 400 ARG A C 1
ATOM 3118 O O . ARG A 1 400 ? -27.667 -22.711 41.608 1.00 42.81 400 ARG A O 1
#

Sequence (400 aa):
MDSVIAKPDSFTWKNIESDLDSFVAEYLSSSSPVACSPQSFIRLVNAEMTADSRKRLAKSYRGEIALFTDVKDSSVWRILLQNAKVSSTISNALSYLEVVGPTGDWVAFVNGFEGFSLKKSDCSEASLSVVRAQINNFNSLDDDKFKSFLGLLDTYSISNIPSNLSDEKIRLMFDMRIPVLSRHSLSVMHDKYAGGFCLPYIEGDIDAYMSCVAYTSPSDEELSAVLALSCVHTKDYRASLVNMLRSRIALNADYDDETAQVLLDRGRLSSSGVAAAFERFGESVSLDKALVGYAASLSVNGLIELNVDRRIVVEVIRESSFRKRLDVLGKLCDWDWRELVEALHAFGLEELDSILNKRHPKVDQLSGETRQVVSLLEGMGYVTISSDGRVYIAKSKRHR

Organism: NCBI:txid79604

Secondary structure (DSSP, 8-state):
-HHHHT-TTSHHHHHHHHTHHHHHHHHHHTT--B---HHHHHHHHTSS--HHHHHHHHHHB-S-BS-GGGSS-GGGHHHHHHTT-B---HHHHHHHHHHT-S-HHHHHHHHT-TT----GGG--HHHHHHHHHHGGG-TTS-HHHHHHHHTTSPTT-BSS--TTS-HHHHHHHHHTT-B---HHHHHHHHHH--SSTTHHHHHH-HHHHHHHGGGS---HHHHHHHHTSTT--SHHHHHHHHHH-SS-BPPPTT--HHHHHHHHHTT-B-HHHHHHHHHTTTT-HHHHHHHHHHHHHS-HHHHHHHT--HHHHHHHHHHS-HHHHHHHHHHS----HHHHHHHHHTTT-HHHHHHHTT---BGGGS-HHHHHHHHHHHHTTSEEE-TTSBEEE-GGGS--

Foldseek 3Di:
DQVLLVCCVDPSNVVCLVCVAVVLCVVCVVVAADDDDLVSLLSSLQGDDDPVSSLSNLLRHDAAHAAPVSRPDLVNVLSCLQNVRYDLDPRRLLVCCLPPRDDPSSLVSLQPRPPDADDLVSDDPSSLVSLLVRLLVNQSHDLRSNLRSLNNADAQSAAADHPSHDLSSLVSCLVSNHHHLALRNLLVCPVNPPDDSCQVRCLVPVPRCLVRVVPNLDALRVLVSNQLRPSCPDLVSLLSSLVSYPAADAADPSHDLSSLLSCLVSVRHDLNNLLVLLVCQPVDPSSNVSNLVSLLPDQLVVCQVSVHDLVSLLSSLLPHDLVSLLVNLQPRDPDQPVSNLSSQVSPVAVVVVCQVVVVFDALVPDDPSVNSVQVSCVVVVQWDADPVRTIHGHPVRNPD